Protein AF-A0A7S2J2K6-F1 (afdb_monomer)

Sequence (543 aa):
APMPVAIWNGVDSSVSPAKATPYDNEAIFTGSATVVDGAGPGGKGKGIVNIYPGLCNKGDWPSCTTGTLLAMAVPANYEGDELLTNWSKPDFNPIIESTQRDPSSAWKEAGTGEWRLRTYDSMVYGTASDEDFMAGKWYTIGKSTDFRTCECPSFYPMPAASPGTERAYAAAQDLPTHVHKTSCGGDWWQLGTYTEGGLKALGSFNATAGWEDLFTQRKIDMGHFYASKDNVYPTLDGGIRRINWGWATVPPASTQTLPREVTFNAEVRMLQQFPIHEIEQLRGDVAYSDAPVLSSGKPLQLRVSAGVVKASEVEVVFQLGELGKTRLALSFGDTGSSPTTLNRSMASTDLPGDDLSVEHNPSTDRDAAAAQCQKDCDAHSECKAWTYVVRGSPSGSGDCCLKSAVPCPRMHQGTCTSGVKSPSAPTGCGPKLTCTVDYAPPTNASAGFYELQVACGGSKDVLRLTPTETELRVRAYLDVTFAEVYFQQGRVAITEVVQLADDSGVSIESEGADATVKSATIFPMNSIWTTPEAVRKAARVYH

Solvent-accessible surface area (backbone atoms only — not comparable to full-atom values): 27911 Å² total; per-residue (Å²): 99,87,78,71,81,34,76,62,55,32,39,28,75,65,46,88,77,62,42,78,33,48,59,17,43,78,34,69,54,60,49,25,65,31,81,34,58,44,52,14,65,97,56,42,53,67,18,61,37,36,37,29,16,15,25,27,43,49,88,71,24,73,70,33,76,63,40,20,17,35,31,53,37,35,62,62,40,61,88,85,34,85,80,57,49,48,31,30,57,59,87,68,55,59,37,39,72,45,38,62,43,21,36,18,38,58,41,66,41,86,90,70,48,32,32,34,33,36,29,20,76,16,36,32,35,34,20,66,34,55,67,34,51,76,65,44,49,50,46,81,46,47,69,47,86,68,48,73,69,28,41,39,32,40,61,46,67,57,58,55,53,28,90,95,33,50,70,46,38,73,66,53,73,70,65,52,46,26,39,41,33,34,23,70,100,38,25,31,39,27,35,16,33,65,45,85,35,60,88,80,42,74,53,50,60,41,63,16,74,100,40,52,76,43,42,48,75,40,69,64,36,62,37,38,40,33,66,40,51,69,47,80,42,77,42,95,88,71,51,73,44,39,36,37,38,30,39,24,72,38,63,99,64,62,48,69,47,72,55,17,38,42,23,30,31,54,63,62,66,41,67,25,42,30,70,42,76,72,61,60,75,33,49,49,73,75,58,38,75,52,57,56,75,37,48,48,76,43,74,43,73,61,76,62,66,76,50,37,53,23,31,17,40,39,39,38,28,36,49,42,81,87,42,62,58,28,37,39,38,47,29,31,18,45,42,54,80,63,57,80,57,44,41,62,67,36,76,26,20,35,43,66,70,58,64,70,42,78,45,82,41,68,50,59,51,60,67,62,46,33,54,47,37,46,51,54,27,69,72,35,88,68,34,33,16,29,26,28,36,60,54,59,74,53,82,58,3,20,32,31,32,30,10,59,44,72,51,60,52,37,70,82,32,83,56,19,32,17,25,28,74,65,68,42,57,68,73,96,57,41,50,57,33,46,32,38,37,49,44,60,67,69,91,52,76,83,42,65,46,48,80,29,51,32,36,43,66,92,30,63,53,71,39,68,46,42,59,82,60,46,65,48,40,42,39,35,41,32,54,37,39,31,32,45,38,26,37,55,78,8,56,35,32,36,32,44,70,28,76,40,44,50,80,27,37,38,24,40,33,19,36,80,37,61,40,47,30,71,34,38,39,32,25,32,46,56,82,85,82,56,50,72,68,56,61,71,69,46,91,75,86,80,131

Nearest PDB structures (foldseek):
  3pij-assembly1_A  TM=6.419E-01  e=1.826E-17  Bifidobacterium longum
  6nun-assembly1_A  TM=6.297E-01  e=6.287E-17  Bifidobacterium adolescentis
  7vco-assembly1_A  TM=6.083E-01  e=1.558E-14  Frischella perrara
  4fff-assembly4_D  TM=5.982E-01  e=2.016E-14  Paenarthrobacter ureafaciens
  4ffi-assembly4_D  TM=5.611E-01  e=4.147E-14  Paenarthrobacter ureafaciens

pLDDT: mean 92.56, std 8.63, range [36.25, 98.81]

Organism: NCBI:txid156173

Foldseek 3Di:
DPQAPADDFQWQVLDVVIDGDQQQNVHWDDKDKEWFALLAPPSGGTAIKIKTWRQHDCVSPVLAPQRIFIFIKGQSHVPPCVSSSYIGTDPPPPLGTHDAGQKAHWDADPVQRKIWIAHLQQWIKIARHSVRVVVSNIDTLGRDPQDDNAHNKYKDFAFAADPPQNVLVVVDPQFFGMWIWHFDVAIKIATFHWDDDDVSYDIDTDHTVVLNVRRPIDGQAQAQWGSKGWDWDADPVGHIFIWIWTFRNFPPDIDIDATWTWHARNLLGDIFTFHDPVLVVQFDPWQFKDWDWFFAPDKDFRDGAFPQQQFKKKKWKFFAPPDAFKKKKKFKFLAAPFPQKFALKDAQKDQDDQFPDKAWDQDLPQVVVQVVLSVVLLPDPQFFKWKWFQDDPPHSTTIITTHNYGHGMDHRNNRMMMGGNDMDGDPPRHTQKMKIWRDHQDPDLPDSWDWIWIDIHPGIDIAIDHNPDRMKMWMWGHHQFWIWIATPRRSHIYIGTGHHHSPMTMIMHMHPRIIIIRMIIMTRGHDPDDDPVVVVVDDDDDD

Structure (mmCIF, N/CA/C/O backbone):
data_AF-A0A7S2J2K6-F1
#
_entry.id   AF-A0A7S2J2K6-F1
#
loop_
_atom_site.group_PDB
_atom_site.id
_atom_site.type_symbol
_atom_site.label_atom_id
_atom_site.label_alt_id
_atom_site.label_comp_id
_atom_site.label_asym_id
_atom_site.label_entity_id
_atom_site.label_seq_id
_atom_site.pdbx_PDB_ins_code
_atom_site.Cartn_x
_atom_site.Cartn_y
_atom_site.Cartn_z
_atom_site.occupancy
_atom_site.B_iso_or_equiv
_atom_site.auth_seq_id
_atom_site.auth_comp_id
_atom_site.auth_asym_id
_atom_site.auth_atom_id
_atom_site.pdbx_PDB_model_num
ATOM 1 N N . ALA A 1 1 ? 4.645 -22.516 2.488 1.00 36.25 1 ALA A N 1
ATOM 2 C CA . ALA A 1 1 ? 5.970 -23.041 2.081 1.00 36.25 1 ALA A CA 1
ATOM 3 C C . ALA A 1 1 ? 6.924 -21.867 1.877 1.00 36.25 1 ALA A C 1
ATOM 5 O O . ALA A 1 1 ? 6.418 -20.800 1.544 1.00 36.25 1 ALA A O 1
ATOM 6 N N . PRO A 1 2 ? 8.248 -22.009 2.090 1.00 43.69 2 PRO A N 1
ATOM 7 C CA . PRO A 1 2 ? 9.192 -20.970 1.680 1.00 43.69 2 PRO A CA 1
ATOM 8 C C . PRO A 1 2 ? 8.980 -20.677 0.191 1.00 43.69 2 PRO A C 1
ATOM 10 O O . PRO A 1 2 ? 8.890 -21.612 -0.607 1.00 43.69 2 PRO A O 1
ATOM 13 N N . MET A 1 3 ? 8.833 -19.400 -0.171 1.00 50.28 3 MET A N 1
ATOM 14 C CA . MET A 1 3 ? 8.817 -19.022 -1.582 1.00 50.28 3 MET A CA 1
ATOM 15 C C . MET A 1 3 ? 10.187 -19.388 -2.170 1.00 50.28 3 MET A C 1
ATOM 17 O O . MET A 1 3 ? 11.203 -19.041 -1.564 1.00 50.28 3 MET A O 1
ATOM 21 N N . PRO A 1 4 ? 10.249 -20.129 -3.285 1.00 57.59 4 PRO A N 1
ATOM 22 C CA . PRO A 1 4 ? 11.525 -20.489 -3.884 1.00 57.59 4 PRO A CA 1
ATOM 23 C C . PRO A 1 4 ? 12.268 -19.214 -4.299 1.00 57.59 4 PRO A C 1
ATOM 25 O O . PRO A 1 4 ? 11.698 -18.342 -4.954 1.00 57.59 4 PRO A O 1
ATOM 28 N N . VAL A 1 5 ? 13.541 -19.095 -3.909 1.00 61.19 5 VAL A N 1
ATOM 29 C CA . VAL A 1 5 ? 14.429 -18.065 -4.462 1.00 61.19 5 VAL A CA 1
ATOM 30 C C . VAL A 1 5 ? 14.696 -18.458 -5.907 1.00 61.19 5 VAL A C 1
ATOM 32 O O . VAL A 1 5 ? 15.346 -19.469 -6.169 1.00 61.19 5 VAL A O 1
ATOM 35 N N . ALA A 1 6 ? 14.127 -17.692 -6.831 1.00 68.75 6 ALA A N 1
ATOM 36 C CA . ALA A 1 6 ? 14.061 -18.088 -8.229 1.00 68.75 6 ALA A CA 1
ATOM 37 C C . ALA A 1 6 ? 15.300 -17.646 -9.039 1.00 68.75 6 ALA A C 1
ATOM 39 O O . ALA A 1 6 ? 15.650 -18.289 -10.024 1.00 68.75 6 ALA A O 1
ATOM 40 N N . ILE A 1 7 ? 15.998 -16.588 -8.600 1.00 87.19 7 ILE A N 1
ATOM 41 C CA . ILE A 1 7 ? 17.222 -16.057 -9.225 1.00 87.19 7 ILE A CA 1
ATOM 42 C C . ILE A 1 7 ? 18.303 -15.918 -8.142 1.00 87.19 7 ILE A C 1
ATOM 44 O O . ILE A 1 7 ? 18.125 -15.167 -7.184 1.00 87.19 7 ILE A O 1
ATOM 48 N N . TRP A 1 8 ? 19.419 -16.634 -8.291 1.00 89.56 8 TRP A N 1
ATOM 49 C CA . TRP A 1 8 ? 20.541 -16.637 -7.340 1.00 89.56 8 TRP A CA 1
ATOM 50 C C . TRP A 1 8 ? 21.658 -15.695 -7.788 1.00 89.56 8 TRP A C 1
ATOM 52 O O . TRP A 1 8 ? 21.916 -15.592 -8.979 1.00 89.56 8 TRP A O 1
ATOM 62 N N . ASN A 1 9 ? 22.350 -15.022 -6.868 1.00 93.50 9 ASN A N 1
ATOM 63 C CA . ASN A 1 9 ? 23.515 -14.186 -7.185 1.00 93.50 9 ASN A CA 1
ATOM 64 C C . ASN A 1 9 ? 24.757 -15.057 -7.469 1.00 93.50 9 ASN A C 1
ATOM 66 O O . ASN A 1 9 ? 24.912 -16.129 -6.887 1.00 93.50 9 ASN A O 1
ATOM 70 N N . GLY A 1 10 ? 25.631 -14.635 -8.386 1.00 94.75 10 GLY A N 1
ATOM 71 C CA . GLY A 1 10 ? 26.908 -15.306 -8.672 1.00 94.75 10 GLY A CA 1
ATOM 72 C C . GLY A 1 10 ? 26.835 -16.634 -9.430 1.00 94.75 10 GLY A C 1
ATOM 73 O O . GLY A 1 10 ? 27.876 -17.170 -9.821 1.00 94.75 10 GLY A O 1
ATOM 74 N N . VAL A 1 11 ? 25.636 -17.165 -9.679 1.00 94.44 11 VAL A N 1
ATOM 75 C CA . VAL 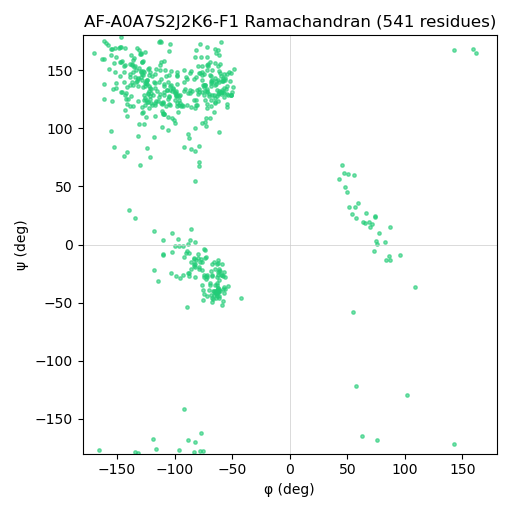A 1 11 ? 25.442 -18.416 -10.413 1.00 94.44 11 VAL A CA 1
ATOM 76 C C . VAL A 1 11 ? 24.151 -18.416 -11.237 1.00 94.44 11 VAL A C 1
ATOM 78 O O . VAL A 1 11 ? 23.130 -17.869 -10.826 1.00 94.44 11 VAL A O 1
ATOM 81 N N . ASP A 1 12 ? 24.192 -19.059 -12.401 1.00 94.50 12 ASP A N 1
ATOM 82 C CA . ASP A 1 12 ? 23.034 -19.570 -13.128 1.00 94.50 12 ASP A CA 1
ATOM 83 C C . ASP A 1 12 ? 22.926 -21.080 -12.878 1.00 94.50 12 ASP A C 1
ATOM 85 O O . ASP A 1 12 ? 23.736 -21.877 -13.367 1.00 94.50 12 ASP A O 1
ATOM 89 N N . SER A 1 13 ? 21.933 -21.465 -12.077 1.00 90.62 13 SER A N 1
ATOM 90 C CA . SER A 1 13 ? 21.658 -22.857 -11.714 1.00 90.62 13 SER A CA 1
ATOM 91 C C . SER A 1 13 ? 20.720 -23.575 -12.688 1.00 90.62 13 SER A C 1
ATOM 93 O O . SER A 1 13 ? 20.402 -24.741 -12.459 1.00 90.62 13 SER A O 1
ATOM 95 N N . SER A 1 14 ? 20.256 -22.912 -13.751 1.00 89.31 14 SER A N 1
ATOM 96 C CA . SER A 1 14 ? 19.362 -23.522 -14.743 1.00 89.31 14 SER A CA 1
ATOM 97 C C . SER A 1 14 ? 20.082 -24.470 -15.712 1.00 89.31 14 SER A C 1
ATOM 99 O O . SER A 1 14 ? 19.436 -25.281 -16.375 1.00 89.31 14 SER A O 1
ATOM 101 N N . VAL A 1 15 ? 21.416 -24.408 -15.765 1.00 89.62 15 VAL A N 1
ATOM 102 C CA . VAL A 1 15 ? 22.281 -25.241 -16.614 1.00 89.62 15 VAL A CA 1
ATOM 103 C C . VAL A 1 15 ? 23.122 -26.219 -15.785 1.00 89.62 15 VAL A C 1
ATOM 105 O O . VAL A 1 15 ? 23.368 -26.000 -14.599 1.00 89.62 15 VAL A O 1
ATOM 108 N N . SER A 1 16 ? 23.573 -27.319 -16.401 1.00 91.38 16 SER A N 1
ATOM 109 C CA . SER A 1 16 ? 24.429 -28.326 -15.757 1.00 91.38 16 SER A CA 1
ATOM 110 C C . SER A 1 16 ? 25.714 -28.566 -16.569 1.00 91.38 16 SER A C 1
ATOM 112 O O . SER A 1 16 ? 25.612 -28.984 -17.726 1.00 91.38 16 SER A O 1
ATOM 114 N N . PRO A 1 17 ? 26.915 -28.333 -15.995 1.00 93.12 17 PRO A N 1
ATOM 115 C CA . PRO A 1 17 ? 27.155 -27.761 -14.665 1.00 93.12 17 PRO A CA 1
ATOM 116 C C . PRO A 1 17 ? 26.664 -26.307 -14.567 1.00 93.12 17 PRO A C 1
ATOM 118 O O . PRO A 1 17 ? 26.564 -25.620 -15.581 1.00 93.12 17 PRO A O 1
ATOM 121 N N . ALA A 1 18 ? 26.372 -25.849 -13.345 1.00 93.38 18 ALA A N 1
ATOM 122 C CA . ALA A 1 18 ? 25.951 -24.472 -13.103 1.00 93.38 18 ALA A CA 1
ATOM 123 C C . ALA A 1 18 ? 27.017 -23.480 -13.595 1.00 93.38 18 ALA A C 1
ATOM 125 O O . ALA A 1 18 ? 28.221 -23.721 -13.449 1.00 93.38 18 ALA A O 1
ATOM 126 N N . LYS A 1 19 ? 26.577 -22.363 -14.177 1.00 95.44 19 LYS A N 1
ATOM 127 C CA . LYS A 1 19 ? 27.461 -21.363 -14.787 1.00 95.44 19 LYS A CA 1
ATOM 128 C C . LYS A 1 19 ? 27.697 -20.211 -13.814 1.00 95.44 19 LYS A C 1
ATOM 130 O O . LYS A 1 19 ? 26.746 -19.647 -13.290 1.00 95.44 19 LYS A O 1
ATOM 135 N N . ALA A 1 20 ? 28.951 -19.831 -13.583 1.00 96.25 20 ALA A N 1
ATOM 136 C CA . ALA A 1 20 ? 29.269 -18.666 -12.755 1.00 96.25 20 ALA A CA 1
ATOM 137 C C . ALA A 1 20 ? 28.821 -17.359 -13.433 1.00 96.25 20 ALA A C 1
ATOM 139 O O . ALA A 1 20 ? 28.992 -17.198 -14.644 1.00 96.25 20 ALA A O 1
ATOM 140 N N . THR A 1 21 ? 28.310 -16.408 -12.648 1.00 96.25 21 THR A N 1
ATOM 141 C CA . THR A 1 21 ? 27.922 -15.068 -13.121 1.00 96.25 21 THR A CA 1
ATOM 142 C C . THR A 1 21 ? 28.650 -13.976 -12.330 1.00 96.25 21 THR A C 1
ATOM 144 O O . THR A 1 21 ? 28.105 -13.421 -11.380 1.00 96.25 21 THR A O 1
ATOM 147 N N . PRO A 1 22 ? 29.903 -13.637 -12.701 1.00 95.94 22 PRO A N 1
ATOM 148 C CA . PRO A 1 22 ? 30.721 -12.664 -11.962 1.00 95.94 22 PRO A CA 1
ATOM 149 C C . PRO A 1 22 ? 30.116 -11.255 -11.882 1.00 95.94 22 PRO A C 1
ATOM 151 O O . PRO A 1 22 ? 30.441 -10.487 -10.986 1.00 95.94 22 PRO A O 1
ATOM 154 N N . TYR A 1 23 ? 29.230 -10.912 -12.818 1.00 95.50 23 TYR A N 1
ATOM 155 C CA . TYR A 1 23 ? 28.588 -9.603 -12.922 1.00 95.50 23 TYR A CA 1
ATOM 156 C C . TYR A 1 23 ? 27.514 -9.343 -11.842 1.00 95.50 23 TYR A C 1
ATOM 158 O O . TYR A 1 23 ? 27.029 -8.223 -11.716 1.00 95.50 23 TYR A O 1
ATOM 166 N N . ASP A 1 24 ? 27.105 -10.355 -11.075 1.00 96.00 24 ASP A N 1
ATOM 167 C CA . ASP A 1 24 ? 26.149 -10.218 -9.968 1.00 96.00 24 ASP A CA 1
ATOM 168 C C . ASP A 1 24 ? 26.546 -11.065 -8.755 1.00 96.00 24 ASP A C 1
ATOM 170 O O . ASP A 1 24 ? 25.694 -11.560 -8.024 1.00 96.00 24 ASP A O 1
ATOM 174 N N . ASN A 1 25 ? 27.843 -11.295 -8.565 1.00 95.06 25 ASN A N 1
ATOM 175 C CA . ASN A 1 25 ? 28.346 -12.229 -7.566 1.00 95.06 25 ASN A CA 1
ATOM 176 C C . ASN A 1 25 ? 28.199 -11.749 -6.118 1.00 95.06 25 ASN A C 1
ATOM 178 O O . ASN A 1 25 ? 28.032 -12.586 -5.234 1.00 95.06 25 ASN A O 1
ATOM 182 N N . GLU A 1 26 ? 28.200 -10.440 -5.867 1.00 95.69 26 GLU A N 1
ATOM 183 C CA . GLU A 1 26 ? 28.080 -9.896 -4.510 1.00 95.69 26 GLU A CA 1
ATOM 184 C C . GLU A 1 26 ? 26.640 -9.998 -3.991 1.00 95.69 26 GLU A C 1
ATOM 186 O O . GLU A 1 26 ? 26.406 -10.439 -2.868 1.00 95.69 26 GLU A O 1
ATOM 191 N N . ALA A 1 27 ? 25.665 -9.592 -4.809 1.00 95.31 27 ALA A N 1
ATOM 192 C CA . ALA A 1 27 ? 24.241 -9.606 -4.479 1.00 95.31 27 ALA A CA 1
ATOM 193 C C . ALA A 1 27 ? 23.369 -9.317 -5.711 1.00 95.31 27 ALA A C 1
ATOM 195 O O . ALA A 1 27 ? 23.826 -8.760 -6.709 1.00 95.31 27 ALA A O 1
ATOM 196 N N . ILE A 1 28 ? 22.075 -9.611 -5.591 1.00 95.31 28 ILE A N 1
ATOM 197 C CA . ILE A 1 28 ? 21.028 -9.108 -6.487 1.00 95.31 28 ILE A CA 1
ATOM 198 C C . ILE A 1 28 ? 20.177 -8.114 -5.698 1.00 95.31 28 ILE A C 1
ATOM 200 O O . ILE A 1 28 ? 19.637 -8.456 -4.646 1.00 95.31 28 ILE A O 1
ATOM 204 N N . PHE A 1 29 ? 20.091 -6.877 -6.183 1.00 94.00 29 PHE A N 1
ATOM 205 C CA . PHE A 1 29 ? 19.274 -5.818 -5.579 1.00 94.00 29 PHE A CA 1
ATOM 206 C C . PHE A 1 29 ? 17.902 -5.719 -6.275 1.00 94.00 29 PHE A C 1
ATOM 208 O O . PHE A 1 29 ? 17.573 -6.521 -7.150 1.00 94.00 29 PHE A O 1
ATOM 215 N N . THR A 1 30 ? 17.071 -4.755 -5.865 1.00 93.06 30 THR A N 1
ATOM 216 C CA . THR A 1 30 ? 15.688 -4.588 -6.338 1.00 93.06 30 THR A CA 1
ATOM 217 C C . THR A 1 30 ? 15.595 -4.487 -7.861 1.00 93.06 30 THR A C 1
ATOM 219 O O . THR A 1 30 ? 16.148 -3.566 -8.457 1.00 93.06 30 THR A O 1
ATOM 222 N N . GLY A 1 31 ? 14.846 -5.401 -8.483 1.00 94.56 31 GLY A N 1
ATOM 223 C CA . GLY A 1 31 ? 14.555 -5.422 -9.919 1.00 94.56 31 GLY A CA 1
ATOM 224 C C . GLY A 1 31 ? 13.071 -5.243 -10.240 1.00 94.56 31 GLY A C 1
ATOM 225 O O . GLY A 1 31 ? 12.243 -5.036 -9.348 1.00 94.56 31 GLY A O 1
ATOM 226 N N . SER A 1 32 ? 12.738 -5.333 -11.525 1.00 95.69 32 SER A N 1
ATOM 227 C CA . SER A 1 32 ? 11.364 -5.263 -12.025 1.00 95.69 32 SER A CA 1
ATOM 228 C C . SER A 1 32 ? 11.124 -6.280 -13.134 1.00 95.69 32 SER A C 1
ATOM 230 O O . SER A 1 32 ? 11.996 -6.549 -13.959 1.00 95.69 32 SER A O 1
ATOM 232 N N . ALA A 1 33 ? 9.903 -6.804 -13.189 1.00 94.44 33 ALA A N 1
ATOM 233 C CA . ALA A 1 33 ? 9.464 -7.721 -14.230 1.00 94.44 33 ALA A CA 1
ATOM 234 C C . ALA A 1 33 ? 8.673 -6.982 -15.320 1.00 94.44 33 ALA A C 1
ATOM 236 O O . ALA A 1 33 ? 7.816 -6.153 -15.016 1.00 94.44 33 ALA A O 1
ATOM 237 N N . THR A 1 34 ? 8.924 -7.314 -16.584 1.00 95.19 34 THR A N 1
ATOM 238 C CA . THR A 1 34 ? 8.203 -6.788 -17.753 1.00 95.19 34 THR A CA 1
ATOM 239 C C . THR A 1 34 ? 7.656 -7.951 -18.574 1.00 95.19 34 THR A C 1
ATOM 241 O O . THR A 1 34 ? 8.343 -8.955 -18.747 1.00 95.19 34 THR A O 1
ATOM 244 N N . VAL A 1 35 ? 6.427 -7.827 -19.079 1.00 92.25 35 VAL A N 1
ATOM 245 C CA . VAL A 1 35 ? 5.853 -8.794 -20.024 1.00 92.25 35 VAL A CA 1
ATOM 246 C C . VAL A 1 35 ? 6.211 -8.373 -21.448 1.00 92.25 35 VAL A C 1
ATOM 248 O O . VAL A 1 35 ? 5.834 -7.282 -21.871 1.00 92.25 35 VAL A O 1
ATOM 251 N N . VAL A 1 36 ? 6.921 -9.231 -22.179 1.00 93.69 36 VAL A N 1
ATOM 252 C CA . VAL A 1 36 ? 7.478 -8.941 -23.509 1.00 93.69 36 VAL A CA 1
ATOM 253 C C . VAL A 1 36 ? 7.022 -10.005 -24.508 1.00 93.69 36 VAL A C 1
ATOM 255 O O . VAL A 1 36 ? 6.981 -11.195 -24.184 1.00 93.69 36 VAL A O 1
ATOM 258 N N . ASP A 1 37 ? 6.665 -9.590 -25.724 1.00 92.25 37 ASP A N 1
ATOM 259 C CA . ASP A 1 37 ? 6.371 -10.518 -26.819 1.00 92.25 37 ASP A CA 1
ATOM 260 C C . ASP A 1 37 ? 7.649 -11.246 -27.273 1.00 92.25 37 ASP A C 1
ATOM 262 O O . ASP A 1 37 ? 8.725 -10.665 -27.358 1.00 92.25 37 ASP A O 1
ATOM 266 N N . GLY A 1 38 ? 7.543 -12.545 -27.547 1.00 90.62 38 GLY A N 1
ATOM 267 C CA . GLY A 1 38 ? 8.683 -13.426 -27.823 1.00 90.62 38 GLY A CA 1
ATOM 268 C C . GLY A 1 38 ? 9.326 -14.034 -26.571 1.00 90.62 38 GLY A C 1
ATOM 269 O O . GLY A 1 38 ? 10.120 -14.963 -26.695 1.00 90.62 38 GLY A O 1
ATOM 270 N N . ALA A 1 39 ? 8.958 -13.580 -25.367 1.00 91.12 39 ALA A N 1
ATOM 271 C CA . ALA A 1 39 ? 9.466 -14.137 -24.112 1.00 91.12 39 ALA A CA 1
ATOM 272 C C . ALA A 1 39 ? 8.657 -15.335 -23.590 1.00 91.12 39 ALA A C 1
ATOM 274 O O . ALA A 1 39 ? 9.042 -15.919 -22.579 1.00 91.12 39 ALA A O 1
ATOM 275 N N . GLY A 1 40 ? 7.520 -15.668 -24.211 1.00 87.44 40 GLY A N 1
ATOM 276 C CA . GLY A 1 40 ? 6.658 -16.769 -23.780 1.00 87.44 40 GLY A CA 1
ATOM 277 C C . GLY A 1 40 ? 7.198 -18.170 -24.123 1.00 87.44 40 GLY A C 1
ATOM 278 O O . GLY A 1 40 ? 8.293 -18.310 -24.682 1.00 87.44 40 GLY A O 1
ATOM 279 N N . PRO A 1 41 ? 6.434 -19.235 -23.802 1.00 82.69 41 PRO A N 1
ATOM 280 C CA . PRO A 1 41 ? 6.825 -20.624 -24.054 1.00 82.69 41 PRO A CA 1
ATOM 281 C C . PRO A 1 41 ? 7.288 -20.863 -25.501 1.00 82.69 41 PRO A C 1
ATOM 283 O O . PRO A 1 41 ? 6.637 -20.447 -26.461 1.00 82.69 41 PRO A O 1
ATOM 286 N N . GLY A 1 42 ? 8.439 -21.523 -25.667 1.00 81.25 42 GLY A N 1
ATOM 287 C CA . GLY A 1 42 ? 9.027 -21.795 -26.985 1.00 81.25 42 GLY A CA 1
ATOM 288 C C . GLY A 1 42 ? 9.475 -20.549 -27.764 1.00 81.25 42 GLY A C 1
ATOM 289 O O . GLY A 1 42 ? 9.613 -20.627 -28.985 1.00 81.25 42 GLY A O 1
ATOM 290 N N . GLY A 1 43 ? 9.662 -19.408 -27.087 1.00 82.25 43 GLY A N 1
ATOM 291 C CA . GLY A 1 43 ? 10.020 -18.130 -27.710 1.00 82.25 43 GLY A CA 1
ATOM 292 C C . GLY A 1 43 ? 8.855 -17.466 -28.450 1.00 82.25 43 GLY A C 1
ATOM 293 O O . GLY A 1 43 ? 9.069 -16.732 -29.414 1.00 82.25 43 GLY A O 1
ATOM 294 N N . LYS A 1 44 ? 7.609 -17.780 -28.070 1.00 83.50 44 LYS A N 1
ATOM 295 C CA . LYS A 1 44 ? 6.393 -17.306 -28.744 1.00 83.50 44 LYS A CA 1
ATOM 296 C C . LYS A 1 44 ? 5.474 -16.580 -27.773 1.00 83.50 44 LYS A C 1
ATOM 298 O O . LYS A 1 44 ? 5.280 -17.026 -26.648 1.00 83.50 44 LYS A O 1
ATOM 303 N N . GLY A 1 45 ? 4.844 -15.510 -28.257 1.00 87.88 45 GLY A N 1
ATOM 304 C CA . GLY A 1 45 ? 3.871 -14.737 -27.484 1.00 87.88 45 GLY A CA 1
ATOM 305 C C . GLY A 1 45 ? 4.475 -14.083 -26.242 1.00 87.88 45 GLY A C 1
ATOM 306 O O . GLY A 1 45 ? 5.694 -13.974 -26.106 1.00 87.88 45 GLY A O 1
ATOM 307 N N . LYS A 1 46 ? 3.608 -13.636 -25.339 1.00 89.25 46 LYS A N 1
ATOM 308 C CA . LYS A 1 46 ? 3.994 -12.885 -24.144 1.00 89.25 46 LYS A CA 1
ATOM 309 C C . LYS A 1 46 ? 4.638 -13.781 -23.092 1.00 89.25 46 LYS A C 1
ATOM 311 O O . LYS A 1 46 ? 4.115 -14.843 -22.768 1.00 89.25 46 LYS A O 1
ATOM 316 N N . GLY A 1 47 ? 5.735 -13.314 -22.510 1.00 89.50 47 GLY A N 1
ATOM 317 C CA . GLY A 1 47 ? 6.350 -13.920 -21.331 1.00 89.50 47 GLY A CA 1
ATOM 318 C C . GLY A 1 47 ? 6.996 -12.878 -20.434 1.00 89.50 47 GLY A C 1
ATOM 319 O O . GLY A 1 47 ? 7.105 -11.711 -20.799 1.00 89.50 47 GLY A O 1
ATOM 320 N N . ILE A 1 48 ? 7.393 -13.295 -19.238 1.00 91.75 48 ILE A N 1
ATOM 321 C CA . ILE A 1 48 ? 7.977 -12.417 -18.228 1.00 91.75 48 ILE A CA 1
ATOM 322 C C . ILE A 1 48 ? 9.495 -12.386 -18.392 1.00 91.75 48 ILE A C 1
ATOM 324 O O . ILE A 1 48 ? 10.152 -13.421 -18.469 1.00 91.75 48 ILE A O 1
ATOM 328 N N . VAL A 1 49 ? 10.056 -11.184 -18.362 1.00 95.12 49 VAL A N 1
ATOM 329 C CA . VAL A 1 49 ? 11.493 -10.946 -18.274 1.00 95.12 49 VAL A CA 1
ATOM 330 C C . VAL A 1 49 ? 11.772 -10.093 -17.048 1.00 95.12 49 VAL A C 1
ATOM 332 O O . VAL A 1 49 ? 11.140 -9.054 -16.856 1.00 95.12 49 VAL A O 1
ATOM 335 N N . ASN A 1 50 ? 12.709 -10.522 -16.207 1.00 95.81 50 ASN A N 1
ATOM 336 C CA . ASN A 1 50 ? 13.128 -9.761 -15.038 1.00 95.81 50 ASN A CA 1
ATOM 337 C C . ASN A 1 50 ? 14.409 -8.994 -15.364 1.00 95.81 50 ASN A C 1
ATOM 339 O O . ASN A 1 50 ? 15.373 -9.592 -15.840 1.00 95.81 50 ASN A O 1
ATOM 343 N N . ILE A 1 51 ? 14.417 -7.687 -15.110 1.00 97.88 51 ILE A N 1
ATOM 344 C CA . ILE A 1 51 ? 15.617 -6.855 -15.175 1.00 97.88 51 ILE A CA 1
ATOM 345 C C . ILE A 1 51 ? 15.966 -6.453 -13.752 1.00 97.88 51 ILE A C 1
ATOM 347 O O . ILE A 1 51 ? 15.160 -5.837 -13.051 1.00 97.88 51 ILE A O 1
ATOM 351 N N . TYR A 1 52 ? 17.181 -6.786 -13.335 1.00 97.38 52 TYR A N 1
ATOM 352 C CA . TYR A 1 52 ? 17.653 -6.541 -11.983 1.00 97.38 52 TYR A CA 1
ATOM 353 C C . TYR A 1 52 ? 19.064 -5.949 -11.985 1.00 97.38 52 TYR A C 1
ATOM 355 O O . TYR A 1 52 ? 19.842 -6.176 -12.917 1.00 97.38 52 TYR A O 1
ATOM 363 N N . PRO A 1 53 ? 19.415 -5.191 -10.938 1.00 97.06 53 PRO A N 1
ATOM 364 C CA . PRO A 1 53 ? 20.767 -4.738 -10.724 1.00 97.06 53 PRO A CA 1
ATOM 365 C C . PRO A 1 53 ? 21.606 -5.843 -10.073 1.00 97.06 53 PRO A C 1
ATOM 367 O O . PRO A 1 53 ? 21.301 -6.301 -8.967 1.00 97.06 53 PRO A O 1
ATOM 370 N N . GLY A 1 54 ? 22.666 -6.261 -10.760 1.00 97.00 54 GLY A N 1
ATOM 371 C CA . GLY A 1 54 ? 23.706 -7.123 -10.203 1.00 97.00 54 GLY A CA 1
ATOM 372 C C . GLY A 1 54 ? 24.721 -6.282 -9.442 1.00 97.00 54 GLY A C 1
ATOM 373 O O . GLY A 1 54 ? 25.265 -5.328 -10.002 1.00 97.00 54 GLY A O 1
ATOM 374 N N . LEU A 1 55 ? 24.956 -6.603 -8.170 1.00 96.75 55 LEU A N 1
ATOM 375 C CA . LEU A 1 55 ? 26.043 -6.021 -7.393 1.00 96.75 55 LEU A CA 1
ATOM 376 C C . LEU A 1 55 ? 27.329 -6.774 -7.754 1.00 96.75 55 LEU A C 1
ATOM 378 O O . LEU A 1 55 ? 27.383 -8.003 -7.665 1.00 96.75 55 LEU A O 1
ATOM 382 N N . CYS A 1 56 ? 28.338 -6.033 -8.195 1.00 95.19 56 CYS A N 1
ATOM 383 C CA . CYS A 1 56 ? 29.581 -6.574 -8.729 1.00 95.19 56 CYS A CA 1
ATOM 384 C C . CYS A 1 56 ? 30.797 -5.942 -8.050 1.00 95.19 56 CYS A C 1
ATOM 386 O O . CYS A 1 56 ? 30.720 -4.874 -7.435 1.00 95.19 56 CYS A O 1
ATOM 388 N N . ASN A 1 57 ? 31.956 -6.575 -8.220 1.00 94.69 57 ASN A N 1
ATOM 389 C CA . ASN A 1 57 ? 33.239 -6.028 -7.798 1.00 94.69 57 ASN A CA 1
ATOM 390 C C . ASN A 1 57 ? 34.255 -6.051 -8.957 1.00 94.69 57 ASN A C 1
ATOM 392 O O . ASN A 1 57 ? 34.142 -6.844 -9.889 1.00 94.69 57 ASN A O 1
ATOM 396 N N . LYS A 1 58 ? 35.276 -5.185 -8.894 1.00 94.69 58 LYS A N 1
ATOM 397 C CA . LYS A 1 58 ? 36.309 -5.072 -9.945 1.00 94.69 58 LYS A CA 1
ATOM 398 C C . LYS A 1 58 ? 37.242 -6.278 -10.057 1.00 94.69 58 LYS A C 1
ATOM 400 O O . LYS A 1 58 ? 37.887 -6.426 -11.091 1.00 94.69 58 LYS A O 1
ATOM 405 N N . GLY A 1 59 ? 37.382 -7.064 -8.991 1.00 95.00 59 GLY A N 1
ATOM 406 C CA . GLY A 1 59 ? 38.238 -8.249 -8.975 1.00 95.00 59 GLY A CA 1
ATOM 407 C C . GLY A 1 59 ? 37.681 -9.352 -9.868 1.00 95.00 59 GLY A C 1
ATOM 408 O O . GLY A 1 59 ? 38.425 -9.925 -10.659 1.00 95.00 59 GLY A O 1
ATOM 409 N N . ASP A 1 60 ? 36.370 -9.574 -9.793 1.00 94.06 60 ASP A N 1
ATOM 410 C CA . ASP A 1 60 ? 35.676 -10.623 -10.544 1.00 94.06 60 ASP A CA 1
ATOM 411 C C . ASP A 1 60 ? 35.064 -10.113 -11.858 1.00 94.06 60 ASP A C 1
ATOM 413 O O . ASP A 1 60 ? 34.974 -10.854 -12.839 1.00 94.06 60 ASP A O 1
ATOM 417 N N . TRP A 1 61 ? 34.692 -8.829 -11.914 1.00 94.62 61 TRP A N 1
ATOM 418 C CA . TRP A 1 61 ? 34.182 -8.164 -13.112 1.00 94.62 61 TRP A CA 1
ATOM 419 C C . TRP A 1 61 ? 34.898 -6.822 -13.340 1.00 94.62 61 TRP A C 1
ATOM 421 O O . TRP A 1 61 ? 34.474 -5.791 -12.810 1.00 94.62 61 TRP A O 1
ATOM 431 N N . PRO A 1 62 ? 35.981 -6.776 -14.143 1.00 93.94 62 PRO A N 1
ATOM 432 C CA . PRO A 1 62 ? 36.792 -5.564 -14.322 1.00 93.94 62 PRO A CA 1
ATOM 433 C C . PRO A 1 62 ? 36.015 -4.331 -14.808 1.00 93.94 62 PRO A C 1
ATOM 435 O O . PRO A 1 62 ? 36.385 -3.199 -14.485 1.00 93.94 62 PRO A O 1
ATOM 438 N N . SER A 1 63 ? 34.917 -4.546 -15.540 1.00 93.00 63 SER A N 1
ATOM 439 C CA . SER A 1 63 ? 34.012 -3.497 -16.024 1.00 93.00 63 SER A CA 1
ATOM 440 C C . SER A 1 63 ? 33.107 -2.913 -14.933 1.00 93.00 63 SER A C 1
ATOM 442 O O . SER A 1 63 ? 32.382 -1.968 -15.216 1.00 93.00 63 SER A O 1
ATOM 444 N N . CYS A 1 64 ? 33.133 -3.417 -13.693 1.00 93.56 64 CYS A N 1
ATOM 445 C CA . CYS A 1 64 ? 32.310 -2.936 -12.584 1.00 93.56 64 CYS A CA 1
ATOM 446 C C . CYS A 1 64 ? 32.865 -1.639 -11.960 1.00 93.56 64 CYS A C 1
ATOM 448 O O . CYS A 1 64 ? 33.602 -1.653 -10.973 1.00 93.56 64 CYS A O 1
ATOM 450 N N . THR A 1 65 ? 32.539 -0.477 -12.528 1.00 93.81 65 THR A N 1
ATOM 451 C CA . THR A 1 65 ? 33.079 0.816 -12.059 1.00 93.81 65 THR A CA 1
ATOM 452 C C . THR A 1 65 ? 32.202 1.531 -11.036 1.00 93.81 65 THR A C 1
ATOM 454 O O . THR A 1 65 ? 32.735 2.265 -10.206 1.00 93.81 65 THR A O 1
ATOM 457 N N . THR A 1 66 ? 30.893 1.285 -11.052 1.00 93.81 66 THR A N 1
ATOM 458 C CA . THR A 1 66 ? 29.902 1.911 -10.156 1.00 93.81 66 THR A CA 1
ATOM 459 C C . THR A 1 66 ? 29.460 1.003 -9.006 1.00 93.81 66 THR A C 1
ATOM 461 O O . THR A 1 66 ? 28.727 1.456 -8.132 1.00 93.81 66 THR A O 1
ATOM 464 N N . GLY A 1 67 ? 29.886 -0.266 -9.006 1.00 95.25 67 GLY A N 1
ATOM 465 C CA . GLY A 1 67 ? 29.442 -1.301 -8.066 1.00 95.25 67 GLY A CA 1
ATOM 466 C C . GLY A 1 67 ? 28.170 -2.039 -8.497 1.00 95.25 67 GLY A C 1
ATOM 467 O O . GLY A 1 67 ? 27.878 -3.095 -7.948 1.00 95.25 67 GLY A O 1
ATOM 468 N N . THR A 1 68 ? 27.437 -1.531 -9.494 1.00 96.44 68 THR A N 1
ATOM 469 C CA . THR A 1 68 ? 26.226 -2.174 -10.030 1.00 96.44 68 THR A CA 1
ATOM 470 C C . THR A 1 68 ? 26.164 -2.142 -11.554 1.00 96.44 68 THR A C 1
ATOM 472 O O . THR A 1 68 ? 26.716 -1.256 -12.205 1.00 96.44 68 THR A O 1
ATOM 475 N N . LEU A 1 69 ? 25.431 -3.086 -12.129 1.00 97.00 69 LEU A N 1
ATOM 476 C CA . LEU A 1 69 ? 25.108 -3.200 -13.556 1.00 97.00 69 LEU A CA 1
ATOM 477 C C . LEU A 1 69 ? 23.680 -3.726 -13.720 1.00 97.00 69 LEU A C 1
ATOM 479 O O . LEU A 1 69 ? 23.108 -4.172 -12.731 1.00 97.00 69 LEU A O 1
ATOM 483 N N . LEU A 1 70 ? 23.099 -3.698 -14.922 1.00 98.19 70 LEU A N 1
ATOM 484 C CA . LEU A 1 70 ? 21.799 -4.335 -15.177 1.00 98.19 70 LEU A CA 1
ATOM 485 C C . LEU A 1 70 ? 21.983 -5.675 -15.880 1.00 98.19 70 LEU A C 1
ATOM 487 O O . LEU A 1 70 ? 22.708 -5.771 -16.871 1.00 98.19 70 LEU A O 1
ATOM 491 N N . ALA A 1 71 ? 21.272 -6.687 -15.398 1.00 98.12 71 ALA A N 1
ATOM 492 C CA . ALA A 1 71 ? 21.205 -8.014 -15.987 1.00 98.12 71 ALA A CA 1
ATOM 493 C C . ALA A 1 71 ? 19.745 -8.444 -16.177 1.00 98.12 71 ALA A C 1
ATOM 495 O O . ALA A 1 71 ? 18.834 -7.952 -15.508 1.00 98.12 71 ALA A O 1
ATOM 496 N N . MET A 1 72 ? 19.537 -9.370 -17.107 1.00 97.50 72 MET A N 1
ATOM 497 C CA . MET A 1 72 ? 18.255 -10.006 -17.377 1.00 97.50 72 MET A CA 1
ATOM 498 C C . MET A 1 72 ? 18.218 -11.427 -16.820 1.00 97.50 72 MET A C 1
ATOM 500 O O . MET A 1 72 ? 19.206 -12.158 -16.876 1.00 97.50 72 MET A O 1
ATOM 504 N N . ALA A 1 73 ? 17.049 -11.852 -16.360 1.00 95.94 73 ALA A N 1
ATOM 505 C CA . ALA A 1 73 ? 16.720 -13.254 -16.155 1.00 95.94 73 ALA A CA 1
ATOM 506 C C . ALA A 1 73 ? 15.387 -13.572 -16.835 1.00 95.94 73 ALA A C 1
ATOM 508 O O . ALA A 1 73 ? 14.462 -12.755 -16.841 1.00 95.94 73 ALA A O 1
ATOM 509 N N . VAL A 1 74 ? 15.289 -14.778 -17.385 1.00 93.88 74 VAL A N 1
ATOM 510 C CA . VAL A 1 74 ? 14.083 -15.302 -18.037 1.00 93.88 74 VAL A CA 1
ATOM 511 C C . VAL A 1 74 ? 13.731 -16.664 -17.438 1.00 93.88 74 VAL A C 1
ATOM 513 O O . VAL A 1 74 ? 14.641 -17.384 -17.025 1.00 93.88 74 VAL A O 1
ATOM 516 N N . PRO A 1 75 ? 12.451 -17.060 -17.366 1.00 91.38 75 PRO A N 1
ATOM 517 C CA . PRO A 1 75 ? 12.092 -18.395 -16.908 1.00 91.38 75 PRO A CA 1
ATOM 518 C C . PRO A 1 75 ? 12.761 -19.483 -17.750 1.00 91.38 75 PRO A C 1
ATOM 520 O O . PRO A 1 75 ? 12.696 -19.463 -18.979 1.00 91.38 75 PRO A O 1
ATOM 523 N N . ALA A 1 76 ? 13.390 -20.448 -17.081 1.00 89.19 76 ALA A N 1
ATOM 524 C CA . ALA A 1 76 ? 14.134 -21.526 -17.732 1.00 89.19 76 ALA A CA 1
ATOM 525 C C . ALA A 1 76 ? 13.210 -22.572 -18.376 1.00 89.19 76 ALA A C 1
ATOM 527 O O . ALA A 1 76 ? 13.602 -23.282 -19.300 1.00 89.19 76 ALA A O 1
ATOM 528 N N . ASN A 1 77 ? 11.986 -22.707 -17.855 1.00 83.44 77 ASN A N 1
ATOM 529 C CA . ASN A 1 77 ? 11.044 -23.733 -18.283 1.00 83.44 77 ASN A CA 1
ATOM 530 C C . ASN A 1 77 ? 9.589 -23.295 -18.076 1.00 83.44 77 ASN A C 1
ATOM 532 O O . ASN A 1 77 ? 8.959 -23.669 -17.094 1.00 83.44 77 ASN A O 1
ATOM 536 N N . TYR A 1 78 ? 9.021 -22.544 -19.016 1.00 80.06 78 TYR A N 1
ATOM 537 C CA . TYR A 1 78 ? 7.606 -22.174 -18.917 1.00 80.06 78 TYR A CA 1
ATOM 538 C C . TYR A 1 78 ? 6.646 -23.374 -18.944 1.00 80.06 78 TYR A C 1
ATOM 540 O O . TYR A 1 78 ? 5.630 -23.345 -18.256 1.00 80.06 78 TYR A O 1
ATOM 548 N N . GLU A 1 79 ? 6.937 -24.410 -19.741 1.00 77.31 79 GLU A N 1
ATOM 549 C CA . GLU A 1 79 ? 6.005 -25.527 -19.966 1.00 77.31 79 GLU A CA 1
ATOM 550 C C . GLU A 1 79 ? 5.953 -26.510 -18.788 1.00 77.31 79 GLU A C 1
ATOM 552 O O . GLU A 1 79 ? 4.900 -27.066 -18.493 1.00 77.31 79 GLU A O 1
ATOM 557 N N . GLY A 1 80 ? 7.081 -26.732 -18.108 1.00 80.00 80 GLY A N 1
ATOM 558 C CA . GLY A 1 80 ? 7.189 -27.679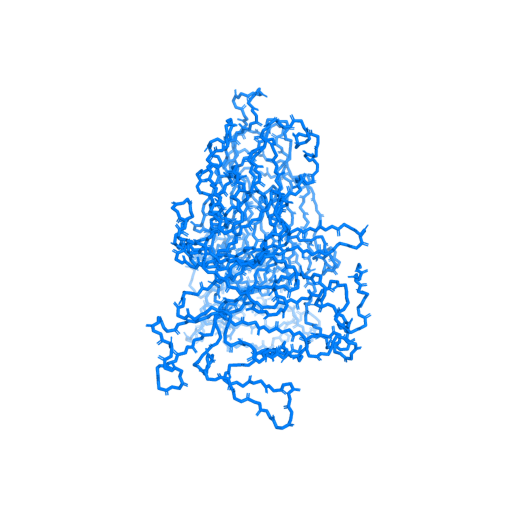 -16.994 1.00 80.00 80 GLY A CA 1
ATOM 559 C C . GLY A 1 80 ? 7.370 -27.042 -15.615 1.00 80.00 80 GLY A C 1
ATOM 560 O O . GLY A 1 80 ? 7.311 -27.757 -14.615 1.00 80.00 80 GLY A O 1
ATOM 561 N N . ASP A 1 81 ? 7.579 -25.725 -15.531 1.00 80.06 81 ASP A N 1
ATOM 562 C CA . ASP A 1 81 ? 7.685 -24.991 -14.269 1.00 80.06 81 ASP A CA 1
ATOM 563 C C . ASP A 1 81 ? 6.637 -23.883 -14.166 1.00 80.06 81 ASP A C 1
ATOM 565 O O . ASP A 1 81 ? 6.908 -22.687 -14.256 1.00 80.06 81 ASP A O 1
ATOM 569 N N . GLU A 1 82 ? 5.403 -24.301 -13.909 1.00 78.00 82 GLU A N 1
ATOM 570 C CA . GLU A 1 82 ? 4.286 -23.375 -13.781 1.00 78.00 82 GLU A CA 1
ATOM 571 C C . GLU A 1 82 ? 4.418 -22.383 -12.604 1.00 78.00 82 GLU A C 1
ATOM 573 O O . GLU A 1 82 ? 3.656 -21.421 -12.531 1.00 78.00 82 GLU A O 1
ATOM 578 N N . LEU A 1 83 ? 5.298 -22.641 -11.631 1.00 79.12 83 LEU A N 1
ATOM 579 C CA . LEU A 1 83 ? 5.534 -21.743 -10.496 1.00 79.12 83 LEU A CA 1
ATOM 580 C C . LEU A 1 83 ? 6.682 -20.758 -10.770 1.00 79.12 83 LEU A C 1
ATOM 582 O O . LEU A 1 83 ? 6.965 -19.928 -9.909 1.00 79.12 83 LEU A O 1
ATOM 586 N N . LEU A 1 84 ? 7.319 -20.843 -11.947 1.00 84.44 84 LEU A N 1
ATOM 587 C CA . LEU A 1 84 ? 8.467 -20.027 -12.352 1.00 84.44 84 LEU A CA 1
ATOM 588 C C . LEU A 1 84 ? 9.546 -19.995 -11.257 1.00 84.44 84 LEU A C 1
ATOM 590 O O . LEU A 1 84 ? 10.008 -18.940 -10.828 1.00 84.44 84 LEU A O 1
ATOM 594 N N . THR A 1 85 ? 9.910 -21.172 -10.763 1.00 84.88 85 THR A N 1
ATOM 595 C CA . THR A 1 85 ? 10.923 -21.376 -9.720 1.00 84.88 85 THR A CA 1
ATOM 596 C C . THR A 1 85 ? 12.342 -21.453 -10.271 1.00 84.88 85 THR A C 1
ATOM 598 O O . THR A 1 85 ? 13.289 -21.212 -9.530 1.00 84.88 85 THR A O 1
ATOM 601 N N . ASN A 1 86 ? 12.495 -21.765 -11.558 1.00 87.06 86 ASN A N 1
ATOM 602 C CA . ASN A 1 86 ? 13.777 -21.891 -12.234 1.00 87.06 86 ASN A CA 1
ATOM 603 C C . ASN A 1 86 ? 13.942 -20.803 -13.302 1.00 87.06 86 ASN A C 1
ATOM 605 O O . ASN A 1 86 ? 13.132 -20.695 -14.228 1.00 87.06 86 ASN A O 1
ATOM 609 N N . TRP A 1 87 ? 15.012 -20.019 -13.190 1.00 92.50 87 TRP A N 1
ATOM 610 C CA . TRP A 1 87 ? 15.324 -18.909 -14.087 1.00 92.50 87 TRP A CA 1
ATOM 611 C C . TRP A 1 87 ? 16.712 -19.080 -14.687 1.00 92.50 87 TRP A C 1
ATOM 613 O O . TRP A 1 87 ? 17.660 -19.436 -13.990 1.00 92.50 87 TRP A O 1
ATOM 623 N N . SER A 1 88 ? 16.820 -18.783 -15.977 1.00 93.50 88 SER A N 1
ATOM 624 C CA . SER A 1 88 ? 18.074 -18.727 -16.718 1.00 93.50 88 SER A CA 1
ATOM 625 C C . SER A 1 88 ? 18.565 -17.292 -16.825 1.00 93.50 88 SER A C 1
ATOM 627 O O . SER A 1 88 ? 17.776 -16.352 -16.975 1.00 93.50 88 SER A O 1
ATOM 629 N N . LYS A 1 89 ? 19.886 -17.127 -16.802 1.00 96.19 89 LYS A N 1
ATOM 630 C CA . LYS A 1 89 ? 20.553 -15.849 -17.030 1.00 96.19 89 LYS A CA 1
ATOM 631 C C . LYS A 1 89 ? 21.192 -15.877 -18.422 1.00 96.19 89 LYS A C 1
ATOM 633 O O . LYS A 1 89 ? 22.166 -16.602 -18.619 1.00 96.19 89 LYS A O 1
ATOM 638 N N . PRO A 1 90 ? 20.670 -15.115 -19.398 1.00 95.44 90 PRO A N 1
ATOM 639 C CA . PRO A 1 90 ? 21.183 -15.159 -20.762 1.00 95.44 90 PRO A CA 1
ATOM 640 C C . PRO A 1 90 ? 22.680 -14.833 -20.872 1.00 95.44 90 PRO A C 1
ATOM 642 O O . PRO A 1 90 ? 23.202 -13.986 -20.148 1.00 95.44 90 PRO A O 1
ATOM 645 N N . ASP A 1 91 ? 23.359 -15.468 -21.834 1.00 95.50 91 ASP A N 1
ATOM 646 C CA . ASP A 1 91 ? 24.808 -15.333 -22.050 1.00 95.50 91 ASP A CA 1
ATOM 647 C C . ASP A 1 91 ? 25.263 -13.912 -22.398 1.00 95.50 91 ASP A C 1
ATOM 649 O O . ASP A 1 91 ? 26.428 -13.584 -22.185 1.00 95.50 91 ASP A O 1
ATOM 653 N N . PHE A 1 92 ? 24.361 -13.078 -22.924 1.00 96.50 92 PHE A N 1
ATOM 654 C CA . PHE A 1 92 ? 24.650 -11.685 -23.259 1.00 96.50 92 PHE A CA 1
ATOM 655 C C . PHE A 1 92 ? 24.764 -10.775 -22.033 1.00 96.50 92 PHE A C 1
ATOM 657 O O . PHE A 1 92 ? 25.157 -9.624 -22.188 1.00 96.50 92 PHE A O 1
ATOM 664 N N . ASN A 1 93 ? 24.374 -11.240 -20.840 1.00 97.38 93 ASN A N 1
ATOM 665 C CA . ASN A 1 93 ? 24.468 -10.417 -19.644 1.00 97.38 93 ASN A CA 1
ATOM 666 C C . ASN A 1 93 ? 25.920 -9.993 -19.368 1.00 97.38 93 ASN A C 1
ATOM 668 O O . ASN A 1 93 ? 26.837 -10.803 -19.541 1.00 97.38 93 ASN A O 1
ATOM 672 N N . PRO A 1 94 ? 26.125 -8.773 -18.845 1.00 97.31 94 PRO A N 1
ATOM 673 C CA . PRO A 1 94 ? 25.113 -7.773 -18.471 1.00 97.31 94 PRO A CA 1
ATOM 674 C C . PRO A 1 94 ? 24.570 -6.965 -19.668 1.00 97.31 94 PRO A C 1
ATOM 676 O O . PRO A 1 94 ? 25.265 -6.765 -20.657 1.00 97.31 94 PRO A O 1
ATOM 679 N N . ILE A 1 95 ? 23.338 -6.448 -19.567 1.00 98.06 95 ILE A N 1
ATOM 680 C CA . ILE A 1 95 ? 22.731 -5.615 -20.626 1.00 98.06 95 ILE A CA 1
ATOM 681 C C . ILE A 1 95 ? 23.165 -4.151 -20.578 1.00 98.06 95 ILE A C 1
ATOM 683 O O . ILE A 1 95 ? 23.189 -3.479 -21.604 1.00 98.06 95 ILE A O 1
ATOM 687 N N . ILE A 1 96 ? 23.510 -3.647 -19.393 1.00 97.81 96 ILE A N 1
ATOM 688 C CA . ILE A 1 96 ? 24.098 -2.323 -19.197 1.00 97.81 96 ILE A CA 1
ATOM 689 C C . ILE A 1 96 ? 25.205 -2.463 -18.162 1.00 97.81 96 ILE A C 1
ATOM 691 O O . ILE A 1 96 ? 24.950 -2.817 -17.012 1.00 97.81 96 ILE A O 1
ATOM 695 N N . GLU A 1 97 ? 26.422 -2.131 -18.568 1.00 94.69 97 GLU A N 1
ATOM 696 C CA . GLU A 1 97 ? 27.596 -2.093 -17.701 1.00 94.69 97 GLU A CA 1
ATOM 697 C C . GLU A 1 97 ? 27.612 -0.833 -16.832 1.00 94.69 97 GLU A C 1
ATOM 699 O O . GLU A 1 97 ? 27.215 0.239 -17.287 1.00 94.69 97 GLU A O 1
ATOM 704 N N . SER A 1 98 ? 28.158 -0.934 -15.615 1.00 91.75 98 SER A N 1
ATOM 705 C CA . SER A 1 98 ? 28.492 0.227 -14.769 1.00 91.75 98 SER A CA 1
ATOM 706 C C . SER A 1 98 ? 27.385 1.284 -14.657 1.00 91.75 98 SER A C 1
ATOM 708 O O . SER A 1 98 ? 27.554 2.448 -15.024 1.00 91.75 98 SER A O 1
ATOM 710 N N . THR A 1 99 ? 26.240 0.880 -14.122 1.00 95.31 99 THR A N 1
ATOM 711 C CA . THR A 1 99 ? 25.076 1.750 -13.911 1.00 95.31 99 THR A CA 1
ATOM 712 C C . THR A 1 99 ? 24.721 1.842 -12.426 1.00 95.31 99 THR A C 1
ATOM 714 O O . THR A 1 99 ? 25.514 1.464 -11.563 1.00 95.31 99 THR A O 1
ATOM 717 N N . GLN A 1 100 ? 23.546 2.377 -12.120 1.00 95.25 100 GLN A N 1
ATOM 718 C CA . GLN A 1 100 ? 22.929 2.420 -10.808 1.00 95.25 100 GLN A CA 1
ATOM 719 C C . GLN A 1 100 ? 21.798 1.389 -10.695 1.00 95.25 100 GLN A C 1
ATOM 721 O O . GLN A 1 100 ? 21.420 0.713 -11.650 1.00 95.25 100 GLN A O 1
ATOM 726 N N . ARG A 1 101 ? 21.281 1.256 -9.477 1.00 95.00 101 ARG A N 1
ATOM 727 C CA . ARG A 1 101 ? 20.290 0.253 -9.079 1.00 95.00 101 ARG A CA 1
ATOM 728 C C . ARG A 1 101 ? 18.843 0.642 -9.406 1.00 95.00 101 ARG A C 1
ATOM 730 O O . ARG A 1 101 ? 18.571 1.719 -9.940 1.00 95.00 101 ARG A O 1
ATOM 737 N N . ASP A 1 102 ? 17.933 -0.244 -9.017 1.00 96.56 102 ASP A N 1
ATOM 738 C CA . ASP A 1 102 ? 16.480 -0.100 -9.061 1.00 96.56 102 ASP A CA 1
ATOM 739 C C . ASP A 1 102 ? 15.932 0.232 -10.463 1.00 96.56 102 ASP A C 1
ATOM 741 O O . ASP A 1 102 ? 15.312 1.282 -10.647 1.00 96.56 102 ASP A O 1
ATOM 745 N N . PRO A 1 103 ? 16.147 -0.624 -11.481 1.00 97.75 103 PRO A N 1
ATOM 746 C CA . PRO A 1 103 ? 15.472 -0.470 -12.760 1.00 97.75 103 PRO A CA 1
ATOM 747 C C . PRO A 1 103 ? 13.950 -0.514 -12.556 1.00 97.75 103 PRO A C 1
ATOM 749 O O . PRO A 1 103 ? 13.422 -1.389 -11.859 1.00 97.75 103 PRO A O 1
ATOM 752 N N . SER A 1 104 ? 13.232 0.425 -13.169 1.00 98.12 104 SER A N 1
ATOM 753 C CA . SER A 1 104 ? 11.773 0.372 -13.277 1.00 98.12 104 SER A CA 1
ATOM 754 C C . SER A 1 104 ? 11.334 -0.830 -14.117 1.00 98.12 104 SER A C 1
ATOM 756 O O . SER A 1 104 ? 12.129 -1.396 -14.869 1.00 98.12 104 SER A O 1
ATOM 758 N N . SER A 1 105 ? 10.049 -1.190 -14.057 1.00 96.94 105 SER A N 1
ATOM 759 C CA . SER A 1 105 ? 9.452 -1.973 -15.146 1.00 96.94 105 SER A CA 1
ATOM 760 C C . SER A 1 105 ? 9.657 -1.202 -16.451 1.00 96.94 105 SER A C 1
ATOM 762 O O . SER A 1 105 ? 9.605 0.036 -16.448 1.00 96.94 105 SER A O 1
ATOM 764 N N . ALA A 1 106 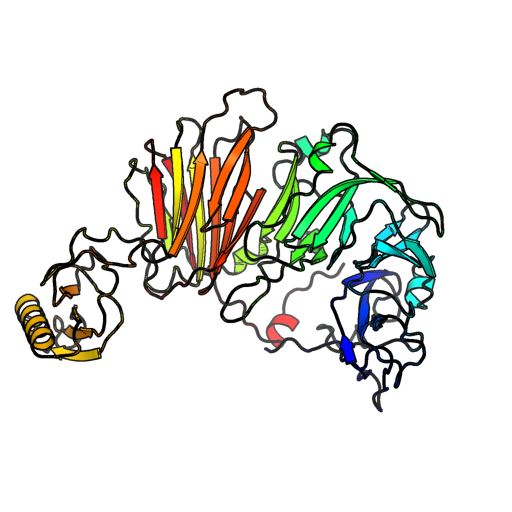? 9.945 -1.910 -17.540 1.00 97.69 106 ALA A N 1
ATOM 765 C CA . ALA A 1 106 ? 10.125 -1.251 -18.820 1.00 97.69 106 ALA A CA 1
ATOM 766 C C . ALA A 1 106 ? 8.759 -0.854 -19.400 1.00 97.69 106 ALA A C 1
ATOM 768 O O . ALA A 1 106 ? 7.784 -1.600 -19.283 1.00 97.69 106 ALA A O 1
ATOM 769 N N . TRP A 1 107 ? 8.686 0.319 -20.024 1.00 96.88 107 TRP A N 1
ATOM 770 C CA . TRP A 1 107 ? 7.523 0.779 -20.782 1.00 96.88 107 TRP A CA 1
ATOM 771 C C . TRP A 1 107 ? 7.881 0.861 -22.264 1.00 96.88 107 TRP A C 1
ATOM 773 O O . TRP A 1 107 ? 9.038 1.081 -22.612 1.00 96.88 107 TRP A O 1
ATOM 783 N N . LYS A 1 108 ? 6.898 0.663 -23.140 1.00 96.12 108 LYS A N 1
ATOM 784 C CA . LYS A 1 108 ? 7.080 0.738 -24.591 1.00 96.12 108 LYS A CA 1
ATOM 785 C C . LYS A 1 108 ? 6.467 2.032 -25.105 1.00 96.12 108 LYS A C 1
ATOM 787 O O . LYS A 1 108 ? 5.292 2.282 -24.849 1.00 96.12 108 LYS A O 1
ATOM 792 N N . GLU A 1 109 ? 7.254 2.827 -25.815 1.00 95.56 109 GLU A N 1
ATOM 793 C CA . GLU A 1 109 ? 6.785 4.034 -26.500 1.00 95.56 109 GLU A CA 1
ATOM 794 C C . GLU A 1 109 ? 5.871 3.625 -27.660 1.00 95.56 109 GLU A C 1
ATOM 796 O O . GLU A 1 109 ? 6.271 2.849 -28.534 1.00 95.56 109 GLU A O 1
ATOM 801 N N . ALA A 1 110 ? 4.640 4.129 -27.690 1.00 93.94 110 ALA A N 1
ATOM 802 C CA . ALA A 1 110 ? 3.658 3.737 -28.695 1.00 93.94 110 ALA A CA 1
ATOM 803 C C . ALA A 1 110 ? 4.030 4.258 -30.091 1.00 93.94 110 ALA A C 1
ATOM 805 O O . ALA A 1 110 ? 3.786 3.580 -31.090 1.00 93.94 110 ALA A O 1
ATOM 806 N N . GLY A 1 111 ? 4.639 5.446 -30.169 1.00 93.62 111 GLY A N 1
ATOM 807 C CA . GLY A 1 111 ? 5.000 6.091 -31.428 1.00 93.62 111 GLY A CA 1
ATOM 808 C C . GLY A 1 111 ? 6.208 5.467 -32.124 1.00 93.62 111 GLY A C 1
ATOM 809 O O . GLY A 1 111 ? 6.307 5.535 -33.349 1.00 93.62 111 GLY A O 1
ATOM 810 N N . THR A 1 112 ? 7.126 4.854 -31.371 1.00 95.50 112 THR A N 1
ATOM 811 C CA . THR A 1 112 ? 8.378 4.303 -31.925 1.00 95.50 112 THR A CA 1
ATOM 812 C C . THR A 1 112 ? 8.524 2.792 -31.765 1.00 95.50 112 THR A C 1
ATOM 814 O O . THR A 1 112 ? 9.291 2.184 -32.508 1.00 95.50 112 THR A O 1
ATOM 817 N N . GLY A 1 113 ? 7.814 2.178 -30.816 1.00 96.25 113 GLY A N 1
ATOM 818 C CA . GLY A 1 113 ? 8.006 0.782 -30.426 1.00 96.25 113 GLY A CA 1
ATOM 819 C C . GLY A 1 113 ? 9.247 0.531 -29.559 1.00 96.25 113 GLY A C 1
ATOM 820 O O . GLY A 1 113 ? 9.473 -0.617 -29.178 1.00 96.25 113 GLY A O 1
ATOM 821 N N . GLU A 1 114 ? 10.025 1.572 -29.233 1.00 97.88 114 GLU A N 1
ATOM 822 C CA . GLU A 1 114 ? 11.201 1.488 -28.364 1.00 97.88 114 GLU A CA 1
ATOM 823 C C . GLU A 1 114 ? 10.771 1.220 -26.919 1.00 97.88 114 GLU A C 1
ATOM 825 O O . GLU A 1 114 ? 9.939 1.931 -26.353 1.00 97.88 114 GLU A O 1
ATOM 830 N N . TRP A 1 115 ? 11.356 0.198 -26.305 1.00 98.44 115 TRP A N 1
ATOM 831 C CA . TRP A 1 115 ? 11.226 -0.039 -24.876 1.00 98.44 115 TRP A CA 1
ATOM 832 C C . TRP A 1 115 ? 12.202 0.834 -24.111 1.00 98.44 115 TRP A C 1
ATOM 834 O O . TRP A 1 115 ? 13.342 1.024 -24.536 1.00 98.44 115 TRP A O 1
ATOM 844 N N . ARG A 1 116 ? 11.777 1.310 -22.946 1.00 98.44 116 ARG A N 1
ATOM 845 C CA . ARG A 1 116 ? 12.576 2.135 -22.052 1.00 98.44 116 ARG A CA 1
ATOM 846 C C . ARG A 1 116 ? 12.431 1.678 -20.618 1.00 98.44 116 ARG A C 1
ATOM 848 O O . ARG A 1 116 ? 11.378 1.208 -20.206 1.00 98.44 116 ARG A O 1
ATOM 855 N N . LEU A 1 117 ? 13.492 1.852 -19.847 1.00 98.19 117 LEU A N 1
ATOM 856 C CA . LEU A 1 117 ? 13.455 1.762 -18.392 1.00 98.19 117 LEU A CA 1
ATOM 857 C C . LEU A 1 117 ? 14.285 2.890 -17.799 1.00 98.19 117 LEU A C 1
ATOM 859 O O . LEU A 1 117 ? 15.130 3.478 -18.481 1.00 98.19 117 LEU A O 1
ATOM 863 N N . ARG A 1 118 ? 14.088 3.161 -16.510 1.00 97.88 118 ARG A N 1
ATOM 864 C CA . ARG A 1 118 ? 14.932 4.098 -15.767 1.00 97.88 118 ARG A CA 1
ATOM 865 C C . ARG A 1 118 ? 15.501 3.500 -14.489 1.00 97.88 118 ARG A C 1
ATOM 867 O O . ARG A 1 118 ? 14.905 2.589 -13.928 1.00 97.88 118 ARG A O 1
ATOM 874 N N . THR A 1 119 ? 16.598 4.066 -13.999 1.00 97.88 119 THR A N 1
ATOM 875 C CA . THR A 1 119 ? 17.269 3.672 -12.745 1.00 97.88 119 THR A CA 1
ATOM 876 C C . THR A 1 119 ? 17.184 4.760 -11.673 1.00 97.88 119 THR A C 1
ATOM 878 O O . THR A 1 119 ? 16.677 5.870 -11.910 1.00 97.88 119 THR A O 1
ATOM 881 N N . TYR A 1 120 ? 17.689 4.435 -10.477 1.00 96.69 120 TYR A N 1
ATOM 882 C CA . TYR A 1 120 ? 17.773 5.304 -9.299 1.00 96.69 120 TYR A CA 1
ATOM 883 C C . TYR A 1 120 ? 18.217 6.738 -9.621 1.00 96.69 120 TYR A C 1
ATOM 885 O O . TYR A 1 120 ? 17.593 7.698 -9.183 1.00 96.69 120 TYR A O 1
ATOM 893 N N . ASP A 1 121 ? 19.261 6.899 -10.430 1.00 96.81 121 ASP A N 1
ATOM 894 C CA . ASP A 1 121 ? 19.935 8.163 -10.746 1.00 96.81 121 ASP A CA 1
ATOM 895 C C . ASP A 1 121 ? 19.312 8.964 -11.897 1.00 96.81 121 ASP A C 1
ATOM 897 O O . ASP A 1 121 ? 19.918 9.929 -12.375 1.00 96.81 121 ASP A O 1
ATOM 901 N N . SER A 1 122 ? 18.098 8.591 -12.307 1.00 97.81 122 SER A N 1
ATOM 902 C CA . SER A 1 122 ? 17.323 9.219 -13.390 1.00 97.81 122 SER A CA 1
ATOM 903 C C . SER A 1 122 ? 17.891 8.982 -14.789 1.00 97.81 122 SER A C 1
ATOM 905 O O . SER A 1 122 ? 17.485 9.643 -15.747 1.00 97.81 122 SER A O 1
ATOM 907 N N . MET A 1 123 ? 18.806 8.022 -14.928 1.00 98.25 123 MET A N 1
ATOM 908 C CA . MET A 1 123 ? 19.208 7.520 -16.232 1.00 98.25 123 MET A CA 1
ATOM 909 C C . MET A 1 123 ? 18.075 6.741 -16.894 1.00 98.25 123 MET A C 1
ATOM 911 O O . MET A 1 123 ? 17.415 5.935 -16.243 1.00 98.25 123 MET A O 1
ATOM 915 N N . VAL A 1 124 ? 17.870 6.989 -18.188 1.00 98.62 124 VAL A N 1
ATOM 916 C CA . VAL A 1 124 ? 16.987 6.227 -19.070 1.00 98.62 124 VAL A CA 1
ATOM 917 C C . VAL A 1 124 ? 17.823 5.377 -20.027 1.00 98.62 124 VAL A C 1
ATOM 919 O O . VAL A 1 124 ? 18.768 5.866 -20.661 1.00 98.62 124 VAL A O 1
ATOM 922 N N . TYR A 1 125 ? 17.438 4.112 -20.143 1.00 98.75 125 TYR A N 1
ATOM 923 C CA . TYR A 1 125 ? 17.986 3.126 -21.070 1.00 98.75 125 TYR A CA 1
ATOM 924 C C . TYR A 1 125 ? 16.903 2.696 -22.049 1.00 98.75 125 TYR A C 1
ATOM 926 O O . TYR A 1 125 ? 15.725 2.723 -21.696 1.00 98.75 125 TYR A O 1
ATOM 934 N N . GLY A 1 126 ? 17.297 2.300 -23.257 1.00 98.31 126 GLY A N 1
ATOM 935 C CA . GLY A 1 126 ? 16.371 1.880 -24.299 1.00 98.31 126 GLY A CA 1
ATOM 936 C C . GLY A 1 126 ? 16.801 0.625 -25.041 1.00 98.31 126 GLY A C 1
ATOM 937 O O . GLY A 1 126 ? 17.982 0.280 -25.070 1.00 98.31 126 GLY A O 1
ATOM 938 N N . THR A 1 127 ? 15.828 -0.029 -25.666 1.00 98.56 127 THR A N 1
ATOM 939 C CA . THR A 1 127 ? 16.023 -1.098 -26.649 1.00 98.56 127 THR A CA 1
ATOM 940 C C . THR A 1 127 ? 14.954 -0.990 -27.738 1.00 98.56 127 THR A C 1
ATOM 942 O O . THR A 1 127 ? 13.808 -0.634 -27.464 1.00 98.56 127 THR A O 1
ATOM 945 N N . ALA A 1 128 ? 15.332 -1.205 -28.998 1.00 97.38 128 ALA A N 1
ATOM 946 C CA . ALA A 1 128 ? 14.565 -0.695 -30.138 1.00 97.38 128 ALA A CA 1
ATOM 947 C C . ALA A 1 128 ? 13.280 -1.482 -30.450 1.00 97.38 128 ALA A C 1
ATOM 949 O O . ALA A 1 128 ? 12.397 -0.958 -31.126 1.00 97.38 128 ALA A O 1
ATOM 950 N N . SER A 1 129 ? 13.181 -2.737 -30.013 1.00 96.31 129 SER A N 1
ATOM 951 C CA . SER A 1 129 ? 12.076 -3.640 -30.346 1.00 96.31 129 SER A CA 1
ATOM 952 C C . SER A 1 129 ? 11.977 -4.787 -29.339 1.00 96.31 129 SER A C 1
ATOM 954 O O . SER A 1 129 ? 12.856 -4.950 -28.495 1.00 96.31 129 SER A O 1
ATOM 956 N N . ASP A 1 130 ? 10.933 -5.615 -29.442 1.00 96.12 130 ASP A N 1
ATOM 957 C CA . ASP A 1 130 ? 10.823 -6.848 -28.645 1.00 96.12 130 ASP A CA 1
ATOM 958 C C . ASP A 1 130 ? 11.970 -7.831 -28.956 1.00 96.12 130 ASP A C 1
ATOM 960 O O . ASP A 1 130 ? 12.515 -8.463 -28.056 1.00 96.12 130 ASP A O 1
ATOM 964 N N . GLU A 1 131 ? 12.395 -7.912 -30.223 1.00 96.06 131 GLU A N 1
ATOM 965 C CA . GLU A 1 131 ? 13.527 -8.747 -30.647 1.00 96.06 131 GLU A CA 1
ATOM 966 C C . GLU A 1 131 ? 14.842 -8.274 -30.015 1.00 96.06 131 GLU A C 1
ATOM 968 O O . GLU A 1 131 ? 15.599 -9.079 -29.471 1.00 96.06 131 GLU A O 1
ATOM 973 N N . ASP A 1 132 ? 15.105 -6.965 -30.040 1.00 97.62 132 ASP A N 1
ATOM 974 C CA . ASP A 1 132 ? 16.308 -6.394 -29.438 1.00 97.62 132 ASP A CA 1
ATOM 975 C C . ASP A 1 132 ? 16.273 -6.479 -27.904 1.00 97.62 132 ASP A C 1
ATOM 977 O O . ASP A 1 132 ? 17.318 -6.721 -27.291 1.00 97.62 132 ASP A O 1
ATOM 981 N N . PHE A 1 133 ? 15.084 -6.381 -27.292 1.00 97.88 133 PHE A N 1
ATOM 982 C CA . PHE A 1 133 ? 14.884 -6.627 -25.863 1.00 97.88 133 PHE A CA 1
ATOM 983 C C . PHE A 1 133 ? 15.321 -8.049 -25.512 1.00 97.88 133 PHE A C 1
ATOM 985 O O . PHE A 1 133 ? 16.150 -8.237 -24.622 1.00 97.88 133 PHE A O 1
ATOM 992 N N . MET A 1 134 ? 14.813 -9.049 -26.239 1.00 95.62 134 MET A N 1
ATOM 993 C CA . MET A 1 134 ? 15.140 -10.460 -26.009 1.00 95.62 134 MET A CA 1
ATOM 994 C C . MET A 1 134 ? 16.592 -10.804 -26.345 1.00 95.62 134 MET A C 1
ATOM 996 O O . MET A 1 134 ? 17.159 -11.708 -25.736 1.00 95.62 134 MET A O 1
ATOM 1000 N N . ALA A 1 135 ? 17.213 -10.070 -27.267 1.00 96.62 135 ALA A N 1
ATOM 1001 C CA . ALA A 1 135 ? 18.629 -10.198 -27.595 1.00 96.62 135 ALA A CA 1
ATOM 1002 C C . ALA A 1 135 ? 19.560 -9.436 -26.630 1.00 96.62 135 ALA A C 1
ATOM 1004 O O . ALA A 1 135 ? 20.771 -9.415 -26.857 1.00 96.62 135 ALA A O 1
ATOM 1005 N N . GLY A 1 136 ? 19.023 -8.780 -25.593 1.00 97.44 136 GLY A N 1
ATOM 1006 C CA . GLY A 1 136 ? 19.814 -8.036 -24.611 1.00 97.44 136 GLY A CA 1
ATOM 1007 C C . GLY A 1 136 ? 20.474 -6.771 -25.162 1.00 97.44 136 GLY A C 1
ATOM 1008 O O . GLY A 1 136 ? 21.420 -6.260 -24.566 1.00 97.44 136 GLY A O 1
ATOM 1009 N N . LYS A 1 137 ? 19.999 -6.239 -26.293 1.00 98.06 137 LYS A N 1
ATOM 1010 C CA . LYS A 1 137 ? 20.583 -5.061 -26.945 1.00 98.06 137 LYS A CA 1
ATOM 1011 C C . LYS A 1 137 ? 20.016 -3.783 -26.341 1.00 98.06 137 LYS A C 1
ATOM 1013 O O . LYS A 1 137 ? 19.097 -3.169 -26.889 1.00 98.06 137 LYS A O 1
ATOM 1018 N N . TRP A 1 138 ? 20.585 -3.384 -25.214 1.00 98.44 138 TRP A N 1
ATOM 1019 C CA . TRP A 1 138 ? 20.235 -2.149 -24.523 1.00 98.44 138 TRP A CA 1
ATOM 1020 C C . TRP A 1 138 ? 21.276 -1.056 -24.762 1.00 98.44 138 TRP A C 1
ATOM 1022 O O . TRP A 1 138 ? 22.462 -1.319 -24.956 1.00 98.44 138 TRP A O 1
ATOM 1032 N N . TYR A 1 139 ? 20.829 0.196 -24.758 1.00 98.25 139 TYR A N 1
ATOM 1033 C CA . TYR A 1 139 ? 21.688 1.367 -24.888 1.00 98.25 139 TYR A CA 1
ATOM 1034 C C . TYR A 1 139 ? 21.263 2.485 -23.944 1.00 98.25 139 TYR A C 1
ATOM 1036 O O . TYR A 1 139 ? 20.106 2.611 -23.546 1.00 98.25 139 TYR A O 1
ATOM 1044 N N . THR A 1 140 ? 22.221 3.338 -23.608 1.00 98.31 140 THR A N 1
ATOM 1045 C CA . THR A 1 140 ? 21.991 4.558 -22.835 1.00 98.31 140 THR A CA 1
ATOM 1046 C C . THR A 1 140 ? 21.293 5.605 -23.700 1.00 98.31 140 THR A C 1
ATOM 1048 O O . THR A 1 140 ? 21.818 5.968 -24.751 1.00 98.31 140 THR A O 1
ATOM 1051 N N . ILE A 1 141 ? 20.144 6.120 -23.250 1.00 98.44 141 ILE A N 1
ATOM 1052 C CA . ILE A 1 141 ? 19.473 7.264 -23.889 1.00 98.44 141 ILE A CA 1
ATOM 1053 C C . ILE A 1 141 ? 19.994 8.571 -23.285 1.00 98.44 141 ILE A C 1
ATOM 1055 O O . ILE A 1 141 ? 20.462 9.453 -23.999 1.00 98.44 141 ILE A O 1
ATOM 1059 N N . GLY A 1 142 ? 19.944 8.702 -21.959 1.00 98.25 142 GLY A N 1
ATOM 1060 C CA . GLY A 1 142 ? 20.401 9.914 -21.282 1.00 98.25 142 GLY A CA 1
ATOM 1061 C C . GLY A 1 142 ? 19.815 10.088 -19.889 1.00 98.25 142 GLY A C 1
ATOM 1062 O O . GLY A 1 142 ? 18.888 9.382 -19.489 1.00 98.25 142 GLY A O 1
ATOM 1063 N N . LYS A 1 143 ? 20.380 11.029 -19.132 1.00 98.19 143 LYS A N 1
ATOM 1064 C CA . LYS A 1 143 ? 19.880 11.384 -17.805 1.00 98.19 143 LYS A CA 1
ATOM 1065 C C . LYS A 1 143 ? 18.724 12.360 -17.955 1.00 98.19 143 LYS A C 1
ATOM 1067 O O . LYS A 1 143 ? 18.928 13.461 -18.458 1.00 98.19 143 LYS A O 1
ATOM 1072 N N . SER A 1 144 ? 17.534 11.963 -17.517 1.00 97.94 144 SER A N 1
ATOM 1073 C CA . SER A 1 144 ? 16.375 12.853 -17.506 1.00 97.94 144 SER A CA 1
ATOM 1074 C C . SER A 1 144 ? 16.530 13.909 -16.413 1.00 97.94 144 SER A C 1
ATOM 1076 O O . SER A 1 144 ? 16.892 13.587 -15.280 1.00 97.94 144 SER A O 1
ATOM 1078 N N . THR A 1 145 ? 16.250 15.167 -16.752 1.00 97.12 145 THR A N 1
ATOM 1079 C CA . THR A 1 145 ? 16.125 16.270 -15.785 1.00 97.12 145 THR A CA 1
ATOM 1080 C C . THR A 1 145 ? 14.742 16.339 -15.147 1.00 97.12 145 THR A C 1
ATOM 1082 O O . THR A 1 145 ? 14.587 16.973 -14.107 1.00 97.12 145 THR A O 1
ATOM 1085 N N . ASP A 1 146 ? 13.760 15.677 -15.757 1.00 97.19 146 ASP A N 1
ATOM 1086 C CA . ASP A 1 146 ? 12.356 15.719 -15.347 1.00 97.19 146 ASP A CA 1
ATOM 1087 C C . ASP A 1 146 ? 12.067 14.659 -14.276 1.00 97.19 146 ASP A C 1
ATOM 1089 O O . ASP A 1 146 ? 11.150 14.796 -13.470 1.00 97.19 146 ASP A O 1
ATOM 1093 N N . PHE A 1 147 ? 12.876 13.594 -14.236 1.00 96.56 147 PHE A N 1
ATOM 1094 C CA . PHE A 1 147 ? 12.762 12.544 -13.234 1.00 96.56 147 PHE A CA 1
ATOM 1095 C C . PHE A 1 147 ? 13.639 12.811 -12.013 1.00 96.56 147 PHE A C 1
ATOM 1097 O O . PHE A 1 147 ? 14.795 13.220 -12.096 1.00 96.56 147 PHE A O 1
ATOM 1104 N N . ARG A 1 148 ? 13.075 12.507 -10.845 1.00 95.25 148 ARG A N 1
ATOM 1105 C CA . ARG A 1 148 ? 13.770 12.565 -9.561 1.00 95.25 148 ARG A CA 1
ATOM 1106 C C . ARG A 1 148 ? 14.735 11.386 -9.382 1.00 95.25 148 ARG A C 1
ATOM 1108 O O . ARG A 1 148 ? 14.364 10.225 -9.591 1.00 95.25 148 ARG A O 1
ATOM 1115 N N . THR A 1 149 ? 15.928 11.693 -8.869 1.00 96.94 149 THR A N 1
ATOM 1116 C CA . THR A 1 149 ? 16.890 10.698 -8.373 1.00 96.94 149 THR A CA 1
ATOM 1117 C C . THR A 1 149 ? 16.407 10.137 -7.040 1.00 96.94 149 THR A C 1
ATOM 1119 O O . THR A 1 149 ? 16.466 10.840 -6.032 1.00 96.94 149 THR A O 1
ATOM 1122 N N . CYS A 1 150 ? 15.896 8.909 -7.055 1.00 96.88 150 CYS A N 1
ATOM 1123 C CA . CYS A 1 150 ? 15.275 8.228 -5.920 1.00 96.88 150 CYS A CA 1
ATOM 1124 C C . CYS A 1 150 ? 15.186 6.726 -6.167 1.00 96.88 150 CYS A C 1
ATOM 1126 O O . CYS A 1 150 ? 15.213 6.275 -7.311 1.00 96.88 150 CYS A O 1
ATOM 1128 N N . GLU A 1 151 ? 15.034 5.968 -5.086 1.00 97.44 151 GLU A N 1
ATOM 1129 C CA . GLU A 1 151 ? 14.966 4.509 -5.108 1.00 97.44 151 GLU A CA 1
ATOM 1130 C C . GLU A 1 151 ? 13.652 4.006 -5.702 1.00 97.44 151 GLU A C 1
ATOM 1132 O O . GLU A 1 151 ? 12.655 4.733 -5.776 1.00 97.44 151 GLU A O 1
ATOM 1137 N N . CYS A 1 152 ? 13.674 2.740 -6.117 1.00 97.62 152 CYS A N 1
ATOM 1138 C CA . CYS A 1 152 ? 12.511 1.964 -6.552 1.00 97.62 152 CYS A CA 1
ATOM 1139 C C . CYS A 1 152 ? 11.541 2.747 -7.458 1.00 97.62 152 CYS A C 1
ATOM 1141 O O . CYS A 1 152 ? 10.356 2.885 -7.123 1.00 97.62 152 CYS A O 1
ATOM 1143 N N . PRO A 1 153 ? 12.023 3.302 -8.585 1.00 98.06 153 PRO A N 1
ATOM 1144 C CA . PRO A 1 153 ? 11.179 4.069 -9.467 1.00 98.06 153 PRO A CA 1
ATOM 1145 C C . PRO A 1 153 ? 10.195 3.192 -10.245 1.00 98.06 153 PRO A C 1
ATOM 1147 O O . PRO A 1 153 ? 10.514 2.066 -10.633 1.00 98.06 153 PRO A O 1
ATOM 1150 N N . SER A 1 154 ? 9.040 3.774 -10.560 1.00 97.50 154 SER A N 1
ATOM 1151 C CA . SER A 1 154 ? 8.132 3.288 -11.600 1.00 97.50 154 SER A CA 1
ATOM 1152 C C . SER A 1 154 ? 7.685 4.454 -12.475 1.00 97.50 154 SER A C 1
ATOM 1154 O O . SER A 1 154 ? 7.599 5.597 -12.017 1.00 97.50 154 SER A O 1
ATOM 1156 N N . PHE A 1 155 ? 7.399 4.166 -13.739 1.00 98.00 155 PHE A N 1
ATOM 1157 C CA . PHE A 1 155 ? 6.827 5.120 -14.676 1.00 98.00 155 PHE A CA 1
ATOM 1158 C C . PHE A 1 155 ? 5.821 4.383 -15.551 1.00 98.00 155 PHE A C 1
ATOM 1160 O O . PHE A 1 155 ? 6.171 3.375 -16.164 1.00 98.00 155 PHE A O 1
ATOM 1167 N N . TYR A 1 156 ? 4.565 4.818 -15.538 1.00 97.44 156 TYR A N 1
ATOM 1168 C CA . TYR A 1 156 ? 3.492 4.091 -16.208 1.00 97.44 156 TYR A CA 1
ATOM 1169 C C . TYR A 1 156 ? 2.342 5.005 -16.646 1.00 97.44 156 TYR A C 1
ATOM 1171 O O . TYR A 1 156 ? 2.161 6.070 -16.053 1.00 97.44 156 TYR A O 1
ATOM 1179 N N . PRO A 1 157 ? 1.546 4.599 -17.656 1.00 97.00 157 PRO A N 1
ATOM 1180 C CA . PRO A 1 157 ? 0.363 5.343 -18.083 1.00 97.00 157 PRO A CA 1
ATOM 1181 C C . PRO A 1 157 ? -0.669 5.483 -16.965 1.00 97.00 157 PRO A C 1
ATOM 1183 O O . PRO A 1 157 ? -0.734 4.628 -16.082 1.00 97.00 157 PRO A O 1
ATOM 1186 N N . MET A 1 158 ? -1.517 6.509 -17.026 1.00 97.00 158 MET A N 1
ATOM 1187 C CA . MET A 1 158 ? -2.593 6.685 -16.050 1.00 97.00 158 MET A CA 1
ATOM 1188 C C . MET A 1 158 ? -3.413 5.403 -15.851 1.00 97.00 158 MET A C 1
ATOM 1190 O O . MET A 1 158 ? -3.772 4.741 -16.829 1.00 97.00 158 MET A O 1
ATOM 1194 N N . PRO A 1 159 ? -3.729 5.045 -14.596 1.00 96.38 159 PRO A N 1
ATOM 1195 C CA . PRO A 1 159 ? -4.563 3.890 -14.317 1.00 96.38 159 PRO A CA 1
ATOM 1196 C C . PRO A 1 159 ? -6.027 4.150 -14.697 1.00 96.38 159 PRO A C 1
ATOM 1198 O O . PRO A 1 159 ? -6.435 5.282 -14.985 1.00 96.38 159 PRO A O 1
ATOM 1201 N N . ALA A 1 160 ? -6.816 3.075 -14.665 1.00 95.69 160 ALA A N 1
ATOM 1202 C CA . ALA A 1 160 ? -8.256 3.119 -14.873 1.00 95.69 160 ALA A CA 1
ATOM 1203 C C . ALA A 1 160 ? -8.969 3.980 -13.814 1.00 95.69 160 ALA A C 1
ATOM 1205 O O . ALA A 1 160 ? -8.419 4.283 -12.749 1.00 95.69 160 ALA A O 1
ATOM 1206 N N . ALA A 1 161 ? -10.210 4.360 -14.120 1.00 97.31 161 ALA A N 1
ATOM 1207 C CA . ALA A 1 161 ? -11.066 5.091 -13.199 1.00 97.31 161 ALA A CA 1
ATOM 1208 C C . ALA A 1 161 ? -11.274 4.316 -11.891 1.00 97.31 161 ALA A C 1
ATOM 1210 O O . ALA A 1 161 ? -11.409 3.093 -11.898 1.00 97.31 161 ALA A O 1
ATOM 1211 N N . SER A 1 162 ? -11.333 5.033 -10.771 1.00 96.56 162 SER A N 1
ATOM 1212 C CA . SER A 1 162 ? -11.744 4.435 -9.503 1.00 96.56 162 SER A CA 1
ATOM 1213 C C . SER A 1 162 ? -13.201 3.963 -9.582 1.00 96.56 162 SER A C 1
ATOM 1215 O O . SER A 1 162 ? -14.022 4.697 -10.152 1.00 96.56 162 SER A O 1
ATOM 1217 N N . PRO A 1 163 ? -13.545 2.797 -9.002 1.00 93.19 163 PRO A N 1
ATOM 1218 C CA . PRO A 1 163 ? -14.898 2.256 -9.065 1.00 93.19 163 PRO A CA 1
ATOM 1219 C C . PRO A 1 163 ? -15.970 3.269 -8.649 1.00 93.19 163 PRO A C 1
ATOM 1221 O O . PRO A 1 163 ? -15.879 3.899 -7.593 1.00 93.19 163 PRO A O 1
ATOM 1224 N N . GLY A 1 164 ? -16.992 3.433 -9.487 1.00 93.75 164 GLY A N 1
ATOM 1225 C CA . GLY A 1 164 ? -18.091 4.376 -9.262 1.00 93.75 164 GLY A CA 1
ATOM 1226 C C . GLY A 1 164 ? -17.798 5.819 -9.688 1.00 93.75 164 GLY A C 1
ATOM 1227 O O . GLY A 1 164 ? -18.655 6.682 -9.504 1.00 93.75 164 GLY A O 1
ATOM 1228 N N . THR A 1 165 ? -16.622 6.099 -10.261 1.00 95.69 165 THR A N 1
ATOM 1229 C CA . THR A 1 165 ? -16.226 7.439 -10.749 1.00 95.69 165 THR A CA 1
ATOM 1230 C C . THR A 1 165 ? -15.968 7.482 -12.259 1.00 95.69 165 THR A C 1
ATOM 1232 O O . THR A 1 165 ? -15.477 8.477 -12.798 1.00 95.69 165 THR A O 1
ATOM 1235 N N . GLU A 1 166 ? -16.339 6.422 -12.983 1.00 97.00 166 GLU A N 1
ATOM 1236 C CA . GLU A 1 166 ? -16.054 6.221 -14.409 1.00 97.00 166 GLU A CA 1
ATOM 1237 C C . GLU A 1 166 ? -16.608 7.358 -15.272 1.00 97.00 166 GLU A C 1
ATOM 1239 O O . GLU A 1 166 ? -15.957 7.805 -16.216 1.00 97.00 166 GLU A O 1
ATOM 1244 N N . ARG A 1 167 ? -17.795 7.875 -14.930 1.00 96.19 167 ARG A N 1
ATOM 1245 C CA . ARG A 1 167 ? -18.413 8.996 -15.649 1.00 96.19 167 ARG A CA 1
ATOM 1246 C C . ARG A 1 167 ? -17.573 10.267 -15.555 1.00 96.19 167 ARG A C 1
ATOM 1248 O O . ARG A 1 167 ? -17.419 10.960 -16.557 1.00 96.19 167 ARG A O 1
ATOM 1255 N N . ALA A 1 168 ? -17.061 10.584 -14.370 1.00 95.00 168 ALA A N 1
ATOM 1256 C CA . ALA A 1 168 ? -16.237 11.768 -14.168 1.00 95.00 168 ALA A CA 1
ATOM 1257 C C . ALA A 1 168 ? -14.870 11.617 -14.832 1.00 95.00 168 ALA A C 1
ATOM 1259 O O . ALA A 1 168 ? -14.391 12.559 -15.455 1.00 95.00 168 ALA A O 1
ATOM 1260 N N . TYR A 1 169 ? -14.285 10.418 -14.768 1.00 97.06 169 TYR A N 1
ATOM 1261 C CA . TYR A 1 169 ? -13.056 10.100 -15.488 1.00 97.06 169 TYR A CA 1
ATOM 1262 C C . TYR A 1 169 ? -13.226 10.303 -16.998 1.00 97.06 169 TYR A C 1
ATOM 1264 O O . TYR A 1 169 ? -12.427 10.993 -17.619 1.00 97.06 169 TYR A O 1
ATOM 1272 N N . ALA A 1 170 ? -14.301 9.771 -17.588 1.00 97.00 170 ALA A N 1
ATOM 1273 C CA . ALA A 1 170 ? -14.576 9.914 -19.018 1.00 97.00 170 ALA A CA 1
ATOM 1274 C C . ALA A 1 170 ? -14.903 11.359 -19.441 1.00 97.00 170 ALA A C 1
ATOM 1276 O O . ALA A 1 170 ? -14.703 11.722 -20.598 1.00 97.00 170 ALA A O 1
ATOM 1277 N N . ALA A 1 171 ? -15.428 12.178 -18.525 1.00 96.06 171 ALA A N 1
ATOM 1278 C CA . ALA A 1 171 ? -15.745 13.582 -18.776 1.00 96.06 171 ALA A CA 1
ATOM 1279 C C . ALA A 1 171 ? -14.548 14.528 -18.572 1.00 96.06 171 ALA A C 1
ATOM 1281 O O . ALA A 1 171 ? -14.615 15.687 -18.989 1.00 96.06 171 ALA A O 1
ATOM 1282 N N . ALA A 1 172 ? -13.482 14.067 -17.915 1.00 95.06 172 ALA A N 1
ATOM 1283 C CA . ALA A 1 172 ? -12.310 14.877 -17.631 1.00 95.06 172 ALA A CA 1
ATOM 1284 C C . ALA A 1 172 ? -11.559 15.229 -18.923 1.00 95.06 172 ALA A C 1
ATOM 1286 O O . ALA A 1 172 ? -11.232 14.363 -19.734 1.00 95.06 172 ALA A O 1
ATOM 1287 N N . GLN A 1 173 ? -11.278 16.518 -19.104 1.00 92.56 173 GLN A N 1
ATOM 1288 C CA . GLN A 1 173 ? -10.474 17.015 -20.216 1.00 92.56 173 GLN A CA 1
ATOM 1289 C C . GLN A 1 173 ? -8.999 17.040 -19.828 1.00 92.56 173 GLN A C 1
ATOM 1291 O O . GLN A 1 173 ? -8.664 17.336 -18.677 1.00 92.56 173 GLN A O 1
ATOM 1296 N N . ASP A 1 174 ? -8.145 16.732 -20.805 1.00 93.19 174 ASP A N 1
ATOM 1297 C CA . ASP A 1 174 ? -6.690 16.842 -20.695 1.00 93.19 174 ASP A CA 1
ATOM 1298 C C . ASP A 1 174 ? -6.137 16.181 -19.427 1.00 93.19 174 ASP A C 1
ATOM 1300 O O . ASP A 1 174 ? -5.333 16.767 -18.708 1.00 93.19 174 ASP A O 1
ATOM 1304 N N . LEU A 1 175 ? -6.609 14.966 -19.117 1.00 96.88 175 LEU A N 1
ATOM 1305 C CA . LEU A 1 175 ? -6.080 14.195 -17.994 1.00 96.88 175 LEU A CA 1
ATOM 1306 C C . LEU A 1 175 ? -4.553 14.072 -18.102 1.00 96.88 175 LEU A C 1
ATOM 1308 O O . LEU A 1 175 ? -4.020 13.961 -19.215 1.00 96.88 175 LEU A O 1
ATOM 1312 N N . PRO A 1 176 ? -3.839 14.011 -16.959 1.00 98.19 176 PRO A N 1
ATOM 1313 C CA . PRO A 1 176 ? -2.463 13.553 -16.959 1.00 98.19 176 PRO A CA 1
ATOM 1314 C C . PRO A 1 176 ? -2.347 12.249 -17.740 1.00 98.19 176 PRO A C 1
ATOM 1316 O O . PRO A 1 176 ? -3.288 11.466 -17.825 1.00 98.19 176 PRO A O 1
ATOM 1319 N N . THR A 1 177 ? -1.191 12.009 -18.335 1.00 98.00 177 THR A N 1
ATOM 1320 C CA . THR A 1 177 ? -0.998 10.808 -19.163 1.00 98.00 177 THR A CA 1
ATOM 1321 C C . THR A 1 177 ? -0.282 9.708 -18.397 1.00 98.00 177 THR A C 1
ATOM 1323 O O . THR A 1 177 ? -0.464 8.537 -18.714 1.00 98.00 177 THR A O 1
ATOM 1326 N N . HIS A 1 178 ? 0.531 10.079 -17.403 1.00 98.38 178 HIS A N 1
ATOM 1327 C CA . HIS A 1 178 ? 1.454 9.175 -16.734 1.00 98.38 178 HIS A CA 1
ATOM 1328 C C . HIS A 1 178 ? 1.586 9.482 -15.246 1.00 98.38 178 HIS A C 1
ATOM 1330 O O . HIS A 1 178 ? 1.442 10.622 -14.795 1.00 98.38 178 HIS A O 1
ATOM 1336 N N . VAL A 1 179 ? 1.937 8.432 -14.511 1.00 98.56 179 VAL A N 1
ATOM 1337 C CA . VAL A 1 179 ? 2.337 8.466 -13.113 1.00 98.56 179 VAL A CA 1
ATOM 1338 C C . VAL A 1 179 ? 3.829 8.169 -13.032 1.00 98.56 179 VAL A C 1
ATOM 1340 O O . VAL A 1 179 ? 4.316 7.160 -13.547 1.00 98.56 179 VAL A O 1
ATOM 1343 N N . HIS A 1 180 ? 4.554 9.033 -12.335 1.00 98.19 180 HIS A N 1
ATOM 1344 C CA . HIS A 1 180 ? 5.926 8.816 -11.906 1.00 98.19 180 HIS A CA 1
ATOM 1345 C C . HIS A 1 180 ? 5.933 8.509 -10.412 1.00 98.19 180 HIS A C 1
ATOM 1347 O O . HIS A 1 180 ? 5.451 9.297 -9.598 1.00 98.19 180 HIS A O 1
ATOM 1353 N N . LYS A 1 181 ? 6.455 7.339 -10.045 1.00 98.00 181 LYS A N 1
ATOM 1354 C CA . LYS A 1 181 ? 6.550 6.885 -8.658 1.00 98.00 181 LYS A CA 1
ATOM 1355 C C . LYS A 1 181 ? 8.006 6.792 -8.235 1.00 98.00 181 LYS A C 1
ATOM 1357 O O . LYS A 1 181 ? 8.835 6.298 -8.998 1.00 98.00 181 LYS A O 1
ATOM 1362 N N . THR A 1 182 ? 8.318 7.207 -7.008 1.00 97.94 182 THR A N 1
ATOM 1363 C CA . THR A 1 182 ? 9.662 7.064 -6.420 1.00 97.94 182 THR A CA 1
ATOM 1364 C C . THR A 1 182 ? 9.636 6.821 -4.912 1.00 97.94 182 THR A C 1
ATOM 1366 O O . THR A 1 182 ? 8.671 7.185 -4.244 1.00 97.94 182 THR A O 1
ATOM 1369 N N . SER A 1 183 ? 10.705 6.229 -4.377 1.00 97.94 183 SER A N 1
ATOM 1370 C CA . SER A 1 183 ? 10.941 6.015 -2.945 1.00 97.94 183 SER A CA 1
ATOM 1371 C C . SER A 1 183 ? 12.080 6.912 -2.450 1.00 97.94 183 SER A C 1
ATOM 1373 O O . SER A 1 183 ? 13.230 6.762 -2.854 1.00 97.94 183 SER A O 1
ATOM 1375 N N . CYS A 1 184 ? 11.750 7.884 -1.602 1.00 94.38 184 CYS A N 1
ATOM 1376 C CA . CYS A 1 184 ? 12.680 8.822 -0.981 1.00 94.38 184 CYS A CA 1
ATOM 1377 C C . CYS A 1 184 ? 12.112 9.362 0.339 1.00 94.38 184 CYS A C 1
ATOM 1379 O O . CYS A 1 184 ? 11.305 10.297 0.338 1.00 94.38 184 CYS A O 1
ATOM 1381 N N . GLY A 1 185 ? 12.530 8.776 1.467 1.00 92.69 185 GLY A N 1
ATOM 1382 C CA . GLY A 1 185 ? 11.985 9.113 2.796 1.00 92.69 185 GLY A CA 1
ATOM 1383 C C . GLY A 1 185 ? 10.495 8.772 2.953 1.00 92.69 185 GLY A C 1
ATOM 1384 O O . GLY A 1 185 ? 9.801 9.350 3.784 1.00 92.69 185 GLY A O 1
ATOM 1385 N N . GLY A 1 186 ? 9.996 7.885 2.096 1.00 95.88 186 GLY A N 1
ATOM 1386 C CA . GLY A 1 186 ? 8.587 7.625 1.838 1.00 95.88 186 GLY A CA 1
ATOM 1387 C C . GLY A 1 186 ? 8.374 7.349 0.355 1.00 95.88 186 GLY A C 1
ATOM 1388 O O . GLY A 1 186 ? 9.260 7.624 -0.455 1.00 95.88 186 GLY A O 1
ATOM 1389 N N . ASP A 1 187 ? 7.206 6.842 -0.003 1.00 97.94 187 ASP A N 1
ATOM 1390 C CA . ASP A 1 187 ? 6.865 6.556 -1.391 1.00 97.94 187 ASP A CA 1
ATOM 1391 C C . ASP A 1 187 ? 5.920 7.614 -1.939 1.00 97.94 187 ASP A C 1
ATOM 1393 O O . ASP A 1 187 ? 4.947 7.965 -1.279 1.00 97.94 187 ASP A O 1
ATOM 1397 N N . TRP A 1 188 ? 6.211 8.120 -3.134 1.00 97.75 188 TRP A N 1
ATOM 1398 C CA . TRP A 1 188 ? 5.574 9.311 -3.687 1.00 97.75 188 TRP A CA 1
ATOM 1399 C C . TRP A 1 188 ? 5.106 9.076 -5.114 1.00 97.75 188 TRP A C 1
ATOM 1401 O O . TRP A 1 188 ? 5.865 8.545 -5.927 1.00 97.75 188 TRP A O 1
ATOM 1411 N N . TRP A 1 189 ? 3.899 9.538 -5.422 1.00 97.44 189 TRP A N 1
ATOM 1412 C CA . TRP A 1 189 ? 3.399 9.705 -6.780 1.00 97.44 189 TRP A CA 1
ATOM 1413 C C . TRP A 1 189 ? 3.543 11.146 -7.247 1.00 97.44 189 TRP A C 1
ATOM 1415 O O . TRP A 1 189 ? 3.403 12.084 -6.465 1.00 97.44 189 TRP A O 1
ATOM 1425 N N . GLN A 1 190 ? 3.750 11.297 -8.547 1.00 97.44 190 GLN A N 1
ATOM 1426 C CA . GLN A 1 190 ? 3.695 12.545 -9.287 1.00 97.44 190 GLN A CA 1
ATOM 1427 C C . GLN A 1 190 ? 2.962 12.277 -10.604 1.00 97.44 190 GLN A C 1
ATOM 1429 O O . GLN A 1 190 ? 3.315 11.336 -11.314 1.00 97.44 190 GLN A O 1
ATOM 1434 N N . LEU A 1 191 ? 1.932 13.058 -10.923 1.00 98.56 191 LEU A N 1
ATOM 1435 C CA . LEU A 1 191 ? 1.132 12.873 -12.137 1.00 98.56 191 LEU A CA 1
ATOM 1436 C C . LEU A 1 191 ? 1.412 14.006 -13.113 1.00 98.56 191 LEU A C 1
ATOM 1438 O O . LEU A 1 191 ? 1.469 15.167 -12.714 1.00 98.56 191 LEU A O 1
ATOM 1442 N N . GLY A 1 192 ? 1.548 13.677 -14.394 1.00 98.25 192 GLY A N 1
ATOM 1443 C CA . GLY A 1 192 ? 1.830 14.675 -15.417 1.00 98.25 192 GLY A CA 1
ATOM 1444 C C . GLY A 1 192 ? 1.622 14.191 -16.847 1.00 98.25 192 GLY A C 1
ATOM 1445 O O . GLY A 1 192 ? 1.200 13.059 -17.120 1.00 98.25 192 GLY A O 1
ATOM 1446 N N . THR A 1 193 ? 1.946 15.075 -17.782 1.00 98.44 193 THR A N 1
ATOM 1447 C CA . THR A 1 193 ? 1.921 14.795 -19.213 1.00 98.44 193 THR A CA 1
ATOM 1448 C C . THR A 1 193 ? 3.308 14.360 -19.642 1.00 98.44 193 THR A C 1
ATOM 1450 O O . THR A 1 193 ? 4.277 15.107 -19.504 1.00 98.44 193 THR A O 1
ATOM 1453 N N . TYR A 1 194 ? 3.386 13.146 -20.169 1.00 98.19 194 TYR A N 1
ATOM 1454 C CA . TYR A 1 194 ? 4.564 12.608 -20.809 1.00 98.19 194 TYR A CA 1
ATOM 1455 C C . TYR A 1 194 ? 4.442 12.806 -22.313 1.00 98.19 194 TYR A C 1
ATOM 1457 O O . TYR A 1 194 ? 3.459 12.381 -22.918 1.00 98.19 194 TYR A O 1
ATOM 1465 N N . THR A 1 195 ? 5.435 13.454 -22.906 1.00 97.69 195 THR A N 1
ATOM 1466 C CA . THR A 1 195 ? 5.592 13.512 -24.358 1.00 97.69 195 THR A CA 1
ATOM 1467 C C . THR A 1 195 ? 6.718 12.572 -24.749 1.00 97.69 195 THR A C 1
ATOM 1469 O O . THR A 1 195 ? 7.857 12.751 -24.309 1.00 97.69 195 THR A O 1
ATOM 1472 N N . GLU A 1 196 ? 6.393 11.580 -25.575 1.00 97.06 196 GLU A N 1
ATOM 1473 C CA . GLU A 1 196 ? 7.356 10.601 -26.071 1.00 97.06 196 GLU A CA 1
ATOM 1474 C C . GLU A 1 196 ? 8.504 11.300 -26.818 1.00 97.06 196 GLU A C 1
ATOM 1476 O O . GLU A 1 196 ? 8.299 12.147 -27.691 1.00 97.06 196 GLU A O 1
ATOM 1481 N N . GLY A 1 197 ? 9.738 10.939 -26.474 1.00 95.50 197 GLY A N 1
ATOM 1482 C CA . GLY A 1 197 ? 10.916 11.294 -27.266 1.00 95.50 197 GLY A CA 1
ATOM 1483 C C . GLY A 1 197 ? 11.020 10.425 -28.519 1.00 95.50 197 GLY A C 1
ATOM 1484 O O . GLY A 1 197 ? 10.576 9.277 -28.512 1.00 95.50 197 GLY A O 1
ATOM 1485 N N . GLY A 1 198 ? 11.671 10.928 -29.572 1.00 96.00 198 GLY A N 1
ATOM 1486 C CA . GLY A 1 198 ? 12.024 10.103 -30.735 1.00 96.00 198 GLY A CA 1
ATOM 1487 C C . GLY A 1 198 ? 12.939 8.920 -30.371 1.00 96.00 198 GLY A C 1
ATOM 1488 O O . GLY A 1 198 ? 13.410 8.812 -29.240 1.00 96.00 198 GLY A O 1
ATOM 1489 N N . LEU A 1 199 ? 13.226 8.043 -31.340 1.00 95.06 199 LEU A N 1
ATOM 1490 C CA . LEU A 1 199 ? 14.147 6.914 -31.141 1.00 95.06 199 LEU A CA 1
ATOM 1491 C C . LEU A 1 199 ? 15.473 7.385 -30.531 1.00 95.06 199 LEU A C 1
ATOM 1493 O O . LEU A 1 199 ? 16.111 8.299 -31.060 1.00 95.06 199 LEU A O 1
ATOM 1497 N N . LYS A 1 200 ? 15.900 6.733 -29.444 1.00 96.94 200 LYS A N 1
ATOM 1498 C CA . LYS A 1 200 ? 17.128 7.053 -28.698 1.00 96.94 200 LYS A CA 1
ATOM 1499 C C . LYS A 1 200 ? 17.195 8.486 -28.159 1.00 96.94 200 LYS A C 1
ATOM 1501 O O . LYS A 1 200 ? 18.289 8.986 -27.897 1.00 96.94 200 LYS A O 1
ATOM 1506 N N . ALA A 1 201 ? 16.057 9.150 -27.985 1.00 97.56 201 ALA A N 1
ATOM 1507 C CA . ALA A 1 201 ? 15.968 10.491 -27.423 1.00 97.56 201 ALA A CA 1
ATOM 1508 C C . ALA A 1 201 ? 15.076 10.496 -26.179 1.00 97.56 201 ALA A C 1
ATOM 1510 O O . ALA A 1 201 ? 14.090 9.767 -26.092 1.00 97.56 201 ALA A O 1
ATOM 1511 N N . LEU A 1 202 ? 15.416 11.340 -25.206 1.00 98.25 202 LEU A N 1
ATOM 1512 C CA . LEU A 1 202 ? 14.582 11.525 -24.023 1.00 98.25 202 LEU A CA 1
ATOM 1513 C C . LEU A 1 202 ? 13.225 12.124 -24.413 1.00 98.25 202 LEU A C 1
ATOM 1515 O O . LEU A 1 202 ? 13.156 13.041 -25.232 1.00 98.25 202 LEU A O 1
ATOM 1519 N N . GLY A 1 203 ? 12.160 11.606 -23.801 1.00 96.88 203 GLY A N 1
ATOM 1520 C CA . GLY A 1 203 ? 10.880 12.309 -23.722 1.00 96.88 203 GLY A CA 1
ATOM 1521 C C . GLY A 1 203 ? 10.900 13.399 -22.652 1.00 96.88 203 GLY A C 1
ATOM 1522 O O . GLY A 1 203 ? 11.917 13.603 -21.985 1.00 96.88 203 GLY A O 1
ATOM 1523 N N . SER A 1 204 ? 9.765 14.065 -22.461 1.00 97.94 204 SER A N 1
ATOM 1524 C CA . SER A 1 204 ? 9.591 15.088 -21.424 1.00 97.94 204 SER A CA 1
ATOM 1525 C C . SER A 1 204 ? 8.397 14.777 -20.526 1.00 97.94 204 SER A C 1
ATOM 1527 O O . SER A 1 204 ? 7.366 14.311 -21.004 1.00 97.94 204 SER A O 1
ATOM 1529 N N . PHE A 1 205 ? 8.526 15.026 -19.223 1.00 98.50 205 PHE A N 1
ATOM 1530 C CA . PHE A 1 205 ? 7.471 14.816 -18.230 1.00 98.50 205 PHE A CA 1
ATOM 1531 C C . PHE A 1 205 ? 7.209 16.112 -17.465 1.00 98.50 205 PHE A C 1
ATOM 1533 O O . PHE A 1 205 ? 8.034 16.564 -16.676 1.00 98.50 205 PHE A O 1
ATOM 1540 N N . ASN A 1 206 ? 6.053 16.722 -17.716 1.00 98.00 206 ASN A N 1
ATOM 1541 C CA . ASN A 1 206 ? 5.722 18.058 -17.226 1.00 98.00 206 ASN A CA 1
ATOM 1542 C C . ASN A 1 206 ? 4.352 18.085 -16.552 1.00 98.00 206 ASN A C 1
ATOM 1544 O O . ASN A 1 206 ? 3.530 17.185 -16.741 1.00 98.00 206 ASN A O 1
ATOM 1548 N N . ALA A 1 207 ? 4.094 19.148 -15.789 1.00 98.12 207 ALA A N 1
ATOM 1549 C CA . ALA A 1 207 ? 2.772 19.412 -15.244 1.00 98.12 207 ALA A CA 1
ATOM 1550 C C . ALA A 1 207 ? 1.730 19.453 -16.369 1.00 98.12 207 ALA A C 1
ATOM 1552 O O . ALA A 1 207 ? 1.940 20.077 -17.411 1.00 98.12 207 ALA A O 1
ATOM 1553 N N . THR A 1 208 ? 0.610 18.773 -16.154 1.00 98.31 208 THR A N 1
ATOM 1554 C CA . THR A 1 208 ? -0.511 18.777 -17.090 1.00 98.31 208 THR A CA 1
ATOM 1555 C C . THR A 1 208 ? -1.334 20.046 -16.887 1.00 98.31 208 THR A C 1
ATOM 1557 O O . THR A 1 208 ? -1.659 20.394 -15.752 1.00 98.31 208 THR A O 1
ATOM 1560 N N . ALA A 1 209 ? -1.672 20.736 -17.978 1.00 96.62 209 ALA A N 1
ATOM 1561 C CA . ALA A 1 209 ? -2.458 21.965 -17.922 1.00 96.62 209 ALA A CA 1
ATOM 1562 C C . ALA A 1 209 ? -3.833 21.715 -17.277 1.00 96.62 209 ALA A C 1
ATOM 1564 O O . ALA A 1 209 ? -4.525 20.766 -17.638 1.00 96.62 209 ALA A O 1
ATOM 1565 N N . GLY A 1 210 ? -4.222 22.544 -16.309 1.00 94.62 210 GLY A N 1
ATOM 1566 C CA . GLY A 1 210 ? -5.453 22.362 -15.531 1.00 94.62 210 GLY A CA 1
ATOM 1567 C C . GLY A 1 210 ? -5.383 21.251 -14.474 1.00 94.62 210 GLY A C 1
ATOM 1568 O O . GLY A 1 210 ? -6.382 20.998 -13.791 1.00 94.62 210 GLY A O 1
ATOM 1569 N N . TRP A 1 211 ? -4.225 20.604 -14.318 1.00 96.12 211 TRP A N 1
ATOM 1570 C CA . TRP A 1 211 ? -3.912 19.530 -13.366 1.00 96.12 211 TRP A CA 1
ATOM 1571 C C . TRP A 1 211 ? -2.568 19.752 -12.658 1.00 96.12 211 TRP A C 1
ATOM 1573 O O . TRP A 1 211 ? -1.950 18.811 -12.161 1.00 96.12 211 TRP A O 1
ATOM 1583 N N . GLU A 1 212 ? -2.107 21.002 -12.593 1.00 96.00 212 GLU A N 1
ATOM 1584 C CA . GLU A 1 212 ? -0.782 21.366 -12.092 1.00 96.00 212 GLU A CA 1
ATOM 1585 C C . GLU A 1 212 ? -0.588 21.010 -10.611 1.00 96.00 212 GLU A C 1
ATOM 1587 O O . GLU A 1 212 ? 0.529 20.701 -10.192 1.00 96.00 212 GLU A O 1
ATOM 1592 N N . ASP A 1 213 ? -1.666 20.987 -9.820 1.00 93.06 213 ASP A N 1
ATOM 1593 C CA . ASP A 1 213 ? -1.628 20.542 -8.424 1.00 93.06 213 ASP A CA 1
ATOM 1594 C C . ASP A 1 213 ? -1.194 19.075 -8.293 1.00 93.06 213 ASP A C 1
ATOM 1596 O O . ASP A 1 213 ? -0.515 18.728 -7.327 1.00 93.06 213 ASP A O 1
ATOM 1600 N N . LEU A 1 214 ? -1.498 18.228 -9.285 1.00 95.56 214 LEU A N 1
ATOM 1601 C CA . LEU A 1 214 ? -1.133 16.806 -9.279 1.00 95.56 214 LEU A CA 1
ATOM 1602 C C . LEU A 1 214 ? 0.322 16.542 -9.680 1.00 95.56 214 LEU A C 1
ATOM 1604 O O . LEU A 1 214 ? 0.831 15.437 -9.471 1.00 95.56 214 LEU A O 1
ATOM 1608 N N . PHE A 1 215 ? 1.008 17.556 -10.213 1.00 96.88 215 PHE A N 1
ATOM 1609 C CA . PHE A 1 215 ? 2.446 17.487 -10.457 1.00 96.88 215 PHE A CA 1
ATOM 1610 C C . PHE A 1 215 ? 3.255 17.676 -9.166 1.00 96.88 215 PHE A C 1
ATOM 1612 O O . PHE A 1 215 ? 4.454 17.394 -9.134 1.00 96.88 215 PHE A O 1
ATOM 1619 N N . THR A 1 216 ? 2.622 18.125 -8.079 1.00 94.56 216 THR A N 1
ATOM 1620 C CA . THR A 1 216 ? 3.234 18.080 -6.747 1.00 94.56 216 THR A CA 1
ATOM 1621 C C . THR A 1 216 ? 3.246 16.640 -6.243 1.00 94.56 216 THR A C 1
ATOM 1623 O O . THR A 1 216 ? 2.266 15.912 -6.380 1.00 94.56 216 THR A O 1
ATOM 1626 N N . GLN A 1 217 ? 4.360 16.220 -5.642 1.00 93.75 217 GLN A N 1
ATOM 1627 C CA . GLN A 1 217 ? 4.484 14.863 -5.118 1.00 93.75 217 GLN A CA 1
ATOM 1628 C C . GLN A 1 217 ? 3.527 14.622 -3.951 1.00 93.75 217 GLN A C 1
ATOM 1630 O O . GLN A 1 217 ? 3.533 15.366 -2.969 1.00 93.75 217 GLN A O 1
ATOM 1635 N N . ARG A 1 218 ? 2.760 13.533 -4.032 1.00 94.88 218 ARG A N 1
ATOM 1636 C CA . ARG A 1 218 ? 1.874 13.065 -2.964 1.00 94.88 218 ARG A CA 1
ATOM 1637 C C . ARG A 1 218 ? 2.356 11.721 -2.445 1.00 94.88 218 ARG A C 1
ATOM 1639 O O . ARG A 1 218 ? 2.642 10.822 -3.234 1.00 94.88 218 ARG A O 1
ATOM 1646 N N . LYS A 1 219 ? 2.451 11.585 -1.123 1.00 96.19 219 LYS A N 1
ATOM 1647 C CA . LYS A 1 219 ? 2.849 10.321 -0.504 1.00 96.19 219 LYS A CA 1
ATOM 1648 C C . LYS A 1 219 ? 1.752 9.274 -0.727 1.00 96.19 219 LYS A C 1
ATOM 1650 O O . LYS A 1 219 ? 0.568 9.590 -0.668 1.00 96.19 219 LYS A O 1
ATOM 1655 N N . ILE A 1 220 ? 2.165 8.049 -1.018 1.00 96.88 220 ILE A N 1
ATOM 1656 C CA . ILE A 1 220 ? 1.299 6.912 -1.353 1.00 96.88 220 ILE A CA 1
ATOM 1657 C C . ILE A 1 220 ? 0.609 6.372 -0.095 1.00 96.88 220 ILE A C 1
ATOM 1659 O O . ILE A 1 220 ? -0.582 6.068 -0.106 1.00 96.88 220 ILE A O 1
ATOM 1663 N N . ASP A 1 221 ? 1.370 6.273 0.991 1.00 98.19 221 ASP A N 1
ATOM 1664 C CA . ASP A 1 221 ? 0.937 5.808 2.305 1.00 98.19 221 ASP A CA 1
ATOM 1665 C C . ASP A 1 221 ? 1.712 6.597 3.366 1.00 98.19 221 ASP A C 1
ATOM 1667 O O . ASP A 1 221 ? 2.935 6.767 3.258 1.00 98.19 221 ASP A O 1
ATOM 1671 N N . MET A 1 222 ? 1.009 7.146 4.358 1.00 95.62 222 MET A N 1
ATOM 1672 C CA . MET A 1 222 ? 1.640 8.033 5.338 1.00 95.62 222 MET A CA 1
ATOM 1673 C C . MET A 1 222 ? 2.431 7.291 6.416 1.00 95.62 222 MET A C 1
ATOM 1675 O O . MET A 1 222 ? 3.353 7.899 6.966 1.00 95.62 222 MET A O 1
ATOM 1679 N N . GLY A 1 223 ? 2.151 6.007 6.638 1.00 96.62 223 GLY A N 1
ATOM 1680 C CA . GLY A 1 223 ? 2.767 5.199 7.685 1.00 96.62 223 GLY A CA 1
ATOM 1681 C C . GLY A 1 223 ? 4.028 4.440 7.250 1.00 96.62 223 GLY A C 1
ATOM 1682 O O . GLY A 1 223 ? 4.882 4.952 6.516 1.00 96.62 223 GLY A O 1
ATOM 1683 N N . HIS A 1 224 ? 4.156 3.210 7.749 1.00 96.69 224 HIS A N 1
ATOM 1684 C CA . HIS A 1 224 ? 5.278 2.284 7.588 1.00 96.69 224 HIS A CA 1
ATOM 1685 C C . HIS A 1 224 ? 5.263 1.577 6.228 1.00 96.69 224 HIS A C 1
ATOM 1687 O O . HIS A 1 224 ? 4.993 0.381 6.125 1.00 96.69 224 HIS A O 1
ATOM 1693 N N . PHE A 1 225 ? 5.564 2.332 5.175 1.00 97.50 225 PHE A N 1
ATOM 1694 C CA . PHE A 1 225 ? 5.482 1.876 3.791 1.00 97.50 225 PHE A CA 1
ATOM 1695 C C . PHE A 1 225 ? 6.659 2.409 2.970 1.00 97.50 225 PHE A C 1
ATOM 1697 O O . PHE A 1 225 ? 6.894 3.622 2.923 1.00 97.50 225 PHE A O 1
ATOM 1704 N N . TYR A 1 226 ? 7.402 1.520 2.310 1.00 97.75 226 TYR A N 1
ATOM 1705 C CA . TYR A 1 226 ? 8.542 1.909 1.480 1.00 97.75 226 TYR A CA 1
ATOM 1706 C C . TYR A 1 226 ? 8.755 0.970 0.290 1.00 97.75 226 TYR A C 1
ATOM 1708 O O . TYR A 1 226 ? 8.168 -0.109 0.218 1.00 97.75 226 TYR A O 1
ATOM 1716 N N . ALA A 1 227 ? 9.624 1.385 -0.635 1.00 97.31 227 ALA A N 1
ATOM 1717 C CA . ALA A 1 227 ? 10.134 0.572 -1.740 1.00 97.31 227 ALA A CA 1
ATOM 1718 C C . ALA A 1 227 ? 9.040 -0.118 -2.575 1.00 97.31 227 ALA A C 1
ATOM 1720 O O . ALA A 1 227 ? 9.241 -1.218 -3.089 1.00 97.31 227 ALA A O 1
ATOM 1721 N N . SER A 1 228 ? 7.875 0.520 -2.714 1.00 97.69 228 SER A N 1
ATOM 1722 C CA . SER A 1 228 ? 6.753 -0.087 -3.417 1.00 97.69 228 SER A CA 1
ATOM 1723 C C . SER A 1 228 ? 7.009 -0.257 -4.903 1.00 97.69 228 SER A C 1
ATOM 1725 O O . SER A 1 228 ? 7.757 0.504 -5.529 1.00 97.69 228 SER A O 1
ATOM 1727 N N . LYS A 1 229 ? 6.395 -1.281 -5.474 1.00 97.00 229 LYS A N 1
ATOM 1728 C CA . LYS A 1 229 ? 6.526 -1.607 -6.882 1.00 97.00 229 LYS A CA 1
ATOM 1729 C C . LYS A 1 229 ? 5.189 -2.066 -7.415 1.00 97.00 229 LYS A C 1
ATOM 1731 O O . LYS A 1 229 ? 4.488 -2.866 -6.796 1.00 97.00 229 LYS A O 1
ATOM 1736 N N . ASP A 1 230 ? 4.868 -1.554 -8.589 1.00 95.94 230 ASP A N 1
ATOM 1737 C CA . ASP A 1 230 ? 3.630 -1.845 -9.274 1.00 95.94 230 ASP A CA 1
ATOM 1738 C C . ASP A 1 230 ? 3.864 -2.649 -10.554 1.00 95.94 230 ASP A C 1
ATOM 1740 O O . ASP A 1 230 ? 4.936 -2.611 -11.166 1.00 95.94 230 ASP A O 1
ATOM 1744 N N . ASN A 1 231 ? 2.837 -3.390 -10.958 1.00 94.19 231 ASN A N 1
ATOM 1745 C CA . ASN A 1 231 ? 2.778 -3.999 -12.279 1.00 94.19 231 ASN A CA 1
ATOM 1746 C C . ASN A 1 231 ? 1.328 -4.169 -12.738 1.00 94.19 231 ASN A C 1
ATOM 1748 O O . ASN A 1 231 ? 0.393 -4.007 -11.950 1.00 94.19 231 ASN A O 1
ATOM 1752 N N . VAL A 1 232 ? 1.154 -4.505 -14.013 1.00 92.44 232 VAL A N 1
ATOM 1753 C CA . VAL A 1 232 ? -0.136 -4.897 -14.580 1.00 92.44 232 VAL A CA 1
ATOM 1754 C C . VAL A 1 232 ? -0.362 -6.392 -14.389 1.00 92.44 232 VAL A C 1
ATOM 1756 O O . VAL A 1 232 ? 0.515 -7.208 -14.663 1.00 92.44 232 VAL A O 1
ATOM 1759 N N . TYR A 1 233 ? -1.553 -6.740 -13.922 1.00 90.31 233 TYR A N 1
ATOM 1760 C CA . TYR A 1 233 ? -1.990 -8.107 -13.681 1.00 90.31 233 TYR A CA 1
ATOM 1761 C C . TYR A 1 233 ? -3.323 -8.344 -14.382 1.00 90.31 233 TYR A C 1
ATOM 1763 O O . TYR A 1 233 ? -4.142 -7.422 -14.439 1.00 90.31 233 TYR A O 1
ATOM 1771 N N . PRO A 1 234 ? -3.567 -9.557 -14.892 1.00 87.38 234 PRO A N 1
ATOM 1772 C CA . PRO A 1 234 ? -4.866 -9.904 -15.433 1.00 87.38 234 PRO A CA 1
ATOM 1773 C C . PRO A 1 234 ? -5.912 -10.042 -14.323 1.00 87.38 234 PRO A C 1
ATOM 1775 O O . PRO A 1 234 ? -5.584 -10.348 -13.171 1.00 87.38 234 PRO A O 1
ATOM 1778 N N . THR A 1 235 ? -7.173 -9.824 -14.675 1.00 85.31 235 THR A N 1
ATOM 1779 C CA . THR A 1 235 ? -8.329 -10.001 -13.789 1.00 85.31 235 THR A CA 1
ATOM 1780 C C . THR A 1 235 ? -9.157 -11.217 -14.211 1.00 85.31 235 THR A C 1
ATOM 1782 O O . THR A 1 235 ? -9.087 -11.668 -15.352 1.00 85.31 235 THR A O 1
ATOM 1785 N N . LEU A 1 236 ? -9.950 -11.779 -13.290 1.00 78.94 236 LEU A N 1
ATOM 1786 C CA . LEU A 1 236 ? -10.759 -12.985 -13.545 1.00 78.94 236 LEU A CA 1
ATOM 1787 C C . LEU A 1 236 ? -11.822 -12.797 -14.642 1.00 78.94 236 LEU A C 1
ATOM 1789 O O . LEU A 1 236 ? -12.217 -13.765 -15.286 1.00 78.94 236 LEU A O 1
ATOM 1793 N N . ASP A 1 237 ? -12.279 -11.565 -14.858 1.00 81.88 237 ASP A N 1
ATOM 1794 C CA . ASP A 1 237 ? -13.223 -11.165 -15.908 1.00 81.88 237 ASP A CA 1
ATOM 1795 C C . ASP A 1 237 ? -12.540 -10.829 -17.248 1.00 81.88 237 ASP A C 1
ATOM 1797 O O . ASP A 1 237 ? -13.200 -10.460 -18.219 1.00 81.88 237 ASP A O 1
ATOM 1801 N N . GLY A 1 238 ? -11.222 -11.006 -17.318 1.00 82.62 238 GLY A N 1
ATOM 1802 C CA . GLY A 1 238 ? -10.426 -10.897 -18.530 1.00 82.62 238 GLY A CA 1
ATOM 1803 C C . GLY A 1 238 ? -9.927 -9.494 -18.876 1.00 82.62 238 GLY A C 1
ATOM 1804 O O . GLY A 1 238 ? -9.495 -9.255 -20.006 1.00 82.62 238 GLY A O 1
ATOM 1805 N N . GLY A 1 239 ? -9.991 -8.573 -17.918 1.00 88.94 239 GLY A N 1
ATOM 1806 C CA . GLY A 1 239 ? -9.353 -7.265 -17.977 1.00 88.94 239 GLY A CA 1
ATOM 1807 C C . GLY A 1 239 ? -7.915 -7.272 -17.451 1.00 88.94 239 GLY A C 1
ATOM 1808 O O . GLY A 1 239 ? -7.289 -8.309 -17.220 1.00 88.94 239 GLY A O 1
ATOM 1809 N N . ILE A 1 240 ? -7.383 -6.066 -17.257 1.00 90.62 240 ILE A N 1
ATOM 1810 C CA . ILE A 1 240 ? -6.105 -5.830 -16.588 1.00 90.62 240 ILE A CA 1
ATOM 1811 C C . ILE A 1 240 ? -6.288 -4.788 -15.494 1.00 90.62 240 ILE A C 1
ATOM 1813 O O . ILE A 1 240 ? -7.082 -3.861 -15.628 1.00 90.62 240 ILE A O 1
ATOM 1817 N N . ARG A 1 241 ? -5.486 -4.902 -14.443 1.00 94.19 241 ARG A N 1
ATOM 1818 C CA . ARG A 1 241 ? -5.412 -3.932 -13.351 1.00 94.19 241 ARG A CA 1
ATOM 1819 C C . ARG A 1 241 ? -3.974 -3.672 -12.959 1.00 94.19 241 ARG A C 1
ATOM 1821 O O . ARG A 1 241 ? -3.113 -4.534 -13.134 1.00 94.19 241 ARG A O 1
ATOM 1828 N N . ARG A 1 242 ? -3.707 -2.501 -12.390 1.00 96.38 242 ARG A N 1
ATOM 1829 C CA . ARG A 1 242 ? -2.393 -2.179 -11.831 1.00 96.38 242 ARG A CA 1
ATOM 1830 C C . ARG A 1 242 ? -2.406 -2.447 -10.338 1.00 96.38 242 ARG A C 1
ATOM 1832 O O . ARG A 1 242 ? -3.184 -1.829 -9.627 1.00 96.38 242 ARG A O 1
ATOM 1839 N N . ILE A 1 243 ? -1.541 -3.336 -9.864 1.00 97.69 243 ILE A N 1
ATOM 1840 C CA . ILE A 1 243 ? -1.413 -3.646 -8.437 1.00 97.69 243 ILE A CA 1
ATOM 1841 C C . ILE A 1 243 ? -0.092 -3.086 -7.934 1.00 97.69 243 ILE A C 1
ATOM 1843 O O . ILE A 1 243 ? 0.942 -3.336 -8.550 1.00 97.69 243 ILE A O 1
ATOM 1847 N N . ASN A 1 244 ? -0.139 -2.375 -6.813 1.00 97.94 244 ASN A N 1
ATOM 1848 C CA . ASN A 1 244 ? 1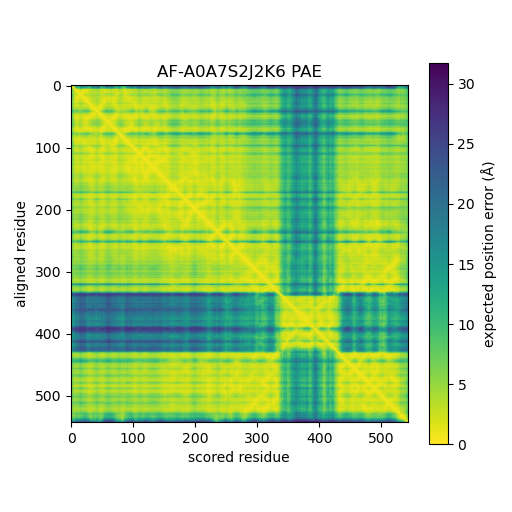.004 -1.901 -6.052 1.00 97.94 244 ASN A CA 1
ATOM 1849 C C . ASN A 1 244 ? 1.234 -2.791 -4.824 1.00 97.94 244 ASN A C 1
ATOM 1851 O O . ASN A 1 244 ? 0.297 -3.102 -4.085 1.00 97.94 244 ASN A O 1
ATOM 1855 N N . TRP A 1 245 ? 2.492 -3.154 -4.600 1.00 97.75 245 TRP A N 1
ATOM 1856 C CA . TRP A 1 245 ? 2.972 -3.851 -3.409 1.00 97.75 245 TRP A CA 1
ATOM 1857 C C . TRP A 1 245 ? 3.962 -2.956 -2.682 1.00 97.75 245 TRP A C 1
ATOM 1859 O O . TRP A 1 245 ? 4.834 -2.392 -3.338 1.00 97.75 245 TRP A O 1
ATOM 1869 N N . GLY A 1 246 ? 3.858 -2.821 -1.362 1.00 97.19 246 GLY A N 1
ATOM 1870 C CA . GLY A 1 246 ? 4.826 -2.080 -0.555 1.00 97.19 246 GLY A CA 1
ATOM 1871 C C . GLY A 1 246 ? 5.543 -2.955 0.456 1.00 97.19 246 GLY A C 1
ATOM 1872 O O . GLY A 1 246 ? 4.951 -3.857 1.042 1.00 97.19 246 GLY A O 1
ATOM 1873 N N . TRP A 1 247 ? 6.806 -2.635 0.729 1.00 97.25 247 TRP A N 1
ATOM 1874 C CA . TRP A 1 247 ? 7.493 -3.159 1.900 1.00 97.25 247 TRP A CA 1
ATOM 1875 C C . TRP A 1 247 ? 6.928 -2.472 3.149 1.00 97.25 247 TRP A C 1
ATOM 1877 O O . TRP A 1 247 ? 7.161 -1.282 3.381 1.00 97.25 247 TRP A O 1
ATOM 1887 N N . ALA A 1 248 ? 6.168 -3.229 3.941 1.00 96.44 248 ALA A N 1
ATOM 1888 C CA . ALA A 1 248 ? 5.657 -2.799 5.231 1.00 96.44 248 ALA A CA 1
ATOM 1889 C C . ALA A 1 248 ? 6.795 -2.856 6.258 1.00 96.44 248 ALA A C 1
ATOM 1891 O O . ALA A 1 248 ? 7.201 -3.933 6.708 1.00 96.44 248 ALA A O 1
ATOM 1892 N N . THR A 1 249 ? 7.332 -1.691 6.623 1.00 94.62 249 THR A N 1
ATOM 1893 C CA . THR A 1 249 ? 8.501 -1.539 7.507 1.00 94.62 249 THR A CA 1
ATOM 1894 C C . THR A 1 249 ? 8.110 -1.628 8.984 1.00 94.62 249 THR A C 1
ATOM 1896 O O . THR A 1 249 ? 8.380 -0.733 9.788 1.00 94.62 249 THR A O 1
ATOM 1899 N N . VAL A 1 250 ? 7.440 -2.725 9.337 1.00 91.69 250 VAL A N 1
ATOM 1900 C CA . VAL A 1 250 ? 6.855 -2.981 10.660 1.00 91.69 250 VAL A CA 1
ATOM 1901 C C . VAL A 1 250 ? 7.648 -4.057 11.431 1.00 91.69 250 VAL A C 1
ATOM 1903 O O . VAL A 1 250 ? 8.268 -4.920 10.805 1.00 91.69 250 VAL A O 1
ATOM 1906 N N . PRO A 1 251 ? 7.694 -4.011 12.778 1.00 86.25 251 PRO A N 1
ATOM 1907 C CA . PRO A 1 251 ? 8.310 -5.042 13.620 1.00 86.25 251 PRO A CA 1
ATOM 1908 C C . PRO A 1 251 ? 7.365 -6.245 13.855 1.00 86.25 251 PRO A C 1
ATOM 1910 O O . PRO A 1 251 ? 6.162 -6.133 13.614 1.00 86.25 251 PRO A O 1
ATOM 1913 N N . PRO A 1 252 ? 7.856 -7.386 14.390 1.00 83.50 252 PRO A N 1
ATOM 1914 C CA . PRO A 1 252 ? 9.257 -7.729 14.679 1.00 83.50 252 PRO A CA 1
ATOM 1915 C C . PRO A 1 252 ? 10.049 -8.136 13.427 1.00 83.50 252 PRO A C 1
ATOM 1917 O O . PRO A 1 252 ? 11.277 -8.155 13.457 1.00 83.50 252 PRO A O 1
ATOM 1920 N N . ALA A 1 253 ? 9.353 -8.436 12.334 1.00 79.50 253 ALA A N 1
ATOM 1921 C CA . ALA A 1 253 ? 9.914 -8.664 11.015 1.00 79.50 253 ALA A CA 1
ATOM 1922 C C . ALA A 1 253 ? 9.027 -7.949 9.997 1.00 79.50 253 ALA A C 1
ATOM 1924 O O . ALA A 1 253 ? 7.803 -7.964 10.117 1.00 79.50 253 ALA A O 1
ATOM 1925 N N . SER A 1 254 ? 9.647 -7.321 9.006 1.00 88.19 254 SER A N 1
ATOM 1926 C CA . SER A 1 254 ? 8.900 -6.653 7.951 1.00 88.19 254 SER A CA 1
ATOM 1927 C C . SER A 1 254 ? 8.231 -7.646 7.004 1.00 88.19 254 SER A C 1
ATOM 1929 O O . SER A 1 254 ? 8.723 -8.756 6.803 1.00 88.19 254 SER A O 1
ATOM 1931 N N . THR A 1 255 ? 7.144 -7.213 6.371 1.00 92.38 255 THR A N 1
ATOM 1932 C CA . THR A 1 255 ? 6.364 -8.007 5.412 1.00 92.38 255 THR A CA 1
ATOM 1933 C C . THR A 1 255 ? 6.034 -7.172 4.169 1.00 92.38 255 THR A C 1
ATOM 1935 O O . THR A 1 255 ? 6.478 -6.029 4.046 1.00 92.38 255 THR A O 1
ATOM 1938 N N . GLN A 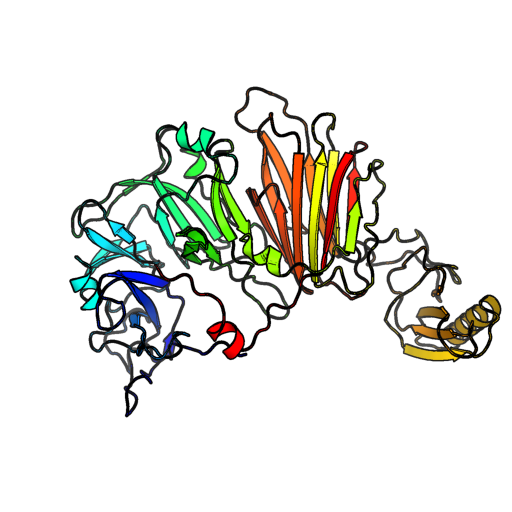1 256 ? 5.301 -7.739 3.216 1.00 95.19 256 GLN A N 1
ATOM 1939 C CA . GLN A 1 256 ? 4.635 -6.963 2.171 1.00 95.19 256 GLN A CA 1
ATOM 1940 C C . GLN A 1 256 ? 3.265 -6.498 2.670 1.00 95.19 256 GLN A C 1
ATOM 1942 O O . GLN A 1 256 ? 2.616 -7.207 3.438 1.00 95.19 256 GLN A O 1
ATOM 1947 N N . THR A 1 257 ? 2.820 -5.330 2.216 1.00 97.06 257 THR A N 1
ATOM 1948 C CA . THR A 1 257 ? 1.418 -4.925 2.360 1.00 97.06 257 THR A CA 1
ATOM 1949 C C . THR A 1 257 ? 0.495 -5.876 1.608 1.00 97.06 257 THR A C 1
ATOM 1951 O O . THR A 1 257 ? 0.933 -6.617 0.721 1.00 97.06 257 THR A O 1
ATOM 1954 N N . LEU A 1 258 ? -0.807 -5.777 1.868 1.00 97.44 258 LEU A N 1
ATOM 1955 C CA . LEU A 1 258 ? -1.811 -6.296 0.947 1.00 97.44 258 LEU A CA 1
ATOM 1956 C C . LEU A 1 258 ? -1.561 -5.767 -0.483 1.00 97.44 258 LEU A C 1
ATOM 1958 O O . LEU A 1 258 ? -1.090 -4.634 -0.648 1.00 97.44 258 LEU A O 1
ATOM 1962 N N . PRO A 1 259 ? -1.880 -6.553 -1.527 1.00 97.38 259 PRO A N 1
ATOM 1963 C CA . PRO A 1 259 ? -1.886 -6.067 -2.902 1.00 97.38 259 PRO A CA 1
ATOM 1964 C C . PRO A 1 259 ? -2.971 -5.010 -3.078 1.00 97.38 259 PRO A C 1
ATOM 1966 O O . PRO A 1 259 ? -4.154 -5.290 -2.862 1.00 97.38 259 PRO A O 1
ATOM 1969 N N . ARG A 1 260 ? -2.580 -3.806 -3.505 1.00 97.94 260 ARG A N 1
ATOM 1970 C CA . ARG A 1 260 ? -3.501 -2.677 -3.668 1.00 97.94 260 ARG A CA 1
ATOM 1971 C C . ARG A 1 260 ? -3.680 -2.341 -5.140 1.00 97.94 260 ARG A C 1
ATOM 1973 O O . ARG A 1 260 ? -2.708 -2.016 -5.816 1.00 97.94 260 ARG A O 1
ATOM 1980 N N . GLU A 1 261 ? -4.904 -2.391 -5.643 1.00 97.88 261 GLU A N 1
ATOM 1981 C CA . GLU A 1 261 ? -5.208 -1.900 -6.983 1.00 97.88 261 GLU A CA 1
ATOM 1982 C C . GLU A 1 261 ? -5.102 -0.375 -7.023 1.00 97.88 261 GLU A C 1
ATOM 1984 O O . GLU A 1 261 ? -5.671 0.314 -6.176 1.00 97.88 261 GLU A O 1
ATOM 1989 N N . VAL A 1 262 ? -4.361 0.140 -8.003 1.00 98.31 262 VAL A N 1
ATOM 1990 C CA . VAL A 1 262 ? -4.169 1.570 -8.232 1.00 98.31 262 VAL A CA 1
ATOM 1991 C C . VAL A 1 262 ? -5.169 2.043 -9.276 1.00 98.31 262 VAL A C 1
ATOM 1993 O O . VAL A 1 262 ? -5.158 1.570 -10.412 1.00 98.31 262 VAL A O 1
ATOM 1996 N N . THR A 1 263 ? -5.990 3.018 -8.904 1.00 98.00 263 THR A N 1
ATOM 1997 C CA . THR A 1 263 ? -6.977 3.659 -9.785 1.00 98.00 263 THR A CA 1
ATOM 1998 C C . THR A 1 263 ? -6.904 5.176 -9.656 1.00 98.00 263 THR A C 1
ATOM 2000 O O . THR A 1 263 ? -6.221 5.700 -8.774 1.00 98.00 263 THR A O 1
ATOM 2003 N N . PHE A 1 264 ? -7.575 5.906 -10.544 1.00 98.12 264 PHE A N 1
ATOM 2004 C CA . PHE A 1 264 ? -7.641 7.362 -10.489 1.00 98.12 264 PHE A CA 1
ATOM 2005 C C . PHE A 1 264 ? -9.077 7.861 -10.376 1.00 98.12 264 PHE A C 1
ATOM 2007 O O . PHE A 1 264 ? -9.936 7.551 -11.201 1.00 98.12 264 PHE A O 1
ATOM 2014 N N . ASN A 1 265 ? -9.310 8.714 -9.385 1.00 97.00 265 ASN A N 1
ATOM 2015 C CA . ASN A 1 265 ? -10.574 9.395 -9.190 1.00 97.00 265 ASN A CA 1
ATOM 2016 C C . ASN A 1 265 ? -10.446 10.840 -9.681 1.00 97.00 265 ASN A C 1
ATOM 2018 O O . ASN A 1 265 ? -9.786 11.671 -9.049 1.00 97.00 265 ASN A O 1
ATOM 2022 N N . ALA A 1 266 ? -11.093 11.135 -10.809 1.00 96.12 266 ALA A N 1
ATOM 2023 C CA . ALA A 1 266 ? -11.055 12.457 -11.425 1.00 96.12 266 ALA A CA 1
ATOM 2024 C C . ALA A 1 266 ? -11.862 13.518 -10.652 1.00 96.12 266 ALA A C 1
ATOM 2026 O O . ALA A 1 266 ? -11.511 14.694 -10.720 1.00 96.12 266 ALA A O 1
ATOM 2027 N N . GLU A 1 267 ? -12.893 13.130 -9.889 1.00 95.06 267 GLU A N 1
ATOM 2028 C CA . GLU A 1 267 ? -13.747 14.062 -9.125 1.00 95.06 267 GLU A CA 1
ATOM 2029 C C . GLU A 1 267 ? -12.975 14.717 -7.981 1.00 95.06 267 GLU A C 1
ATOM 2031 O O . GLU A 1 267 ? -13.003 15.935 -7.809 1.00 95.06 267 GLU A O 1
ATOM 2036 N N . VAL A 1 268 ? -12.225 13.907 -7.231 1.00 95.88 268 VAL A N 1
ATOM 2037 C CA . VAL A 1 268 ? -11.365 14.375 -6.129 1.00 95.88 268 VAL A CA 1
ATOM 2038 C C . VAL A 1 268 ? -9.902 14.567 -6.545 1.00 95.88 268 VAL A C 1
ATOM 2040 O O . VAL A 1 268 ? -9.049 14.888 -5.711 1.00 95.88 268 VAL A O 1
ATOM 2043 N N . ARG A 1 269 ? -9.620 14.395 -7.844 1.00 95.31 269 ARG A N 1
ATOM 2044 C CA . ARG A 1 269 ? -8.317 14.601 -8.491 1.00 95.31 269 ARG A CA 1
ATOM 2045 C C . ARG A 1 269 ? -7.189 13.876 -7.757 1.00 95.31 269 ARG A C 1
ATOM 2047 O O . ARG A 1 269 ? -6.273 14.503 -7.229 1.00 95.31 269 ARG A O 1
ATOM 2054 N N . MET A 1 270 ? -7.265 12.555 -7.649 1.00 94.88 270 MET A N 1
ATOM 2055 C CA . MET A 1 270 ? -6.226 11.792 -6.954 1.00 94.88 270 MET A CA 1
ATOM 2056 C C . MET A 1 270 ? -6.159 10.332 -7.377 1.00 94.88 270 MET A C 1
ATOM 2058 O O . MET A 1 270 ? -7.170 9.719 -7.720 1.00 94.88 270 MET A O 1
ATOM 2062 N N . LEU A 1 271 ? -4.955 9.767 -7.281 1.00 97.06 271 LEU A N 1
ATOM 2063 C CA . LEU A 1 271 ? -4.784 8.322 -7.261 1.00 97.06 271 LEU A CA 1
ATOM 2064 C C . LEU A 1 271 ? -5.337 7.746 -5.959 1.00 97.06 271 LEU A C 1
ATOM 2066 O O . LEU A 1 271 ? -5.242 8.363 -4.897 1.00 97.06 271 LEU A O 1
ATOM 2070 N N . GLN A 1 272 ? -5.891 6.549 -6.072 1.00 96.25 272 GLN A N 1
ATOM 2071 C CA . GLN A 1 272 ? -6.344 5.725 -4.966 1.00 96.25 272 GLN A CA 1
ATOM 2072 C C . GLN A 1 272 ? -5.593 4.401 -5.013 1.00 96.25 272 GLN A C 1
ATOM 2074 O O . GLN A 1 272 ? -5.255 3.913 -6.093 1.00 96.25 272 GLN A O 1
ATOM 2079 N N . GLN A 1 273 ? -5.358 3.813 -3.844 1.00 96.44 273 GLN A N 1
ATOM 2080 C CA . GLN A 1 273 ? -4.893 2.436 -3.739 1.00 96.44 273 GLN A CA 1
ATOM 2081 C C . GLN A 1 273 ? -5.727 1.679 -2.713 1.00 96.44 273 GLN A C 1
ATOM 2083 O O . GLN A 1 273 ? -5.819 2.085 -1.555 1.00 96.44 273 GLN A O 1
ATOM 2088 N N . PHE A 1 274 ? -6.335 0.572 -3.125 1.00 97.06 274 PHE A N 1
ATOM 2089 C CA . PHE A 1 274 ? -7.239 -0.187 -2.265 1.00 97.06 274 PHE A CA 1
ATOM 2090 C C . PHE A 1 274 ? -7.016 -1.691 -2.420 1.00 97.06 274 PHE A C 1
ATOM 2092 O O . PHE A 1 274 ? -6.702 -2.120 -3.532 1.00 97.06 274 PHE A O 1
ATOM 2099 N N . PRO A 1 275 ? -7.143 -2.505 -1.354 1.00 97.19 275 PRO A N 1
ATOM 2100 C CA . PRO A 1 275 ? -6.932 -3.942 -1.454 1.00 97.19 275 PRO A CA 1
ATOM 2101 C C . PRO A 1 275 ? -7.808 -4.563 -2.533 1.00 97.19 275 PRO A C 1
ATOM 2103 O O . PRO A 1 275 ? -8.990 -4.231 -2.649 1.00 97.19 275 PRO A O 1
ATOM 2106 N N . ILE A 1 276 ? -7.216 -5.456 -3.323 1.00 94.88 276 ILE A N 1
ATOM 2107 C CA . ILE A 1 276 ? -7.938 -6.156 -4.386 1.00 94.88 276 ILE A CA 1
ATOM 2108 C C . ILE A 1 276 ? -9.101 -6.977 -3.810 1.00 94.88 276 ILE A C 1
ATOM 2110 O O . ILE A 1 276 ? -9.015 -7.511 -2.702 1.00 94.88 276 ILE A O 1
ATOM 2114 N N . HIS A 1 277 ? -10.185 -7.111 -4.573 1.00 91.06 277 HIS A N 1
ATOM 2115 C CA . HIS A 1 277 ? -11.397 -7.795 -4.111 1.00 91.06 277 HIS A CA 1
ATOM 2116 C C . HIS A 1 277 ? -11.168 -9.281 -3.769 1.00 91.06 277 HIS A C 1
ATOM 2118 O O . HIS A 1 277 ? -11.922 -9.855 -2.991 1.00 91.06 277 HIS A O 1
ATOM 2124 N N . GLU A 1 278 ? -10.112 -9.919 -4.284 1.00 91.50 278 GLU A N 1
ATOM 2125 C CA . GLU A 1 278 ? -9.750 -11.298 -3.938 1.00 91.50 278 GLU A CA 1
ATOM 2126 C C . GLU A 1 278 ? -9.408 -11.476 -2.457 1.00 91.50 278 GLU A C 1
ATOM 2128 O O . GLU A 1 278 ? -9.584 -12.573 -1.930 1.00 91.50 278 GLU A O 1
ATOM 2133 N N . ILE A 1 279 ? -8.993 -10.411 -1.760 1.00 94.12 279 ILE A N 1
ATOM 2134 C CA . ILE A 1 279 ? -8.774 -10.451 -0.307 1.00 94.12 279 ILE A CA 1
ATOM 2135 C C . ILE A 1 279 ? -10.065 -10.820 0.437 1.00 94.12 279 ILE A C 1
ATOM 2137 O O . ILE A 1 279 ? -10.007 -11.452 1.489 1.00 94.12 279 ILE A O 1
ATOM 2141 N N . GLU A 1 280 ? -11.240 -10.536 -0.130 1.00 95.12 280 GLU A N 1
ATOM 2142 C CA . GLU A 1 280 ? -12.525 -10.890 0.478 1.00 95.12 280 GLU A CA 1
ATOM 2143 C C . GLU A 1 280 ? -12.746 -12.405 0.580 1.00 95.12 280 GLU A C 1
ATOM 2145 O O . GLU A 1 280 ? -13.507 -12.845 1.438 1.00 95.12 280 GLU A O 1
ATOM 2150 N N . GLN A 1 281 ? -12.044 -13.215 -0.221 1.00 93.31 281 GLN A N 1
ATOM 2151 C CA . GLN A 1 281 ? -12.088 -14.682 -0.124 1.00 93.31 281 GLN A CA 1
ATOM 2152 C C . GLN A 1 281 ? -11.461 -15.205 1.175 1.00 93.31 281 GLN A C 1
ATOM 2154 O O . GLN A 1 281 ? -11.681 -16.355 1.550 1.00 93.31 281 GLN A O 1
ATOM 2159 N N . LEU A 1 282 ? -10.677 -14.374 1.866 1.00 95.94 282 LEU A N 1
ATOM 2160 C CA . LEU A 1 282 ? -10.105 -14.712 3.163 1.00 95.94 282 LEU A CA 1
ATOM 2161 C C . LEU A 1 282 ? -11.085 -14.468 4.313 1.00 95.94 282 LEU A C 1
ATOM 2163 O O . LEU A 1 282 ? -10.818 -14.938 5.413 1.00 95.94 282 LEU A O 1
ATOM 2167 N N . ARG A 1 283 ? -12.212 -13.778 4.100 1.00 98.06 283 ARG A N 1
ATOM 2168 C CA . ARG A 1 283 ? -13.198 -13.542 5.162 1.00 98.06 283 ARG A CA 1
ATOM 2169 C C . ARG A 1 283 ? -13.775 -14.869 5.666 1.00 98.06 283 ARG A C 1
ATOM 2171 O O . ARG A 1 283 ? -14.215 -15.709 4.882 1.00 98.06 283 ARG A O 1
ATOM 2178 N N . GLY A 1 284 ? -13.774 -15.051 6.980 1.00 97.44 284 GLY A N 1
ATOM 2179 C CA . GLY A 1 284 ? -14.578 -16.056 7.668 1.00 97.44 284 GLY A CA 1
ATOM 2180 C C . GLY A 1 284 ? -16.011 -15.575 7.897 1.00 97.44 284 GLY A C 1
ATOM 2181 O O . GLY A 1 284 ? -16.426 -14.524 7.402 1.00 97.44 284 GLY A O 1
ATOM 2182 N N . ASP A 1 285 ? -16.761 -16.339 8.691 1.00 97.56 285 ASP A N 1
ATOM 2183 C CA . ASP A 1 285 ? -18.112 -15.954 9.097 1.00 97.56 285 ASP A CA 1
ATOM 2184 C C . ASP A 1 285 ? -18.101 -14.613 9.845 1.00 97.56 285 ASP A C 1
ATOM 2186 O O . ASP A 1 285 ? -17.216 -14.336 10.658 1.00 97.56 285 ASP A O 1
ATOM 2190 N N . VAL A 1 286 ? -19.108 -13.780 9.574 1.00 98.31 286 VAL A N 1
ATOM 2191 C CA . VAL A 1 286 ? -19.263 -12.453 10.183 1.00 98.31 286 VAL A CA 1
ATOM 2192 C C . VAL A 1 286 ? -19.250 -12.569 11.710 1.00 98.31 286 VAL A C 1
ATOM 2194 O O . VAL A 1 286 ? -20.137 -13.187 12.298 1.00 98.31 286 VAL A O 1
ATOM 2197 N N . ALA A 1 287 ? -18.271 -11.936 12.360 1.00 97.50 287 ALA A N 1
ATOM 2198 C CA . ALA A 1 287 ? -18.133 -11.957 13.818 1.00 97.50 287 ALA A CA 1
ATOM 2199 C C . ALA A 1 287 ? -18.937 -10.845 14.507 1.00 97.50 287 ALA A C 1
ATOM 2201 O O . ALA A 1 287 ? -19.327 -10.986 15.665 1.00 97.50 287 ALA A O 1
ATOM 2202 N N . TYR A 1 288 ? -19.175 -9.736 13.805 1.00 98.00 288 TYR A N 1
ATOM 2203 C CA . TYR A 1 288 ? -20.000 -8.622 14.264 1.00 98.00 288 TYR A CA 1
ATOM 2204 C C . TYR A 1 288 ? -20.633 -7.924 13.062 1.00 98.00 288 TYR A C 1
ATOM 2206 O O . TYR A 1 288 ? -19.956 -7.712 12.057 1.00 98.00 288 TYR A O 1
ATOM 2214 N N . SER A 1 289 ? -21.904 -7.543 13.174 1.00 98.25 289 SER A N 1
ATOM 2215 C CA . SER A 1 289 ? -22.586 -6.681 12.208 1.00 98.25 289 SER A CA 1
ATOM 2216 C C . SER A 1 289 ? -23.725 -5.937 12.893 1.00 98.25 289 SER A C 1
ATOM 2218 O O . SER A 1 289 ? -24.593 -6.567 13.497 1.00 98.25 289 SER A O 1
ATOM 2220 N N . ASP A 1 290 ? -23.701 -4.609 12.826 1.00 98.19 290 ASP A N 1
ATOM 2221 C CA . ASP A 1 290 ? -24.747 -3.742 13.378 1.00 98.19 290 ASP A CA 1
ATOM 2222 C C . ASP A 1 290 ? -24.733 -2.360 12.690 1.00 98.19 290 ASP A C 1
ATOM 2224 O O . ASP A 1 290 ? -23.809 -2.037 11.937 1.00 98.19 290 ASP A O 1
ATOM 2228 N N . ALA A 1 291 ? -25.737 -1.527 12.965 1.00 97.88 291 ALA A N 1
ATOM 2229 C CA . ALA A 1 291 ? -25.862 -0.143 12.497 1.00 97.88 291 ALA A CA 1
ATOM 2230 C C . ALA A 1 291 ? -26.174 0.807 13.674 1.00 97.88 291 ALA A C 1
ATOM 2232 O O . ALA A 1 291 ? -27.297 1.309 13.800 1.00 97.88 291 ALA A O 1
ATOM 2233 N N . PRO A 1 292 ? -25.215 1.014 14.597 1.00 96.62 292 PRO A N 1
ATOM 2234 C CA . PRO A 1 292 ? -25.478 1.734 15.835 1.00 96.62 292 PRO A CA 1
ATOM 2235 C C . PRO A 1 292 ? -25.555 3.257 15.651 1.00 96.62 292 PRO A C 1
ATOM 2237 O O . PRO A 1 292 ? -25.004 3.842 14.717 1.00 96.62 292 PRO A O 1
ATOM 2240 N N . VAL A 1 293 ? -26.170 3.920 16.631 1.00 97.00 293 VAL A N 1
ATOM 2241 C CA . VAL A 1 293 ? -26.050 5.370 16.834 1.00 97.00 293 VAL A CA 1
ATOM 2242 C C . VAL A 1 293 ? -25.026 5.620 17.937 1.00 97.00 293 VAL A C 1
ATOM 2244 O O . VAL A 1 293 ? -25.093 5.014 19.008 1.00 97.00 293 VAL A O 1
ATOM 2247 N N . LEU A 1 294 ? -24.074 6.509 17.674 1.00 97.25 294 LEU A N 1
ATOM 2248 C CA . LEU A 1 294 ? -23.032 6.912 18.611 1.00 97.25 294 LEU A CA 1
ATOM 2249 C C . LEU A 1 294 ? -23.491 8.129 19.402 1.00 97.25 294 LEU A C 1
ATOM 2251 O O . LEU A 1 294 ? -23.964 9.107 18.827 1.00 97.25 294 LEU A O 1
ATOM 2255 N N . SER A 1 295 ? -23.315 8.070 20.720 1.00 96.38 295 SER A N 1
ATOM 2256 C CA . SER A 1 295 ? -23.451 9.240 21.584 1.00 96.38 295 SER A CA 1
ATOM 2257 C C . SER A 1 295 ? -22.111 9.960 21.686 1.00 96.38 295 SER A C 1
ATOM 2259 O O . SER A 1 295 ? -21.102 9.332 22.007 1.00 96.38 295 SER A O 1
ATOM 2261 N N . SER A 1 296 ? -22.119 11.274 21.481 1.00 96.00 296 SER A N 1
ATOM 2262 C CA . SER A 1 296 ? -20.922 12.117 21.535 1.00 96.00 296 SER A CA 1
ATOM 2263 C C . SER A 1 296 ? -20.113 11.905 22.825 1.00 96.00 296 SER A C 1
ATOM 2265 O O . SER A 1 296 ? -20.659 11.959 23.933 1.00 96.00 296 SER A O 1
ATOM 2267 N N . GLY A 1 297 ? -18.807 11.666 22.681 1.00 91.38 297 GLY A N 1
ATOM 2268 C CA . GLY A 1 297 ? -17.842 11.458 23.765 1.00 91.38 297 GLY A CA 1
ATOM 2269 C C . GLY A 1 297 ? -17.989 10.127 24.508 1.00 91.38 297 GLY A C 1
ATOM 2270 O O . GLY A 1 297 ? -17.537 10.010 25.650 1.00 91.38 297 GLY A O 1
ATOM 2271 N N . LYS A 1 298 ? -18.693 9.147 23.925 1.00 90.00 298 LYS A N 1
ATOM 2272 C CA . LYS A 1 298 ? -18.872 7.809 24.503 1.00 90.00 298 LYS A CA 1
ATOM 2273 C C . LYS A 1 298 ? -18.459 6.732 23.494 1.00 90.00 298 LYS A C 1
ATOM 2275 O O . LYS A 1 298 ? -19.248 6.414 22.602 1.00 90.00 298 LYS A O 1
ATOM 2280 N N . PRO A 1 299 ? -17.279 6.108 23.662 1.00 91.12 299 PRO A N 1
ATOM 2281 C CA . PRO A 1 299 ? -16.865 4.990 22.825 1.00 91.12 299 PRO A CA 1
ATOM 2282 C C . PRO A 1 299 ? -17.846 3.813 22.907 1.00 91.12 299 PRO A C 1
ATOM 2284 O O . PRO A 1 299 ? -18.191 3.345 23.997 1.00 91.12 299 PRO A O 1
ATOM 2287 N N . LEU A 1 300 ? -18.246 3.287 21.752 1.00 91.88 300 LEU A N 1
ATOM 2288 C CA . LEU A 1 300 ? -19.048 2.077 21.617 1.00 91.88 300 LEU A CA 1
ATOM 2289 C C . LEU A 1 300 ? -18.147 0.887 21.273 1.00 91.88 300 LEU A C 1
ATOM 2291 O O . LEU A 1 300 ? -17.441 0.905 20.267 1.00 91.88 300 LEU A O 1
ATOM 2295 N N . GLN A 1 301 ? -18.199 -0.170 22.085 1.00 90.62 301 GLN A N 1
ATOM 2296 C CA . GLN A 1 301 ? -17.468 -1.414 21.818 1.00 90.62 301 GLN A CA 1
ATOM 2297 C C . GLN A 1 301 ? -18.189 -2.280 20.787 1.00 90.62 301 GLN A C 1
ATOM 2299 O O . GLN A 1 301 ? -19.353 -2.634 20.989 1.00 90.62 301 GLN A O 1
ATOM 2304 N N . LEU A 1 302 ? -17.462 -2.717 19.761 1.00 93.44 302 LEU A N 1
ATOM 2305 C CA . LEU A 1 302 ? -17.918 -3.733 18.816 1.00 93.44 302 LEU A CA 1
ATOM 2306 C C . LEU A 1 302 ? -17.550 -5.107 19.390 1.00 93.44 302 LEU A C 1
ATOM 2308 O O . LEU A 1 302 ? -16.423 -5.583 19.259 1.00 93.44 302 LEU A O 1
ATOM 2312 N N . ARG A 1 303 ? -18.474 -5.703 20.151 1.00 87.75 303 ARG A N 1
ATOM 2313 C CA . ARG A 1 303 ? -18.195 -6.910 20.946 1.00 87.75 303 ARG A CA 1
ATOM 2314 C C . ARG A 1 303 ? -18.031 -8.138 20.046 1.00 87.75 303 ARG A C 1
ATOM 2316 O O . ARG A 1 303 ? -18.991 -8.561 19.414 1.00 87.75 303 ARG A O 1
ATOM 2323 N N . VAL A 1 304 ? -16.842 -8.737 20.071 1.00 88.62 304 VAL A N 1
ATOM 2324 C CA . VAL A 1 304 ? -16.489 -9.987 19.376 1.00 88.62 304 VAL A CA 1
ATOM 2325 C C . VAL A 1 304 ? -15.832 -10.979 20.336 1.00 88.62 304 VAL A C 1
ATOM 2327 O O . VAL A 1 304 ? -15.394 -10.608 21.428 1.00 88.62 304 VAL A O 1
ATOM 2330 N N . SER A 1 305 ? -15.766 -12.250 19.939 1.00 85.94 305 SER A N 1
ATOM 2331 C CA . SER A 1 305 ? -15.028 -13.281 20.675 1.00 85.94 305 SER A CA 1
ATOM 2332 C C . SER A 1 305 ? -13.526 -12.979 20.740 1.00 85.94 305 SER A C 1
ATOM 2334 O O . SER A 1 305 ? -12.965 -12.327 19.857 1.00 85.94 305 SER A O 1
ATOM 2336 N N . ALA A 1 306 ? -12.862 -13.487 21.783 1.00 82.56 306 ALA A N 1
ATOM 2337 C CA . ALA A 1 306 ? -11.410 -13.394 21.918 1.00 82.56 306 ALA A CA 1
ATOM 2338 C C . ALA A 1 306 ? -10.693 -14.003 20.697 1.00 82.56 306 ALA A C 1
ATOM 2340 O O . ALA A 1 306 ? -11.150 -14.991 20.125 1.00 82.56 306 ALA A O 1
ATOM 2341 N N . GLY A 1 307 ? -9.579 -13.397 20.297 1.00 86.62 307 GLY A N 1
ATOM 2342 C CA . GLY A 1 307 ? -8.752 -13.817 19.168 1.00 86.62 307 GLY A CA 1
ATOM 2343 C C . GLY A 1 307 ? -9.218 -13.309 17.803 1.00 86.62 307 GLY A C 1
ATOM 2344 O O . GLY A 1 307 ? -8.434 -13.372 16.863 1.00 86.62 307 GLY A O 1
ATOM 2345 N N . VAL A 1 308 ? -10.438 -12.770 17.676 1.00 94.56 308 VAL A N 1
ATOM 2346 C CA . VAL A 1 308 ? -10.954 -12.273 16.387 1.00 94.56 308 VAL A CA 1
ATOM 2347 C C . VAL A 1 308 ? -10.191 -11.033 15.921 1.00 94.56 308 VAL A C 1
ATOM 2349 O O . VAL A 1 308 ? -9.731 -10.980 14.787 1.00 94.56 308 VAL A O 1
ATOM 2352 N N . VAL A 1 309 ? -10.020 -10.039 16.798 1.00 95.12 309 VAL A N 1
ATOM 2353 C CA . VAL A 1 309 ? -9.520 -8.707 16.408 1.00 95.12 309 VAL A CA 1
ATOM 2354 C C . VAL A 1 309 ? -8.107 -8.752 15.834 1.00 95.12 309 VAL A C 1
ATOM 2356 O O . VAL A 1 309 ? -7.835 -8.088 14.840 1.00 95.12 309 VAL A O 1
ATOM 2359 N N . LYS A 1 310 ? -7.213 -9.562 16.412 1.00 93.38 310 LYS A N 1
ATOM 2360 C CA . LYS A 1 310 ? -5.806 -9.634 15.992 1.00 93.38 310 LYS A CA 1
ATOM 2361 C C . LYS A 1 310 ? -5.600 -10.113 14.547 1.00 93.38 310 LYS A C 1
ATOM 2363 O O . LYS A 1 310 ? -4.502 -9.949 14.045 1.00 93.38 310 LYS A O 1
ATOM 2368 N N . ALA A 1 311 ? -6.599 -10.713 13.902 1.00 96.19 311 ALA A N 1
ATOM 2369 C CA . ALA A 1 311 ? -6.539 -11.140 12.506 1.00 96.19 311 ALA A CA 1
ATOM 2370 C C . ALA A 1 311 ? -7.918 -10.939 11.865 1.00 96.19 311 ALA A C 1
ATOM 2372 O O . ALA A 1 311 ? -8.705 -11.879 11.730 1.00 96.19 311 ALA A O 1
ATOM 2373 N N . SER A 1 312 ? -8.255 -9.690 11.544 1.00 98.38 312 SER A N 1
ATOM 2374 C CA . SER A 1 312 ? -9.593 -9.341 11.065 1.00 98.38 312 SER A CA 1
ATOM 2375 C C . SER A 1 312 ? -9.599 -8.200 10.063 1.00 98.38 312 SER A C 1
ATOM 2377 O O . SER A 1 312 ? -8.706 -7.359 10.021 1.00 98.38 312 SER A O 1
ATOM 2379 N N . GLU A 1 313 ? -10.656 -8.164 9.269 1.00 98.69 313 GLU A N 1
ATOM 2380 C CA . GLU A 1 313 ? -11.074 -6.994 8.528 1.00 98.69 313 GLU A CA 1
ATOM 2381 C C . GLU A 1 313 ? -12.200 -6.302 9.305 1.00 98.69 313 GLU A C 1
ATOM 2383 O O . GLU A 1 313 ? -13.201 -6.929 9.660 1.00 98.69 313 GLU A O 1
ATOM 2388 N N . VAL A 1 314 ? -12.052 -5.002 9.541 1.00 98.75 314 VAL A N 1
ATOM 2389 C CA . VAL A 1 314 ? -13.049 -4.145 10.185 1.00 98.75 314 VAL A CA 1
ATOM 2390 C C . VAL A 1 314 ? -13.489 -3.076 9.195 1.00 98.75 314 VAL A C 1
ATOM 2392 O O . VAL A 1 314 ? -12.671 -2.286 8.731 1.00 98.75 314 VAL A O 1
ATOM 2395 N N . GLU A 1 315 ? -14.782 -3.009 8.895 1.00 98.69 315 GLU A N 1
ATOM 2396 C CA . GLU A 1 315 ? -15.368 -1.963 8.055 1.00 98.69 315 GLU A CA 1
ATOM 2397 C C . GLU A 1 315 ? -16.407 -1.165 8.839 1.00 98.69 315 GLU A C 1
ATOM 2399 O O . GLU A 1 315 ? -17.340 -1.731 9.407 1.00 98.69 315 GLU A O 1
ATOM 2404 N N . VAL A 1 316 ? -16.273 0.161 8.827 1.00 98.81 316 VAL A N 1
ATOM 2405 C CA . VAL A 1 316 ? -17.243 1.089 9.415 1.00 98.81 316 VAL A CA 1
ATOM 2406 C C . VAL A 1 316 ? -17.648 2.122 8.372 1.00 98.81 316 VAL A C 1
ATOM 2408 O O . VAL A 1 316 ? -16.797 2.758 7.749 1.00 98.81 316 VAL A O 1
ATOM 2411 N N . VAL A 1 317 ? -18.955 2.299 8.187 1.00 98.75 317 VAL A N 1
ATOM 2412 C CA . VAL A 1 317 ? -19.547 3.287 7.282 1.00 98.75 317 VAL A CA 1
ATOM 2413 C C . VAL A 1 317 ? -20.371 4.273 8.101 1.00 98.75 317 VAL A C 1
ATOM 2415 O O . VAL A 1 317 ? -21.420 3.923 8.638 1.00 98.75 317 VAL A O 1
ATOM 2418 N N . PHE A 1 318 ? -19.906 5.513 8.189 1.00 98.50 318 PHE A N 1
ATOM 2419 C CA . PHE A 1 318 ? -20.594 6.613 8.861 1.00 98.50 318 PHE A CA 1
ATOM 2420 C C . PHE A 1 318 ? -21.525 7.342 7.890 1.00 98.50 318 PHE A C 1
ATOM 2422 O O . PHE A 1 318 ? -21.173 7.546 6.727 1.00 98.50 318 PHE A O 1
ATOM 2429 N N . GLN A 1 319 ? -22.694 7.769 8.368 1.00 97.94 319 GLN A N 1
ATOM 2430 C CA . GLN A 1 319 ? -23.590 8.656 7.625 1.00 97.94 319 GLN A CA 1
ATOM 2431 C C . GLN A 1 319 ? -23.204 10.122 7.863 1.00 97.94 319 GLN A C 1
ATOM 2433 O O . GLN A 1 319 ? -23.052 10.549 9.005 1.00 97.94 319 GLN A O 1
ATOM 2438 N N . LEU A 1 320 ? -23.066 10.895 6.783 1.00 96.12 320 LEU A N 1
ATOM 2439 C CA . LEU A 1 320 ? -22.578 12.280 6.814 1.00 96.12 320 LEU A CA 1
ATOM 2440 C C . LEU A 1 320 ? -23.680 13.341 6.676 1.00 96.12 320 LEU A C 1
ATOM 2442 O O . LEU A 1 320 ? -23.477 14.475 7.100 1.00 96.12 320 LEU A O 1
ATOM 2446 N N . GLY A 1 321 ? -24.823 12.998 6.068 1.00 82.62 321 GLY A N 1
ATOM 2447 C CA . GLY A 1 321 ? -25.778 13.975 5.516 1.00 82.62 321 GLY A CA 1
ATOM 2448 C C . GLY A 1 321 ? -26.319 15.022 6.499 1.00 82.62 321 GLY A C 1
ATOM 2449 O O . GLY A 1 321 ? -26.483 16.177 6.122 1.00 82.62 321 GLY A O 1
ATOM 2450 N N . GLU A 1 322 ? -26.552 14.644 7.756 1.00 84.81 322 GLU A N 1
ATOM 2451 C CA . GLU A 1 322 ? -27.008 15.560 8.818 1.00 84.81 322 GLU A CA 1
ATOM 2452 C C . GLU A 1 322 ? -25.922 15.826 9.874 1.00 84.81 322 GLU A C 1
ATOM 2454 O O . GLU A 1 322 ? -26.163 16.499 10.878 1.00 84.81 322 GLU A O 1
ATOM 2459 N N . LEU A 1 323 ? -24.714 15.293 9.669 1.00 95.44 323 LEU A N 1
ATOM 2460 C CA . LEU A 1 323 ? -23.646 15.348 10.654 1.00 95.44 323 LEU A CA 1
ATOM 2461 C C . LEU A 1 323 ? -23.011 16.747 10.677 1.00 95.44 323 LEU A C 1
ATOM 2463 O O . LEU A 1 323 ? -22.654 17.322 9.646 1.00 95.44 323 LEU A O 1
ATOM 2467 N N . GLY A 1 324 ? -22.865 17.302 11.880 1.00 95.12 324 GLY A N 1
ATOM 2468 C CA . GLY A 1 324 ? -22.133 18.545 12.110 1.00 95.12 324 GLY A CA 1
ATOM 2469 C C . GLY A 1 324 ? -20.616 18.342 12.085 1.00 95.12 324 GLY A C 1
ATOM 2470 O O . GLY A 1 324 ? -20.104 17.332 11.613 1.00 95.12 324 GLY A O 1
ATOM 2471 N N . LYS A 1 325 ? -19.865 19.308 12.628 1.00 97.19 325 LYS A N 1
ATOM 2472 C CA . LYS A 1 325 ? -18.431 19.101 12.882 1.00 97.19 325 LYS A CA 1
ATOM 2473 C C . LYS A 1 325 ? -18.267 18.007 13.932 1.00 97.19 325 LYS A C 1
ATOM 2475 O O . LYS A 1 325 ? -18.816 18.125 15.028 1.00 97.19 325 LYS A O 1
ATOM 2480 N N . THR A 1 326 ? -17.543 16.949 13.605 1.00 98.25 326 THR A N 1
ATOM 2481 C CA . THR A 1 326 ? -17.438 15.766 14.461 1.00 98.25 326 THR A CA 1
ATOM 2482 C C . THR A 1 326 ? -16.129 15.054 14.188 1.00 98.25 326 THR A C 1
ATOM 2484 O O . THR A 1 326 ? -15.773 14.822 13.035 1.00 98.25 326 THR A O 1
ATOM 2487 N N . ARG A 1 327 ? -15.420 14.671 15.246 1.00 98.56 327 ARG A N 1
ATOM 2488 C CA . ARG A 1 327 ? -14.324 13.715 15.135 1.00 98.56 327 ARG A CA 1
ATOM 2489 C C . ARG A 1 327 ? -14.903 12.312 15.210 1.00 98.56 327 ARG A C 1
ATOM 2491 O O . ARG A 1 327 ? -15.512 11.953 16.210 1.00 98.56 327 ARG A O 1
ATOM 2498 N N . LEU A 1 328 ? -14.722 11.539 14.150 1.00 98.69 328 LEU A N 1
ATOM 2499 C CA . LEU A 1 328 ? -15.093 10.129 14.084 1.00 98.69 328 LEU A CA 1
ATOM 2500 C C . LEU A 1 328 ? -13.842 9.300 14.349 1.00 98.69 328 LEU A C 1
ATOM 2502 O O . LEU A 1 328 ? -12.809 9.581 13.746 1.00 98.69 328 LEU A O 1
ATOM 2506 N N . ALA A 1 329 ? -13.917 8.303 15.225 1.00 98.31 329 ALA A N 1
ATOM 2507 C CA . ALA A 1 329 ? -12.779 7.467 15.584 1.00 98.31 329 ALA A CA 1
ATOM 2508 C C . ALA A 1 329 ? -13.098 5.973 15.454 1.00 98.31 329 ALA A C 1
ATOM 2510 O O . ALA A 1 329 ? -14.191 5.525 15.798 1.00 98.31 329 ALA A O 1
ATOM 2511 N N . LEU A 1 330 ? -12.110 5.215 14.983 1.00 98.56 330 LEU A N 1
ATOM 2512 C CA . LEU A 1 330 ? -12.048 3.758 14.995 1.00 98.56 330 LEU A CA 1
ATOM 2513 C C . LEU A 1 330 ? -10.764 3.351 15.721 1.00 98.56 330 LEU A C 1
ATOM 2515 O O . LEU A 1 330 ? -9.671 3.760 15.329 1.00 98.56 330 LEU A O 1
ATOM 2519 N N . SER A 1 331 ? -10.901 2.557 16.775 1.00 97.56 331 SER A N 1
ATOM 2520 C CA . SER A 1 331 ? -9.816 2.248 17.702 1.00 97.56 331 SER A CA 1
ATOM 2521 C C . SER A 1 331 ? -9.666 0.744 17.910 1.00 97.56 331 SER A C 1
ATOM 2523 O O . SER A 1 331 ? -10.665 0.024 17.934 1.00 97.56 331 SER A O 1
ATOM 2525 N N . PHE A 1 332 ? -8.430 0.287 18.117 1.00 95.38 332 PHE A N 1
ATOM 2526 C CA . PHE A 1 332 ? -8.057 -1.122 18.283 1.00 95.38 332 PHE A CA 1
ATOM 2527 C C . PHE A 1 332 ? -7.170 -1.328 19.515 1.00 95.38 332 PHE A C 1
ATOM 2529 O O . PHE A 1 332 ? -6.405 -0.436 19.889 1.00 95.38 332 PHE A O 1
ATOM 2536 N N . GLY A 1 333 ? -7.218 -2.516 20.122 1.00 90.12 333 GLY A N 1
ATOM 2537 C CA . GLY A 1 333 ? -6.391 -2.874 21.282 1.00 90.12 333 GLY A CA 1
ATOM 2538 C C . GLY A 1 333 ? -7.174 -2.801 22.591 1.00 90.12 333 GLY A C 1
ATOM 2539 O O . GLY A 1 333 ? -8.272 -3.348 22.660 1.00 90.12 333 GLY A O 1
ATOM 2540 N N . ASP A 1 334 ? -6.658 -2.123 23.620 1.00 82.38 334 ASP A N 1
ATOM 2541 C CA . ASP A 1 334 ? -7.342 -2.023 24.922 1.00 82.38 334 ASP A CA 1
ATOM 2542 C C . ASP A 1 334 ? -8.465 -0.976 24.862 1.00 82.38 334 ASP A C 1
ATOM 2544 O O . ASP A 1 334 ? -8.389 0.105 25.446 1.00 82.38 334 ASP A O 1
ATOM 2548 N N . THR A 1 335 ? -9.508 -1.270 24.088 1.00 72.38 335 THR A N 1
ATOM 2549 C CA . THR A 1 335 ? -10.585 -0.322 23.787 1.00 72.38 335 THR A CA 1
ATOM 2550 C C . THR A 1 335 ? -11.636 -0.242 24.882 1.00 72.38 335 THR A C 1
ATOM 2552 O O . THR A 1 335 ? -12.406 0.712 24.891 1.00 72.38 335 THR A O 1
ATOM 2555 N N . GLY A 1 336 ? -11.698 -1.212 25.801 1.00 65.62 336 GLY A N 1
ATOM 2556 C CA . GLY A 1 336 ? -12.696 -1.254 26.872 1.00 65.62 336 GLY A CA 1
ATOM 2557 C C . GLY A 1 336 ? -12.727 0.028 27.710 1.00 65.62 336 GLY A C 1
ATOM 2558 O O . GLY A 1 336 ? -11.698 0.662 27.940 1.00 65.62 336 GLY A O 1
ATOM 2559 N N . SER A 1 337 ? -13.913 0.406 28.204 1.00 55.31 337 SER A N 1
ATOM 2560 C CA . SER A 1 337 ? -14.055 1.503 29.165 1.00 55.31 337 SER A CA 1
ATOM 2561 C C . SER A 1 337 ? -13.274 1.154 30.431 1.00 55.31 337 SER A C 1
ATOM 2563 O O . SER A 1 337 ? -13.756 0.403 31.285 1.00 55.31 337 SER A O 1
ATOM 2565 N N . SER A 1 338 ? -12.050 1.660 30.530 1.00 55.94 338 SER A N 1
ATOM 2566 C CA . SER A 1 338 ? -11.230 1.472 31.714 1.00 55.94 338 SER A CA 1
ATOM 2567 C C . SER A 1 338 ? -11.908 2.195 32.885 1.00 55.94 338 SER A C 1
ATOM 2569 O O . SER A 1 338 ? -12.225 3.380 32.759 1.00 55.94 338 SER A O 1
ATOM 2571 N N . PRO A 1 339 ? -12.176 1.523 34.020 1.00 60.66 339 PRO A N 1
ATOM 2572 C CA . PRO A 1 339 ? -12.580 2.191 35.245 1.00 60.66 339 PRO A CA 1
ATOM 2573 C C . PRO A 1 339 ? -11.575 3.292 35.574 1.00 60.66 339 PRO A C 1
ATOM 2575 O O . PRO A 1 339 ? -10.368 3.096 35.443 1.00 60.66 339 PRO A O 1
ATOM 2578 N N . THR A 1 340 ? -12.062 4.430 36.060 1.00 65.00 340 THR A N 1
ATOM 2579 C CA . THR A 1 340 ? -11.201 5.518 36.549 1.00 65.00 340 THR A CA 1
ATOM 2580 C C . THR A 1 340 ? -10.295 5.065 37.697 1.00 65.00 340 THR A C 1
ATOM 2582 O O . THR A 1 340 ? -9.198 5.596 37.854 1.00 65.00 340 THR A O 1
ATOM 2585 N N . THR A 1 341 ? -10.721 4.040 38.445 1.00 82.56 341 THR A N 1
ATOM 2586 C CA . THR A 1 341 ? -9.940 3.383 39.497 1.00 82.56 341 THR A CA 1
ATOM 2587 C C . THR A 1 341 ? -10.226 1.882 39.510 1.00 82.56 341 THR A C 1
ATOM 2589 O O . THR A 1 341 ? -11.384 1.468 39.593 1.00 82.56 341 THR A O 1
ATOM 2592 N N . LEU A 1 342 ? -9.174 1.064 39.485 1.00 89.19 342 LEU A N 1
ATOM 2593 C CA . LEU A 1 342 ? -9.254 -0.367 39.765 1.00 89.19 342 LEU A CA 1
ATOM 2594 C C . LEU A 1 342 ? -9.325 -0.599 41.271 1.00 89.19 342 LEU A C 1
ATOM 2596 O O . LEU A 1 342 ? -8.550 -0.023 42.032 1.00 89.19 342 LEU A O 1
ATOM 2600 N N . ASN A 1 343 ? -10.245 -1.456 41.703 1.00 93.56 343 ASN A N 1
ATOM 2601 C CA . ASN A 1 343 ? -10.487 -1.720 43.118 1.00 93.56 343 ASN A CA 1
ATOM 2602 C C . ASN A 1 343 ? -9.917 -3.070 43.562 1.00 93.56 343 ASN A C 1
ATOM 2604 O O . ASN A 1 343 ? -9.575 -3.936 42.756 1.00 93.56 343 ASN A O 1
ATOM 2608 N N . ARG A 1 344 ? -9.853 -3.258 44.884 1.00 95.38 344 ARG A N 1
ATOM 2609 C CA . ARG A 1 344 ? -9.402 -4.503 45.533 1.00 95.38 344 ARG A CA 1
ATOM 2610 C C . ARG A 1 344 ? -10.220 -5.729 45.119 1.00 95.38 344 ARG A C 1
ATOM 2612 O O . ARG A 1 344 ? -9.687 -6.830 45.147 1.00 95.38 344 ARG A O 1
ATOM 2619 N N . SER A 1 345 ? -11.478 -5.515 44.735 1.00 94.31 345 SER A N 1
ATOM 2620 C CA . SER A 1 345 ? -12.392 -6.508 44.177 1.00 94.31 345 SER A CA 1
ATOM 2621 C C . SER A 1 345 ? -13.379 -5.812 43.238 1.00 94.31 345 SER A C 1
ATOM 2623 O O . SER A 1 345 ? -13.891 -4.733 43.549 1.00 94.31 345 SER A O 1
ATOM 2625 N N . MET A 1 346 ? -13.601 -6.404 42.072 1.00 92.62 346 MET A N 1
ATOM 2626 C CA . MET A 1 346 ? -14.425 -5.905 40.979 1.00 92.62 346 MET A CA 1
ATOM 2627 C C . MET A 1 346 ? -15.168 -7.093 40.368 1.00 92.62 346 MET A C 1
ATOM 2629 O O . MET A 1 346 ? -14.570 -7.978 39.754 1.00 92.62 346 MET A O 1
ATOM 2633 N N . ALA A 1 347 ? -16.482 -7.128 40.573 1.00 91.00 347 ALA A N 1
ATOM 2634 C CA . ALA A 1 347 ? -17.337 -8.162 40.009 1.00 91.00 347 ALA A CA 1
ATOM 2635 C C . ALA A 1 347 ? -17.584 -7.919 38.518 1.00 91.00 347 ALA A C 1
ATOM 2637 O O . ALA A 1 347 ? -17.711 -6.778 38.077 1.00 91.00 347 ALA A O 1
ATOM 2638 N N . SER A 1 348 ? -17.760 -9.002 37.762 1.00 87.19 348 SER A N 1
ATOM 2639 C CA . SER A 1 348 ? -17.955 -8.950 36.308 1.00 87.19 348 SER A CA 1
ATOM 2640 C C . SER A 1 348 ? -16.823 -8.229 35.571 1.00 87.19 348 SER A C 1
ATOM 2642 O O . SER A 1 348 ? -17.050 -7.557 34.561 1.00 87.19 348 SER A O 1
ATOM 2644 N N . THR A 1 349 ? -15.612 -8.345 36.103 1.00 87.31 349 THR A N 1
ATOM 2645 C CA . THR A 1 349 ? -14.403 -7.752 35.548 1.00 87.31 349 THR A CA 1
ATOM 2646 C C . THR A 1 349 ? -13.386 -8.858 35.379 1.00 87.31 349 THR A C 1
ATOM 2648 O O . THR A 1 349 ? -13.238 -9.690 36.268 1.00 87.31 349 THR A O 1
ATOM 2651 N N . ASP A 1 350 ? -12.713 -8.854 34.238 1.00 86.75 350 ASP A N 1
ATOM 2652 C CA . ASP A 1 350 ? -11.560 -9.696 33.956 1.00 86.75 350 ASP A CA 1
ATOM 2653 C C . ASP A 1 350 ? -10.305 -8.818 33.851 1.00 86.75 350 ASP A C 1
ATOM 2655 O O . ASP A 1 350 ? -10.363 -7.697 33.337 1.00 86.75 350 ASP A O 1
ATOM 2659 N N . LEU A 1 351 ? -9.183 -9.325 34.353 1.00 88.44 351 LEU A N 1
ATOM 2660 C CA . LEU A 1 351 ? -7.851 -8.765 34.140 1.00 88.44 351 LEU A CA 1
ATOM 2661 C C . LEU A 1 351 ? -7.068 -9.854 33.396 1.00 88.44 351 LEU A C 1
ATOM 2663 O O . LEU A 1 351 ? -6.567 -10.758 34.047 1.00 88.44 351 LEU A O 1
ATOM 2667 N N . PRO A 1 352 ? -7.020 -9.864 32.061 1.00 83.00 352 PRO A N 1
ATOM 2668 C CA . PRO A 1 352 ? -6.435 -10.972 31.307 1.00 83.00 352 PRO A CA 1
ATOM 2669 C C . PRO A 1 352 ? -4.899 -10.979 31.358 1.00 83.00 352 PRO A C 1
ATOM 2671 O O . PRO A 1 352 ? -4.267 -9.928 31.364 1.00 83.00 352 PRO A O 1
ATOM 2674 N N . GLY A 1 353 ? -4.294 -12.170 31.335 1.00 85.19 353 GLY A N 1
ATOM 2675 C CA . GLY A 1 353 ? -2.841 -12.337 31.222 1.00 85.19 353 GLY A CA 1
ATOM 2676 C C . GLY A 1 353 ? -2.049 -12.037 32.501 1.00 85.19 353 GLY A C 1
ATOM 2677 O O . GLY A 1 353 ? -2.604 -11.942 33.596 1.00 85.19 353 GLY A O 1
ATOM 2678 N N . ASP A 1 354 ? -0.724 -11.943 32.339 1.00 88.00 354 ASP A N 1
ATOM 2679 C CA . ASP A 1 354 ? 0.269 -11.720 33.404 1.00 88.00 354 ASP A CA 1
ATOM 2680 C C . ASP A 1 354 ? 0.204 -12.718 34.572 1.00 88.00 354 ASP A C 1
ATOM 2682 O O . ASP A 1 354 ? 0.604 -12.398 35.692 1.00 88.00 354 ASP A O 1
ATOM 2686 N N . ASP A 1 355 ? -0.289 -13.934 34.323 1.00 92.38 355 ASP A N 1
ATOM 2687 C CA . ASP A 1 355 ? -0.493 -14.952 35.351 1.00 92.38 355 ASP A CA 1
ATOM 2688 C C . ASP A 1 355 ? 0.847 -15.428 35.951 1.00 92.38 355 ASP A C 1
ATOM 2690 O O . ASP A 1 355 ? 1.663 -16.065 35.287 1.00 92.38 355 ASP A O 1
ATOM 2694 N N . LEU A 1 356 ? 1.058 -15.134 37.236 1.00 94.12 356 LEU A N 1
ATOM 2695 C CA . LEU A 1 356 ? 2.114 -15.700 38.085 1.00 94.12 356 LEU A CA 1
ATOM 2696 C C . LEU A 1 356 ? 1.822 -17.157 38.434 1.00 94.12 356 LEU A C 1
ATOM 2698 O O . LEU A 1 356 ? 2.720 -17.995 38.438 1.00 94.12 356 LEU A O 1
ATOM 2702 N N . SER A 1 357 ? 0.570 -17.435 38.790 1.00 94.81 357 SER A N 1
ATOM 2703 C CA . SER A 1 357 ? 0.105 -18.759 39.178 1.00 94.81 357 SER A CA 1
ATOM 2704 C C . SER A 1 357 ? -1.374 -18.911 38.856 1.00 94.81 357 SER A C 1
ATOM 2706 O O . SER A 1 357 ? -2.139 -17.946 38.892 1.00 94.81 357 SER A O 1
ATOM 2708 N N . VAL A 1 358 ? -1.766 -20.144 38.540 1.00 94.94 358 VAL A N 1
ATOM 2709 C CA . VAL A 1 358 ? -3.153 -20.533 38.293 1.00 94.94 358 VAL A CA 1
ATOM 2710 C C . VAL A 1 358 ? -3.444 -21.747 39.163 1.00 94.94 358 VAL A C 1
ATOM 2712 O O . VAL A 1 358 ? -2.866 -22.812 38.952 1.00 94.94 358 VAL A O 1
ATOM 2715 N N . GLU A 1 359 ? -4.326 -21.585 40.146 1.00 94.75 359 GLU A N 1
ATOM 2716 C CA . GLU A 1 359 ? -4.705 -22.643 41.083 1.00 94.75 359 GLU A CA 1
ATOM 2717 C C . GLU A 1 359 ? -6.211 -22.896 41.044 1.00 94.75 359 GLU A C 1
ATOM 2719 O O . GLU A 1 359 ? -7.020 -21.968 41.117 1.00 94.75 359 GLU A O 1
ATOM 2724 N N . HIS A 1 360 ? -6.596 -24.169 40.945 1.00 94.44 360 HIS A N 1
ATOM 2725 C CA . HIS A 1 360 ? -8.003 -24.545 40.925 1.00 94.44 360 HIS A CA 1
ATOM 2726 C C . HIS A 1 360 ? -8.627 -24.426 42.318 1.00 94.44 360 HIS A C 1
ATOM 2728 O O . HIS A 1 360 ? -8.138 -25.024 43.279 1.00 94.44 360 HIS A O 1
ATOM 2734 N N . ASN A 1 361 ? -9.753 -23.720 42.419 1.00 90.62 361 ASN A N 1
ATOM 2735 C CA . ASN A 1 361 ? -10.559 -23.640 43.629 1.00 90.62 361 ASN A CA 1
ATOM 2736 C C . ASN A 1 361 ? -11.874 -24.415 43.423 1.00 90.62 361 ASN A C 1
ATOM 2738 O O . ASN A 1 361 ? -12.734 -23.967 42.661 1.00 90.62 361 ASN A O 1
ATOM 2742 N N . PRO A 1 362 ? -12.075 -25.548 44.125 1.00 89.81 362 PRO A N 1
ATOM 2743 C CA . PRO A 1 362 ? -13.247 -26.400 43.939 1.00 89.81 362 PRO A CA 1
ATOM 2744 C C . PRO A 1 362 ? -14.542 -25.808 44.525 1.00 89.81 362 PRO A C 1
ATOM 2746 O O . PRO A 1 362 ? -15.604 -26.409 44.371 1.00 89.81 362 PRO A O 1
ATOM 2749 N N . SER A 1 363 ? -14.477 -24.662 45.215 1.00 88.19 363 SER A N 1
ATOM 2750 C CA . SER A 1 363 ? -15.652 -23.969 45.750 1.00 88.19 363 SER A CA 1
ATOM 2751 C C . SER A 1 363 ? -16.575 -23.502 44.627 1.00 88.19 363 SER A C 1
ATOM 2753 O O . SER A 1 363 ? -16.129 -22.856 43.684 1.00 88.19 363 SER A O 1
ATOM 2755 N N . THR A 1 364 ? -17.875 -23.760 44.771 1.00 88.69 364 THR A N 1
ATOM 2756 C CA . THR A 1 364 ? -18.927 -23.194 43.911 1.00 88.69 364 THR A CA 1
ATOM 2757 C C . THR A 1 364 ? -19.462 -21.855 44.431 1.00 88.69 364 THR A C 1
ATOM 2759 O O . THR A 1 364 ? -20.296 -21.227 43.782 1.00 88.69 364 THR A O 1
ATOM 2762 N N . ASP A 1 365 ? -19.026 -21.417 45.618 1.00 92.69 365 ASP A N 1
ATOM 2763 C CA . ASP A 1 365 ? -19.278 -20.065 46.120 1.00 92.69 365 ASP A CA 1
ATOM 2764 C C . ASP A 1 365 ? -18.247 -19.115 45.505 1.00 92.69 365 ASP A C 1
ATOM 2766 O O . ASP A 1 365 ? -17.088 -19.059 45.933 1.00 92.69 365 ASP A O 1
ATOM 2770 N N . ARG A 1 366 ? -18.690 -18.392 44.471 1.00 88.69 366 ARG A N 1
ATOM 2771 C CA . ARG A 1 366 ? -17.862 -17.464 43.695 1.00 88.69 366 ARG A CA 1
ATOM 2772 C C . ARG A 1 366 ? -17.288 -16.342 44.552 1.00 88.69 366 ARG A C 1
ATOM 2774 O O . ARG A 1 366 ? -16.136 -15.966 44.351 1.00 88.69 366 ARG A O 1
ATOM 2781 N N . ASP A 1 367 ? -18.066 -15.797 45.479 1.00 90.75 367 ASP A N 1
ATOM 2782 C CA . ASP A 1 367 ? -17.642 -14.633 46.255 1.00 90.75 367 ASP A CA 1
ATOM 2783 C C . ASP A 1 367 ? -16.622 -15.055 47.318 1.00 90.75 367 ASP A C 1
ATOM 2785 O O . ASP A 1 367 ? -15.601 -14.385 47.501 1.00 90.75 367 ASP A O 1
ATOM 2789 N N . ALA A 1 368 ? -16.828 -16.217 47.948 1.00 93.31 368 ALA A N 1
ATOM 2790 C CA . ALA A 1 368 ? -15.842 -16.811 48.847 1.00 93.31 368 ALA A CA 1
ATOM 2791 C C . ALA A 1 368 ? -14.546 -17.194 48.114 1.00 93.31 368 ALA A C 1
ATOM 2793 O O . ALA A 1 368 ? -13.452 -16.933 48.620 1.00 93.31 368 ALA A O 1
ATOM 2794 N N . ALA A 1 369 ? -14.652 -17.773 46.914 1.00 93.75 369 ALA A N 1
ATOM 2795 C CA . ALA A 1 369 ? -13.495 -18.152 46.108 1.00 93.75 369 ALA A CA 1
ATOM 2796 C C . ALA A 1 369 ? -12.693 -16.929 45.634 1.00 93.75 369 ALA A C 1
ATOM 2798 O O . ALA A 1 369 ? -11.468 -16.908 45.757 1.00 93.75 369 ALA A O 1
ATOM 2799 N N . ALA A 1 370 ? -13.373 -15.873 45.181 1.00 94.81 370 ALA A N 1
ATOM 2800 C CA . ALA A 1 370 ? -12.746 -14.604 44.825 1.00 94.81 370 ALA A CA 1
ATOM 2801 C C . ALA A 1 370 ? -12.074 -13.935 46.038 1.00 94.81 370 ALA A C 1
ATOM 2803 O O . ALA A 1 370 ? -10.940 -13.467 45.942 1.00 94.81 370 ALA A O 1
ATOM 2804 N N . ALA A 1 371 ? -12.722 -13.944 47.208 1.00 96.12 371 ALA A N 1
ATOM 2805 C CA . ALA A 1 371 ? -12.133 -13.425 48.442 1.00 96.12 371 ALA A CA 1
ATOM 2806 C C . ALA A 1 371 ? -10.890 -14.215 48.882 1.00 96.12 371 ALA A C 1
ATOM 2808 O O . ALA A 1 371 ? -9.954 -13.627 49.426 1.00 96.12 371 ALA A O 1
ATOM 2809 N N . GLN A 1 372 ? -10.863 -15.530 48.650 1.00 96.00 372 GLN A N 1
ATOM 2810 C CA . GLN A 1 372 ? -9.670 -16.342 48.880 1.00 96.00 372 GLN A CA 1
ATOM 2811 C C . GLN A 1 372 ? -8.553 -15.960 47.904 1.00 96.00 372 GLN A C 1
ATOM 2813 O O . GLN A 1 372 ? -7.455 -15.649 48.350 1.00 96.00 372 GLN A O 1
ATOM 2818 N N . CYS A 1 373 ? -8.870 -15.832 46.614 1.00 96.25 373 CYS A N 1
ATOM 2819 C CA . CYS A 1 373 ? -7.916 -15.404 45.590 1.00 96.25 373 CYS A CA 1
ATOM 2820 C C . CYS A 1 373 ? -7.279 -14.037 45.910 1.00 96.25 373 CYS A C 1
ATOM 2822 O O . CYS A 1 373 ? -6.073 -13.838 45.754 1.00 96.25 373 CYS A O 1
ATOM 2824 N N . GLN A 1 374 ? -8.068 -13.105 46.458 1.00 97.56 374 GLN A N 1
ATOM 2825 C CA . GLN A 1 374 ? -7.554 -11.832 46.961 1.00 97.56 374 GLN A CA 1
ATOM 2826 C C . GLN A 1 374 ? -6.546 -12.018 48.109 1.00 97.56 374 GLN A C 1
ATOM 2828 O O . GLN A 1 374 ? -5.495 -11.376 48.101 1.00 97.56 374 GLN A O 1
ATOM 2833 N N . LYS A 1 375 ? -6.845 -12.879 49.094 1.00 97.25 375 LYS A N 1
ATOM 2834 C CA . LYS A 1 375 ? -5.937 -13.160 50.223 1.00 97.25 375 LYS A CA 1
ATOM 2835 C C . LYS A 1 375 ? -4.634 -13.794 49.749 1.00 97.25 375 LYS A C 1
ATOM 2837 O O . LYS A 1 375 ? -3.571 -13.427 50.246 1.00 97.25 375 LYS A O 1
ATOM 2842 N N . ASP A 1 376 ? -4.719 -14.701 48.784 1.00 96.81 376 ASP A N 1
ATOM 2843 C CA . ASP A 1 376 ? -3.552 -15.372 48.218 1.00 96.81 376 ASP A CA 1
ATOM 2844 C C . ASP A 1 376 ? -2.655 -14.350 47.499 1.00 96.81 376 ASP A C 1
ATOM 2846 O O . ASP A 1 376 ? -1.446 -14.306 47.732 1.00 96.81 376 ASP A O 1
ATOM 2850 N N . CYS A 1 377 ? -3.247 -13.415 46.744 1.00 97.62 377 CYS A N 1
ATOM 2851 C CA . CYS A 1 377 ? -2.504 -12.293 46.166 1.00 97.62 377 CYS A CA 1
ATOM 2852 C C . CYS A 1 377 ? -1.885 -11.366 47.224 1.00 97.62 377 CYS A C 1
ATOM 2854 O O . CYS A 1 377 ? -0.761 -10.879 47.069 1.00 97.62 377 CYS A O 1
ATOM 2856 N N . ASP A 1 378 ? -2.597 -11.092 48.318 1.00 97.38 378 ASP A N 1
ATOM 2857 C CA . ASP A 1 378 ? -2.075 -10.263 49.405 1.00 97.38 378 ASP A CA 1
ATOM 2858 C C . ASP A 1 378 ? -0.844 -10.901 50.063 1.00 97.38 378 ASP A C 1
ATOM 2860 O O . ASP A 1 378 ? 0.144 -10.201 50.314 1.00 97.38 378 ASP A O 1
ATOM 2864 N N . ALA A 1 379 ? -0.874 -12.219 50.270 1.00 96.81 379 ALA A N 1
ATOM 2865 C CA . ALA A 1 379 ? 0.223 -12.995 50.840 1.00 96.81 379 ALA A CA 1
ATOM 2866 C C . ALA A 1 379 ? 1.411 -13.168 49.876 1.00 96.81 379 ALA A C 1
ATOM 2868 O O . ALA A 1 379 ? 2.556 -13.244 50.320 1.00 96.81 379 ALA A O 1
ATOM 2869 N N . HIS A 1 380 ? 1.164 -13.187 48.564 1.00 96.50 380 HIS A N 1
ATOM 2870 C CA . HIS A 1 380 ? 2.208 -13.363 47.556 1.00 96.50 380 HIS A CA 1
ATOM 2871 C C . HIS A 1 380 ? 2.953 -12.045 47.273 1.00 96.50 380 HIS A C 1
ATOM 2873 O O . HIS A 1 380 ? 2.366 -11.050 46.838 1.00 96.50 380 HIS A O 1
ATOM 2879 N N . SER A 1 381 ? 4.268 -12.013 47.501 1.00 95.19 381 SER A N 1
ATOM 2880 C CA . SER A 1 381 ? 5.094 -10.793 47.404 1.00 95.19 381 SER A CA 1
ATOM 2881 C C . SER A 1 381 ? 5.110 -10.178 45.999 1.00 95.19 381 SER A C 1
ATOM 2883 O O . SER A 1 381 ? 5.042 -8.956 45.859 1.00 95.19 381 SER A O 1
ATOM 2885 N N . GLU A 1 382 ? 5.150 -11.018 44.964 1.00 96.00 382 GLU A N 1
ATOM 2886 C CA . GLU A 1 382 ? 5.192 -10.590 43.559 1.00 96.00 382 GLU A CA 1
ATOM 2887 C C . GLU A 1 382 ? 3.809 -10.267 42.977 1.00 96.00 382 GLU A C 1
ATOM 2889 O O . GLU A 1 382 ? 3.726 -9.640 41.924 1.00 96.00 382 GLU A O 1
ATOM 2894 N N . CYS A 1 383 ? 2.719 -10.630 43.668 1.00 97.25 383 CYS A N 1
ATOM 2895 C CA . CYS A 1 383 ? 1.374 -10.428 43.139 1.00 97.25 383 CYS A CA 1
ATOM 2896 C C . CYS A 1 383 ? 0.978 -8.947 43.148 1.00 97.25 383 CYS A C 1
ATOM 2898 O O . CYS A 1 383 ? 1.132 -8.247 44.155 1.00 97.25 383 CYS A O 1
ATOM 2900 N N . LYS A 1 384 ? 0.456 -8.472 42.017 1.00 96.25 384 LYS A N 1
ATOM 2901 C CA . LYS A 1 384 ? -0.055 -7.110 41.803 1.00 96.25 384 LYS A CA 1
ATOM 2902 C C . LYS A 1 384 ? -1.558 -7.089 41.549 1.00 96.25 384 LYS A C 1
ATOM 2904 O O . LYS A 1 384 ? -2.221 -6.136 41.962 1.00 96.25 384 LYS A O 1
ATOM 2909 N N . ALA A 1 385 ? -2.097 -8.135 40.934 1.00 96.31 385 ALA A N 1
ATOM 2910 C CA . ALA A 1 385 ? -3.521 -8.306 40.680 1.00 96.31 385 ALA A CA 1
ATOM 2911 C C . ALA A 1 385 ? -3.923 -9.783 40.728 1.00 96.31 385 ALA A C 1
ATOM 2913 O O . ALA A 1 385 ? -3.078 -10.670 40.767 1.00 96.31 385 ALA A O 1
ATOM 2914 N N . TRP A 1 386 ? -5.221 -10.055 40.720 1.00 97.44 386 TRP A N 1
ATOM 2915 C CA . TRP A 1 386 ? -5.764 -11.407 40.714 1.00 97.44 386 TRP A CA 1
ATOM 2916 C C . TRP A 1 386 ? -7.054 -11.466 39.900 1.00 97.44 386 TRP A C 1
ATOM 2918 O O . TRP A 1 386 ? -7.718 -10.452 39.670 1.00 97.44 386 TRP A O 1
ATOM 2928 N N . THR A 1 387 ? -7.409 -12.657 39.429 1.00 96.31 387 THR A N 1
ATOM 2929 C CA . THR A 1 387 ? -8.692 -12.935 38.774 1.00 96.31 387 THR A CA 1
ATOM 2930 C C . THR A 1 387 ? -9.175 -14.312 39.177 1.00 96.31 387 THR A C 1
ATOM 2932 O O . THR A 1 387 ? -8.452 -15.285 39.008 1.00 96.31 387 THR A O 1
ATOM 2935 N N . TYR A 1 388 ? -10.394 -14.388 39.698 1.00 96.06 388 TYR A N 1
ATOM 2936 C CA . TYR A 1 388 ? -11.130 -15.631 39.833 1.00 96.06 388 TYR A CA 1
ATOM 2937 C C . TYR A 1 388 ? -12.045 -15.800 38.620 1.00 96.06 388 TYR A C 1
ATOM 2939 O O . TYR A 1 388 ? -12.920 -14.963 38.381 1.00 96.06 388 TYR A O 1
ATOM 2947 N N . VAL A 1 389 ? -11.840 -16.874 37.863 1.00 94.31 389 VAL A N 1
ATOM 2948 C CA . VAL A 1 389 ? -12.612 -17.195 36.660 1.00 94.31 389 VAL A CA 1
ATOM 2949 C C . VAL A 1 389 ? -13.383 -18.492 36.867 1.00 94.31 389 VAL A C 1
ATOM 2951 O O . VAL A 1 389 ? -12.803 -19.534 37.162 1.00 94.31 389 VAL A O 1
ATOM 2954 N N . VAL A 1 390 ? -14.704 -18.443 36.692 1.00 92.31 390 VAL A N 1
ATOM 2955 C CA . VAL A 1 390 ? -15.568 -19.628 36.788 1.00 92.31 390 VAL A CA 1
ATOM 2956 C C . VAL A 1 390 ? -15.351 -20.514 35.559 1.00 92.31 390 VAL A C 1
ATOM 2958 O O . VAL A 1 390 ? -15.849 -20.226 34.471 1.00 92.31 390 VAL A O 1
ATOM 2961 N N . ARG A 1 391 ? -14.587 -21.590 35.743 1.00 86.31 391 ARG A N 1
ATOM 2962 C CA . ARG A 1 391 ? -14.318 -22.659 34.775 1.00 86.31 391 ARG A CA 1
ATOM 2963 C C . ARG A 1 391 ? -13.807 -23.883 35.547 1.00 86.31 391 ARG A C 1
ATOM 2965 O O . ARG A 1 391 ? -12.846 -23.775 36.297 1.00 86.31 391 ARG A O 1
ATOM 2972 N N . GLY A 1 392 ? -14.431 -25.047 35.389 1.00 78.00 392 GLY A N 1
ATOM 2973 C CA . GLY A 1 392 ? -13.935 -26.270 36.030 1.00 78.00 392 GLY A CA 1
ATOM 2974 C C . GLY A 1 392 ? -15.010 -27.219 36.545 1.00 78.00 392 GLY A C 1
ATOM 2975 O O . GLY A 1 392 ? -16.197 -27.082 36.240 1.00 78.00 392 GLY A O 1
ATOM 2976 N N . SER A 1 393 ? -14.541 -28.228 37.282 1.00 74.75 393 SER A N 1
ATOM 2977 C CA . SER A 1 393 ? -15.352 -29.265 37.916 1.00 74.75 393 SER A CA 1
ATOM 2978 C C . SER A 1 393 ? -15.126 -29.236 39.433 1.00 74.75 393 SER A C 1
ATOM 2980 O O . SER A 1 393 ? -13.970 -29.299 39.850 1.00 74.75 393 SER A O 1
ATOM 2982 N N . PRO A 1 394 ? -16.180 -29.225 40.270 1.00 82.25 394 PRO A N 1
ATOM 2983 C CA . PRO A 1 394 ? -17.600 -29.310 39.913 1.00 82.25 394 PRO A CA 1
ATOM 2984 C C . PRO A 1 394 ? -18.111 -28.057 39.185 1.00 82.25 394 PRO A C 1
ATOM 2986 O O . PRO A 1 394 ? -17.538 -26.984 39.308 1.00 82.25 394 PRO A O 1
ATOM 2989 N N . SER A 1 395 ? -19.195 -28.183 38.412 1.00 85.19 395 SER A N 1
ATOM 2990 C CA . SER A 1 395 ? -19.776 -27.038 37.694 1.00 85.19 395 SER A CA 1
ATOM 2991 C C . SER A 1 395 ? -20.066 -25.877 38.655 1.00 85.19 395 SER A C 1
ATOM 2993 O O . SER A 1 395 ? -20.688 -26.076 39.698 1.00 85.19 395 SER A O 1
ATOM 2995 N N . GLY A 1 396 ? -19.590 -24.679 38.310 1.00 82.44 396 GLY A N 1
ATOM 2996 C CA . GLY A 1 396 ? -19.630 -23.500 39.179 1.00 82.44 396 GLY A CA 1
ATOM 2997 C C . GLY A 1 396 ? -18.341 -23.252 39.970 1.00 82.44 396 GLY A C 1
ATOM 2998 O O . GLY A 1 396 ? -18.220 -22.177 40.550 1.00 82.44 396 GLY A O 1
ATOM 2999 N N . SER A 1 397 ? -17.383 -24.188 39.966 1.00 89.50 397 SER A N 1
ATOM 3000 C CA . SER A 1 397 ? -16.020 -23.959 40.454 1.00 89.50 397 SER A CA 1
ATOM 3001 C C . SER A 1 397 ? -15.168 -23.195 39.435 1.00 89.50 397 SER A C 1
ATOM 3003 O O . SER A 1 397 ? -15.597 -22.924 38.306 1.00 89.50 397 SER A O 1
ATOM 3005 N N . GLY A 1 398 ? -13.961 -22.800 39.837 1.00 93.62 398 GLY A N 1
ATOM 3006 C CA . GLY A 1 398 ? -13.151 -21.878 39.052 1.00 93.62 398 GLY A CA 1
ATOM 3007 C C . GLY A 1 398 ? -11.680 -21.890 39.412 1.00 93.62 398 GLY A C 1
ATOM 3008 O O . GLY A 1 398 ? -11.271 -22.533 40.374 1.00 93.62 398 GLY A O 1
ATOM 3009 N N . ASP A 1 399 ? -10.898 -21.135 38.655 1.00 95.88 399 ASP A N 1
ATOM 3010 C CA . ASP A 1 399 ? -9.470 -20.967 38.901 1.00 95.88 399 ASP A CA 1
ATOM 3011 C C . ASP A 1 399 ? -9.186 -19.584 39.481 1.00 95.88 399 ASP A C 1
ATOM 3013 O O . ASP A 1 399 ? -9.765 -18.583 39.052 1.00 95.88 399 ASP A O 1
ATOM 3017 N N . CYS A 1 400 ? -8.275 -19.535 40.449 1.00 96.25 400 CYS A N 1
ATOM 3018 C CA . CYS A 1 400 ? -7.649 -18.312 40.921 1.00 96.25 400 CYS A CA 1
ATOM 3019 C C . CYS A 1 400 ? -6.341 -18.083 40.160 1.00 96.25 400 CYS A C 1
ATOM 3021 O O . CYS A 1 400 ? -5.415 -18.887 40.243 1.00 96.25 400 CYS A O 1
ATOM 3023 N N . CYS A 1 401 ? -6.269 -16.967 39.445 1.00 96.69 401 CYS A N 1
ATOM 3024 C CA . CYS A 1 401 ? -5.122 -16.562 38.650 1.00 96.69 401 CYS A CA 1
ATOM 3025 C C . CYS A 1 401 ? -4.456 -15.329 39.284 1.00 96.69 401 CYS A C 1
ATOM 3027 O O . CYS A 1 401 ? -4.959 -14.207 39.115 1.00 96.69 401 CYS A O 1
ATOM 3029 N N . LEU A 1 402 ? -3.350 -15.518 40.011 1.00 97.50 402 LEU A N 1
ATOM 3030 C CA . LEU A 1 402 ? -2.533 -14.433 40.580 1.00 97.50 402 LEU A CA 1
ATOM 3031 C C . LEU A 1 402 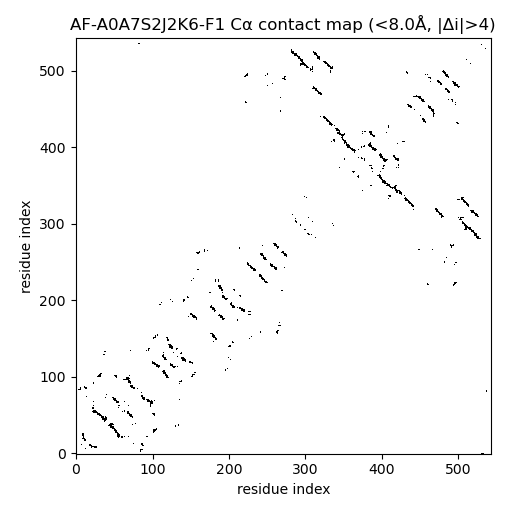? -1.643 -13.819 39.502 1.00 97.50 402 LEU A C 1
ATOM 3033 O O . LEU A 1 402 ? -1.216 -14.540 38.609 1.00 97.50 402 LEU A O 1
ATOM 3037 N N . LYS A 1 403 ? -1.341 -12.515 39.572 1.00 95.44 403 LYS A N 1
ATOM 3038 C CA . LYS A 1 403 ? -0.711 -11.782 38.456 1.00 95.44 403 LYS A CA 1
ATOM 3039 C C . LYS A 1 403 ? 0.478 -10.925 38.843 1.00 95.44 403 LYS A C 1
ATOM 3041 O O . LYS A 1 403 ? 0.466 -10.292 39.900 1.00 95.44 403 LYS A O 1
ATOM 3046 N N . SER A 1 404 ? 1.476 -10.872 37.963 1.00 94.31 404 SER A N 1
ATOM 3047 C CA . SER A 1 404 ? 2.750 -10.155 38.148 1.00 94.31 404 SER A CA 1
ATOM 3048 C C . SER A 1 404 ? 2.646 -8.668 37.820 1.00 94.31 404 SER A C 1
ATOM 3050 O O . SER A 1 404 ? 3.458 -7.870 38.293 1.00 94.31 404 SER A O 1
ATOM 3052 N N . ALA A 1 405 ? 1.618 -8.284 37.066 1.00 90.94 405 ALA A N 1
ATOM 3053 C CA . ALA A 1 405 ? 1.288 -6.912 36.715 1.00 90.94 405 ALA A CA 1
ATOM 3054 C C . ALA A 1 405 ? -0.204 -6.629 36.962 1.00 90.94 405 ALA A C 1
ATOM 3056 O O . ALA A 1 405 ? -0.941 -7.479 37.467 1.00 90.94 405 ALA A O 1
ATOM 3057 N N . VAL A 1 406 ? -0.634 -5.402 36.664 1.00 89.94 406 VAL A N 1
ATOM 3058 C CA . VAL A 1 406 ? -2.049 -5.007 36.642 1.00 89.94 406 VAL A CA 1
ATOM 3059 C C . VAL A 1 406 ? -2.469 -4.882 35.173 1.00 89.94 406 VAL A C 1
ATOM 3061 O O . VAL A 1 406 ? -2.180 -3.845 34.573 1.00 89.94 406 VAL A O 1
ATOM 3064 N N . PRO A 1 407 ? -3.115 -5.909 34.588 1.00 84.75 407 PRO A N 1
ATOM 3065 C CA . PRO A 1 407 ? -3.585 -5.852 33.209 1.00 84.75 407 PRO A CA 1
ATOM 3066 C C . PRO A 1 407 ? -4.673 -4.805 32.987 1.00 84.75 407 PRO A C 1
ATOM 3068 O O . PRO A 1 407 ? -5.282 -4.291 33.932 1.00 84.75 407 PRO A O 1
ATOM 3071 N N . CYS A 1 408 ? -4.974 -4.535 31.719 1.00 81.00 408 CYS A N 1
ATOM 3072 C CA . CYS A 1 408 ? -6.084 -3.664 31.381 1.00 81.00 408 CYS A CA 1
ATOM 3073 C C . CYS A 1 408 ? -7.438 -4.343 31.643 1.00 81.00 408 CYS A C 1
ATOM 3075 O O . CYS A 1 408 ? -7.657 -5.485 31.247 1.00 81.00 408 CYS A O 1
ATOM 3077 N N . PRO A 1 409 ? -8.367 -3.659 32.329 1.00 82.06 409 PRO A N 1
ATOM 3078 C CA . PRO A 1 409 ? -9.626 -4.240 32.777 1.00 82.06 409 PRO A CA 1
ATOM 3079 C C . PRO A 1 409 ? -10.614 -4.444 31.636 1.00 82.06 409 PRO A C 1
ATOM 3081 O O . PRO A 1 409 ? -10.883 -3.545 30.838 1.00 82.06 409 PRO A O 1
ATOM 3084 N N . ARG A 1 410 ? -11.267 -5.603 31.647 1.00 75.81 410 ARG A N 1
ATOM 3085 C CA . ARG A 1 410 ? -12.405 -5.919 30.787 1.00 75.81 410 ARG A CA 1
ATOM 3086 C C . ARG A 1 410 ? -13.674 -5.972 31.612 1.00 75.81 410 ARG A C 1
ATOM 3088 O O . ARG A 1 410 ? -13.858 -6.860 32.438 1.00 75.81 410 ARG A O 1
ATOM 3095 N N . MET A 1 411 ? -14.564 -5.019 31.377 1.00 75.06 411 MET A N 1
ATOM 3096 C CA . MET A 1 411 ? -15.847 -4.936 32.075 1.00 75.06 411 MET A CA 1
ATOM 3097 C C . MET A 1 411 ? -16.893 -5.872 31.448 1.00 75.06 411 MET A C 1
ATOM 3099 O O . MET A 1 411 ? -16.773 -6.275 30.291 1.00 75.06 411 MET A O 1
ATOM 3103 N N . HIS A 1 412 ? -17.950 -6.172 32.206 1.00 72.50 412 HIS A N 1
ATOM 3104 C CA . HIS A 1 412 ? -19.093 -7.006 31.802 1.00 72.50 412 HIS A CA 1
ATOM 3105 C C . HIS A 1 412 ? -18.770 -8.488 31.538 1.00 72.50 412 HIS A C 1
ATOM 3107 O O . HIS A 1 412 ? -19.486 -9.159 30.797 1.00 72.50 412 HIS A O 1
ATOM 3113 N N . GLN A 1 413 ? -17.730 -9.015 32.182 1.00 78.81 413 GLN A N 1
ATOM 3114 C CA . GLN A 1 413 ? -17.340 -10.424 32.116 1.00 78.81 413 GLN A CA 1
ATOM 3115 C C . GLN A 1 413 ? -18.005 -11.214 33.244 1.00 78.81 413 GLN A C 1
ATOM 3117 O O . GLN A 1 413 ? -17.419 -11.406 34.302 1.00 78.81 413 GLN A O 1
ATOM 3122 N N . GLY A 1 414 ? -19.253 -11.657 33.052 1.00 80.12 414 GLY A N 1
ATOM 3123 C CA . GLY A 1 414 ? -20.083 -12.241 34.123 1.00 80.12 414 GLY A CA 1
ATOM 3124 C C . GLY A 1 414 ? -19.510 -13.484 34.832 1.00 80.12 414 GLY A C 1
ATOM 3125 O O . GLY A 1 414 ? -19.961 -13.826 35.927 1.00 80.12 414 GLY A O 1
ATOM 3126 N N . THR A 1 415 ? -18.512 -14.141 34.238 1.00 88.62 415 THR A N 1
ATOM 3127 C CA . THR A 1 415 ? -17.795 -15.303 34.790 1.00 88.62 415 THR A CA 1
ATOM 3128 C C . THR A 1 415 ? -16.563 -14.938 35.616 1.00 88.62 415 THR A C 1
ATOM 3130 O O . THR A 1 415 ? -15.971 -15.831 36.220 1.00 88.62 415 THR A O 1
ATOM 3133 N N . CYS A 1 416 ? -16.170 -13.664 35.645 1.00 90.88 416 CYS A N 1
ATOM 3134 C CA . CYS A 1 416 ? -14.930 -13.212 36.263 1.00 90.88 416 CYS A CA 1
ATOM 3135 C C . CYS A 1 416 ? -15.192 -12.240 37.419 1.00 90.88 416 CYS A C 1
ATOM 3137 O O . CYS A 1 416 ? -16.048 -11.351 37.347 1.00 90.88 416 CYS A O 1
ATOM 3139 N N . THR A 1 417 ? -14.408 -12.405 38.480 1.00 94.56 417 THR A N 1
ATOM 3140 C CA . THR A 1 417 ? -14.228 -11.407 39.534 1.00 94.56 417 THR A CA 1
ATOM 3141 C C . THR A 1 417 ? -12.733 -11.173 39.682 1.00 94.56 417 THR A C 1
ATOM 3143 O O . THR A 1 417 ? -11.988 -12.119 39.929 1.00 94.56 417 THR A O 1
ATOM 3146 N N . SER A 1 418 ? -12.291 -9.927 39.567 1.00 95.25 418 SER A N 1
ATOM 3147 C CA . SER A 1 418 ? -10.870 -9.570 39.612 1.00 95.25 418 SER A CA 1
ATOM 3148 C C . SER A 1 418 ? -10.598 -8.506 40.660 1.00 95.25 418 SER A C 1
ATOM 3150 O O . SER A 1 418 ? -11.507 -7.826 41.125 1.00 95.25 418 SER A O 1
ATOM 3152 N N . GLY A 1 419 ? -9.334 -8.298 41.004 1.00 95.44 419 GLY A N 1
ATOM 3153 C CA . GLY A 1 419 ? -8.950 -7.217 41.898 1.00 95.44 419 GLY A CA 1
ATOM 3154 C C . GLY A 1 419 ? -7.474 -6.880 41.815 1.00 95.44 419 GLY A C 1
ATOM 3155 O O . GLY A 1 419 ? -6.659 -7.683 41.365 1.00 95.44 419 GLY A O 1
ATOM 3156 N N . VAL A 1 420 ? -7.124 -5.674 42.255 1.00 95.94 420 VAL A N 1
ATOM 3157 C CA . VAL A 1 420 ? -5.730 -5.220 42.346 1.00 95.94 420 VAL A CA 1
ATOM 3158 C C . VAL A 1 420 ? -5.277 -5.157 43.795 1.00 95.94 420 VAL A C 1
ATOM 3160 O O . VAL A 1 420 ? -6.049 -4.791 44.679 1.00 95.94 420 VAL A O 1
ATOM 3163 N N . LYS A 1 421 ? -4.007 -5.469 44.058 1.00 94.56 421 LYS A N 1
ATOM 3164 C CA . LYS A 1 421 ? -3.425 -5.389 45.404 1.00 94.56 421 LYS A CA 1
ATOM 3165 C C . LYS A 1 421 ? -3.380 -3.946 45.912 1.00 94.56 421 LYS A C 1
ATOM 3167 O O . LYS A 1 421 ? -3.626 -3.695 47.091 1.00 94.56 421 LYS A O 1
ATOM 3172 N N . SER A 1 422 ? -3.147 -2.985 45.024 1.00 92.75 422 SER A N 1
ATOM 3173 C CA . SER A 1 422 ? -3.150 -1.556 45.338 1.00 92.75 422 SER A CA 1
ATOM 3174 C C . SER A 1 422 ? -4.079 -0.822 44.370 1.00 92.75 422 SER A C 1
ATOM 3176 O O . SER A 1 422 ? -3.783 -0.810 43.179 1.00 92.75 422 SER A O 1
ATOM 3178 N N . PRO A 1 423 ? -5.196 -0.237 44.844 1.00 92.31 423 PRO A N 1
ATOM 3179 C CA . PRO A 1 423 ? -6.096 0.535 43.996 1.00 92.31 423 PRO A CA 1
ATOM 3180 C C . PRO A 1 423 ? -5.388 1.690 43.298 1.00 92.31 423 PRO A C 1
ATOM 3182 O O . PRO A 1 423 ? -4.746 2.518 43.944 1.00 92.31 423 PRO A O 1
ATOM 3185 N N . SER A 1 424 ? -5.526 1.755 41.981 1.00 84.25 424 SER A N 1
ATOM 3186 C CA . SER A 1 424 ? -4.947 2.807 41.152 1.00 84.25 424 SER A CA 1
ATOM 3187 C C . SER A 1 424 ? -5.744 2.960 39.864 1.00 84.25 424 SER A C 1
ATOM 3189 O O . SER A 1 424 ? -6.508 2.070 39.482 1.00 84.25 424 SER A O 1
ATOM 3191 N N . ALA A 1 425 ? -5.555 4.082 39.174 1.00 77.94 425 ALA A N 1
ATOM 3192 C CA . ALA A 1 425 ? -5.993 4.176 37.790 1.00 77.94 425 ALA A CA 1
ATOM 3193 C C . ALA A 1 425 ? -5.233 3.127 36.953 1.00 77.94 425 ALA A C 1
ATOM 3195 O O . ALA A 1 425 ? -4.036 2.919 37.189 1.00 77.94 425 ALA A O 1
ATOM 3196 N N . PRO A 1 426 ? -5.899 2.454 36.005 1.00 74.38 426 PRO A N 1
ATOM 3197 C CA . PRO A 1 426 ? -5.213 1.612 35.041 1.00 74.38 426 PRO A CA 1
ATOM 3198 C C . PRO A 1 426 ? -4.272 2.478 34.194 1.00 74.38 426 PRO A C 1
ATOM 3200 O O . PRO A 1 426 ? -4.683 3.462 33.581 1.00 74.38 426 PRO A O 1
ATOM 3203 N N . THR A 1 427 ? -2.988 2.133 34.190 1.00 69.56 427 THR A N 1
ATOM 3204 C CA . THR A 1 427 ? -1.941 2.820 33.423 1.00 69.56 427 THR A CA 1
ATOM 3205 C C . THR A 1 427 ? -1.569 2.010 32.192 1.00 69.56 427 THR A C 1
ATOM 3207 O O . THR A 1 427 ? -1.394 0.802 32.295 1.00 69.56 427 THR A O 1
ATOM 3210 N N . GLY A 1 428 ? -1.402 2.669 31.042 1.00 69.06 428 GLY A N 1
ATOM 3211 C CA . GLY A 1 428 ? -1.113 1.978 29.778 1.00 69.06 428 GLY A CA 1
ATOM 3212 C C . GLY A 1 428 ? -2.342 1.320 29.141 1.00 69.06 428 GLY A C 1
ATOM 3213 O O . GLY A 1 428 ? -2.194 0.588 28.164 1.00 69.06 428 GLY A O 1
ATOM 3214 N N . CYS A 1 429 ? -3.530 1.614 29.678 1.00 69.94 429 CYS A N 1
ATOM 3215 C CA . CYS A 1 429 ? -4.807 1.140 29.171 1.00 69.94 429 CYS A CA 1
ATOM 3216 C C . CYS A 1 429 ? -5.452 2.200 28.295 1.00 69.94 429 CYS A C 1
ATOM 3218 O O . CYS A 1 429 ? -5.668 3.340 28.705 1.00 69.94 429 CYS A O 1
ATOM 3220 N N . GLY A 1 430 ? -5.701 1.802 27.061 1.00 72.50 430 GLY A N 1
ATOM 3221 C CA . GLY A 1 430 ? -6.198 2.638 25.994 1.00 72.50 430 GLY A CA 1
ATOM 3222 C C . GLY A 1 430 ? -5.932 1.956 24.658 1.00 72.50 430 GLY A C 1
ATOM 3223 O O . GLY A 1 430 ? -5.140 1.008 24.580 1.00 72.50 430 GLY A O 1
ATOM 3224 N N . PRO A 1 431 ? -6.584 2.429 23.594 1.00 78.25 431 PRO A N 1
ATOM 3225 C CA . PRO A 1 431 ? -6.384 1.850 22.284 1.00 78.25 431 PRO A CA 1
ATOM 3226 C C . PRO A 1 431 ? -4.905 1.897 21.896 1.00 78.25 431 PRO A C 1
ATOM 3228 O O . PRO A 1 431 ? -4.220 2.904 22.079 1.00 78.25 431 PRO A O 1
ATOM 3231 N N . LYS A 1 432 ? -4.412 0.775 21.372 1.00 87.88 432 LYS A N 1
ATOM 3232 C CA . LYS A 1 432 ? -3.049 0.643 20.848 1.00 87.88 432 LYS A CA 1
ATOM 3233 C C . LYS A 1 432 ? -2.901 1.372 19.515 1.00 87.88 432 LYS A C 1
ATOM 3235 O O . LYS A 1 432 ? -1.811 1.826 19.190 1.00 87.88 432 LYS A O 1
ATOM 3240 N N . LEU A 1 433 ? -4.000 1.504 18.772 1.00 95.88 433 LEU A N 1
ATOM 3241 C CA . LEU A 1 433 ? -4.094 2.302 17.559 1.00 95.88 433 LEU A CA 1
ATOM 3242 C C . LEU A 1 433 ? -5.467 2.974 17.507 1.00 95.88 433 LEU A C 1
ATOM 3244 O O . LEU A 1 433 ? -6.486 2.302 17.653 1.00 95.88 433 LEU A O 1
ATOM 3248 N N . THR A 1 434 ? -5.482 4.280 17.257 1.00 97.56 434 THR A N 1
ATOM 3249 C CA . THR A 1 434 ? -6.701 5.052 16.994 1.00 97.56 434 THR A CA 1
ATOM 3250 C C . THR A 1 434 ? -6.568 5.734 15.647 1.00 97.56 434 THR A C 1
ATOM 3252 O O . THR A 1 434 ? -5.571 6.412 15.389 1.00 97.56 434 THR A O 1
ATOM 3255 N N . CYS A 1 435 ? -7.590 5.573 14.818 1.00 98.62 435 CYS A N 1
ATOM 3256 C CA . CYS A 1 435 ? -7.738 6.218 13.529 1.00 98.62 435 CYS A CA 1
ATOM 3257 C C . CYS A 1 435 ? -8.905 7.193 13.562 1.00 98.62 435 CYS A C 1
ATOM 3259 O O . CYS A 1 435 ? -10.001 6.819 13.970 1.00 98.62 435 CYS A O 1
ATOM 3261 N N . THR A 1 436 ? -8.686 8.432 13.134 1.00 98.75 436 THR A N 1
ATOM 3262 C CA . THR A 1 436 ? -9.668 9.510 13.234 1.00 98.75 436 THR A CA 1
ATOM 3263 C C . THR A 1 436 ? -9.922 10.192 11.904 1.00 98.75 436 THR A C 1
ATOM 3265 O O . THR A 1 436 ? -9.002 10.366 11.106 1.00 98.75 436 THR A O 1
ATOM 3268 N N . VAL A 1 437 ? -11.149 10.672 11.721 1.00 98.75 437 VAL A N 1
ATOM 3269 C CA . VAL A 1 437 ? -11.522 11.641 10.688 1.00 98.75 437 VAL A CA 1
ATOM 3270 C C . VAL A 1 437 ? -12.126 12.860 11.371 1.00 98.75 437 VAL A C 1
ATOM 3272 O O . VAL A 1 437 ? -13.163 12.755 12.027 1.00 98.75 437 VAL A O 1
ATOM 3275 N N . ASP A 1 438 ? -11.487 14.016 11.212 1.00 98.50 438 ASP A N 1
ATOM 3276 C CA . ASP A 1 438 ? -12.019 15.299 11.675 1.00 98.50 438 ASP A CA 1
ATOM 3277 C C . ASP A 1 438 ? -13.005 15.821 10.621 1.00 98.50 438 ASP A C 1
ATOM 3279 O O . ASP A 1 438 ? -12.658 16.630 9.758 1.00 98.50 438 ASP A O 1
ATOM 3283 N N . TYR A 1 439 ? -14.233 15.302 10.650 1.00 98.31 439 TYR A N 1
ATOM 3284 C CA . TYR A 1 439 ? -15.269 15.640 9.683 1.00 98.31 439 TYR A CA 1
ATOM 3285 C C . TYR A 1 439 ? -15.842 17.039 9.939 1.00 98.31 439 TYR A C 1
ATOM 3287 O O . TYR A 1 439 ? -16.160 17.430 11.066 1.00 98.31 439 TYR A O 1
ATOM 3295 N N . ALA A 1 440 ? -16.029 17.781 8.852 1.00 96.50 440 ALA A N 1
ATOM 3296 C CA . ALA A 1 440 ? -16.832 18.989 8.805 1.00 96.50 440 ALA A CA 1
ATOM 3297 C C . ALA A 1 440 ? -17.638 18.992 7.496 1.00 96.50 440 ALA A C 1
ATOM 3299 O O . ALA A 1 440 ? -17.069 18.664 6.452 1.00 96.50 440 ALA A O 1
ATOM 3300 N N . PRO A 1 441 ? -18.928 19.375 7.520 1.00 95.19 441 PRO A N 1
ATOM 3301 C CA . PRO A 1 441 ? -19.719 19.473 6.300 1.00 95.19 441 PRO A CA 1
ATOM 3302 C C . PRO A 1 441 ? -19.126 20.519 5.340 1.00 95.19 441 PRO A C 1
ATOM 3304 O O . PRO A 1 441 ? -18.539 21.512 5.796 1.00 95.19 441 PRO A O 1
ATOM 3307 N N . PRO A 1 442 ? -19.279 20.328 4.017 1.00 94.38 442 PRO A N 1
ATOM 3308 C CA . PRO A 1 442 ? -18.738 21.254 3.032 1.00 94.38 442 PRO A CA 1
ATOM 3309 C C . PRO A 1 442 ? -19.358 22.645 3.202 1.00 94.38 442 PRO A C 1
ATOM 3311 O O . PRO A 1 442 ? -20.574 22.805 3.269 1.00 94.38 442 PRO A O 1
ATOM 3314 N N . THR A 1 443 ? -18.520 23.681 3.226 1.00 92.88 443 THR A N 1
ATOM 3315 C CA . THR A 1 443 ? -18.982 25.080 3.267 1.00 92.88 443 THR A CA 1
ATOM 3316 C C . THR A 1 443 ? -19.439 25.586 1.899 1.00 92.88 443 THR A C 1
ATOM 3318 O O . THR A 1 443 ? -20.171 26.570 1.820 1.00 92.88 443 THR A O 1
ATOM 3321 N N . ASN A 1 444 ? -19.021 24.914 0.821 1.00 92.81 444 ASN A N 1
ATOM 3322 C CA . ASN A 1 444 ? -19.395 25.212 -0.555 1.00 92.81 444 ASN A CA 1
ATOM 3323 C C . ASN A 1 444 ? -19.857 23.929 -1.260 1.00 92.81 444 ASN A C 1
ATOM 3325 O O . ASN A 1 444 ? -19.035 23.112 -1.670 1.00 92.81 444 ASN A O 1
ATOM 3329 N N . ALA A 1 445 ? -21.172 23.781 -1.434 1.00 89.94 445 ALA A N 1
ATOM 3330 C CA . ALA A 1 445 ? -21.775 22.619 -2.089 1.00 89.94 445 ALA A CA 1
ATOM 3331 C C . ALA A 1 445 ? -21.431 22.496 -3.587 1.00 89.94 445 ALA A C 1
ATOM 3333 O O . ALA A 1 445 ? -21.621 21.434 -4.169 1.00 89.94 445 ALA A O 1
ATOM 3334 N N . SER A 1 446 ? -20.915 23.563 -4.205 1.00 91.88 446 SER A N 1
ATOM 3335 C CA . SER A 1 446 ? -20.520 23.585 -5.618 1.00 91.88 446 SER A CA 1
ATOM 3336 C C . SER A 1 446 ? -19.026 23.318 -5.837 1.00 91.88 446 SER A C 1
ATOM 3338 O O . SER A 1 446 ? -18.570 23.344 -6.979 1.00 91.88 446 SER A O 1
ATOM 3340 N N . ALA A 1 447 ? -18.235 23.126 -4.775 1.00 92.06 447 ALA A N 1
ATOM 3341 C CA . ALA A 1 447 ? -16.826 22.761 -4.912 1.00 92.06 447 ALA A CA 1
ATOM 3342 C C . ALA A 1 447 ? -16.691 21.336 -5.478 1.00 92.06 447 ALA A C 1
ATOM 3344 O O . ALA A 1 447 ? -17.492 20.468 -5.147 1.00 92.06 447 ALA A O 1
ATOM 3345 N N . GLY A 1 448 ? -15.665 21.074 -6.297 1.00 91.44 448 GLY A N 1
ATOM 3346 C CA . GLY A 1 448 ? -15.417 19.716 -6.810 1.00 91.44 448 GLY A CA 1
ATOM 3347 C C . GLY A 1 448 ? -15.115 18.718 -5.687 1.00 91.44 448 GLY A C 1
ATOM 3348 O O . GLY A 1 448 ? -15.605 17.594 -5.692 1.00 91.44 448 GLY A O 1
ATOM 3349 N N . PHE A 1 449 ? -14.365 19.166 -4.681 1.00 96.25 449 PHE A N 1
ATOM 3350 C CA . PHE A 1 449 ? -14.081 18.423 -3.460 1.00 96.25 449 PHE A CA 1
ATOM 3351 C C . PHE A 1 449 ? -13.761 19.382 -2.307 1.00 96.25 449 PHE A C 1
ATOM 3353 O O . PHE A 1 449 ? -13.529 20.576 -2.511 1.00 96.25 449 PHE A O 1
ATOM 3360 N N . TYR A 1 450 ? -13.723 18.846 -1.095 1.00 96.88 450 TYR A N 1
ATOM 3361 C CA . TYR A 1 450 ? -13.230 19.501 0.109 1.00 96.88 450 TYR A CA 1
ATOM 3362 C C . TYR A 1 450 ? -12.335 18.540 0.894 1.00 96.88 450 TYR A C 1
ATOM 3364 O O . TYR A 1 450 ? -12.352 17.327 0.678 1.00 96.88 450 TYR A O 1
ATOM 3372 N N . GLU A 1 451 ? -11.512 19.102 1.770 1.00 97.31 451 GLU A N 1
ATOM 3373 C CA . GLU A 1 451 ? -10.441 18.389 2.458 1.00 97.31 451 GLU A CA 1
ATOM 3374 C C . GLU A 1 451 ? -10.756 18.204 3.944 1.00 97.31 451 GLU A C 1
ATOM 3376 O O . GLU A 1 451 ? -11.213 19.126 4.621 1.00 97.31 451 GLU A O 1
ATOM 3381 N N . LEU A 1 452 ? -10.490 17.000 4.445 1.00 98.12 452 LEU A N 1
ATOM 3382 C CA . LEU A 1 452 ? -10.657 16.587 5.832 1.00 98.12 452 LEU A CA 1
ATOM 3383 C C . LEU A 1 452 ? -9.332 16.059 6.368 1.00 98.12 452 LEU A C 1
ATOM 3385 O O . LEU A 1 452 ? -8.607 15.357 5.663 1.00 98.12 452 LEU A O 1
ATOM 3389 N N . GLN A 1 453 ? -9.026 16.364 7.626 1.00 98.44 453 GLN A N 1
ATOM 3390 C CA . GLN A 1 453 ? -7.860 15.782 8.283 1.00 98.44 453 GLN A CA 1
ATOM 3391 C C . GLN A 1 453 ? -8.187 14.359 8.726 1.00 98.44 453 GLN A C 1
ATOM 3393 O O . GLN A 1 453 ? -9.216 14.117 9.363 1.00 98.44 453 GLN A O 1
ATOM 3398 N N . VAL A 1 454 ? -7.295 13.429 8.402 1.00 98.62 454 VAL A N 1
ATOM 3399 C CA . VAL A 1 454 ? -7.342 12.060 8.909 1.00 98.62 454 VAL A CA 1
ATOM 3400 C C . VAL A 1 454 ? -6.046 11.725 9.623 1.00 98.62 454 VAL A C 1
ATOM 3402 O O . VAL A 1 454 ? -4.985 12.264 9.304 1.00 98.62 454 VAL A O 1
ATOM 3405 N N . ALA A 1 455 ? -6.130 10.837 10.603 1.00 98.50 455 ALA A N 1
ATOM 3406 C CA . ALA A 1 455 ? -4.968 10.341 11.320 1.00 98.50 455 ALA A CA 1
ATOM 3407 C C . ALA A 1 455 ? -5.140 8.864 11.661 1.00 98.50 455 ALA A C 1
ATOM 3409 O O . ALA A 1 455 ? -6.262 8.395 11.808 1.00 98.50 455 ALA A O 1
ATOM 3410 N N . CYS A 1 456 ? -4.032 8.154 11.819 1.00 97.81 456 CYS A N 1
ATOM 3411 C CA . CYS A 1 456 ? -3.960 6.825 12.415 1.00 97.81 456 CYS A CA 1
ATOM 3412 C C . CYS A 1 456 ? -2.663 6.756 13.211 1.00 97.81 456 CYS A C 1
ATOM 3414 O O . CYS A 1 456 ? -1.583 6.881 12.637 1.00 97.81 456 CYS A O 1
ATOM 3416 N N . GLY A 1 457 ? -2.764 6.607 14.531 1.00 94.81 457 GLY A N 1
ATOM 3417 C CA . GLY A 1 457 ? -1.591 6.670 15.400 1.00 94.81 457 GLY A CA 1
ATOM 3418 C C . GLY A 1 457 ? -0.849 8.003 15.238 1.00 94.81 457 GLY A C 1
ATOM 3419 O O . GLY A 1 457 ? -1.422 9.072 15.451 1.00 94.81 457 GLY A O 1
ATOM 3420 N N . GLY A 1 458 ? 0.433 7.940 14.869 1.00 93.69 458 GLY A N 1
ATOM 3421 C CA . GLY A 1 458 ? 1.259 9.127 14.618 1.00 93.69 458 GLY A CA 1
ATOM 3422 C C . GLY A 1 458 ? 1.108 9.723 13.214 1.00 93.69 458 GLY A C 1
ATOM 3423 O O . GLY A 1 458 ? 1.455 10.890 13.010 1.00 93.69 458 GLY A O 1
ATOM 3424 N N . SER A 1 459 ? 0.587 8.953 12.259 1.00 97.75 459 SER A N 1
ATOM 3425 C CA . SER A 1 459 ? 0.474 9.356 10.858 1.00 97.75 459 SER A CA 1
ATOM 3426 C C . SER A 1 459 ? -0.769 10.197 10.603 1.00 97.75 459 SER A C 1
ATOM 3428 O O . SER A 1 459 ? -1.835 9.950 11.164 1.00 97.75 459 SER A O 1
ATOM 3430 N N . LYS A 1 460 ? -0.634 11.197 9.728 1.00 98.00 460 LYS A N 1
ATOM 3431 C CA . LYS A 1 460 ? -1.703 12.125 9.337 1.00 98.00 460 LYS A CA 1
ATOM 3432 C C . LYS A 1 460 ? -1.715 12.300 7.831 1.00 98.00 460 LYS A C 1
ATOM 3434 O O . LYS A 1 460 ? -0.645 12.348 7.235 1.00 98.00 460 LYS A O 1
ATOM 3439 N N . ASP A 1 461 ? -2.894 12.450 7.247 1.00 97.81 461 ASP A N 1
ATOM 3440 C CA . ASP A 1 461 ? -3.067 12.796 5.836 1.00 97.81 461 ASP A CA 1
ATOM 3441 C C . ASP A 1 461 ? -4.316 13.667 5.641 1.00 97.81 461 ASP A C 1
ATOM 3443 O O . ASP A 1 461 ? -5.065 13.955 6.580 1.00 97.81 461 ASP A O 1
ATOM 3447 N N . VAL A 1 462 ? -4.550 14.061 4.395 1.00 97.56 462 VAL A N 1
ATOM 3448 C CA . VAL A 1 462 ? -5.720 14.800 3.952 1.00 97.56 462 VAL A CA 1
ATOM 3449 C C . VAL A 1 462 ? -6.592 13.920 3.061 1.00 97.56 462 VAL A C 1
ATOM 3451 O O . VAL A 1 462 ? -6.229 13.542 1.941 1.00 97.56 462 VAL A O 1
ATOM 3454 N N . LEU A 1 463 ? -7.792 13.630 3.554 1.00 98.12 463 LEU A N 1
ATOM 3455 C CA . LEU A 1 463 ? -8.840 12.959 2.802 1.00 98.12 463 LEU A CA 1
ATOM 3456 C C . LEU A 1 463 ? -9.633 13.985 1.989 1.00 98.12 463 LEU A C 1
ATOM 3458 O O . LEU A 1 463 ? -10.082 14.992 2.528 1.00 98.12 463 LEU A O 1
ATOM 3462 N N . ARG A 1 464 ? -9.857 13.702 0.705 1.00 97.38 464 ARG A N 1
ATOM 3463 C CA . ARG A 1 464 ? -10.761 14.487 -0.144 1.00 97.38 464 ARG A CA 1
ATOM 3464 C C . ARG A 1 464 ? -12.108 13.793 -0.274 1.00 97.38 464 ARG A C 1
ATOM 3466 O O . ARG A 1 464 ? -12.147 12.605 -0.603 1.00 97.38 464 ARG A O 1
ATOM 3473 N N . LEU A 1 465 ? -13.186 14.540 -0.062 1.00 97.19 465 LEU A N 1
ATOM 3474 C CA . LEU A 1 465 ? -14.568 14.127 -0.322 1.00 97.19 465 LEU A CA 1
ATOM 3475 C C . LEU A 1 465 ? -15.231 15.103 -1.294 1.00 97.19 465 LEU A C 1
ATOM 3477 O O . LEU A 1 465 ? -14.880 16.280 -1.336 1.00 97.19 465 LEU A O 1
ATOM 3481 N N . THR A 1 466 ? -16.199 14.628 -2.064 1.00 96.00 466 THR A N 1
ATOM 3482 C CA . THR A 1 466 ? -17.090 15.478 -2.858 1.00 96.00 466 THR A CA 1
ATOM 3483 C C . THR A 1 466 ? -18.265 15.939 -1.988 1.00 96.00 466 THR A C 1
ATOM 3485 O O . THR A 1 466 ? -18.686 15.202 -1.093 1.00 96.00 466 THR A O 1
ATOM 3488 N N . PRO A 1 467 ? -18.848 17.130 -2.222 1.00 95.19 467 PRO A N 1
ATOM 3489 C CA . PRO A 1 467 ? -20.005 17.585 -1.446 1.00 95.19 467 PRO A CA 1
ATOM 3490 C C . PRO A 1 467 ? -21.264 16.711 -1.562 1.00 95.19 467 PRO A C 1
ATOM 3492 O O . PRO A 1 467 ? -22.198 16.896 -0.787 1.00 95.19 467 PRO A O 1
ATOM 3495 N N . THR A 1 468 ? -21.320 15.799 -2.537 1.00 93.25 468 THR A N 1
ATOM 3496 C CA . THR A 1 468 ? -22.451 14.890 -2.769 1.00 93.25 468 THR A CA 1
ATOM 3497 C C . THR A 1 468 ? -22.304 13.549 -2.051 1.00 93.25 468 THR A C 1
ATOM 3499 O O . THR A 1 468 ? -23.269 12.788 -1.992 1.00 93.25 468 THR A O 1
ATOM 3502 N N . GLU A 1 469 ? -21.129 13.239 -1.498 1.00 94.69 469 GLU A N 1
ATOM 3503 C CA . GLU A 1 469 ? -20.922 12.018 -0.725 1.00 94.69 469 GLU A CA 1
ATOM 3504 C C . GLU A 1 469 ? -21.635 12.096 0.627 1.00 94.69 469 GLU A C 1
ATOM 3506 O O . GLU A 1 469 ? -21.353 12.949 1.464 1.00 94.69 469 GLU A O 1
ATOM 3511 N N . THR A 1 470 ? -22.550 11.157 0.861 1.00 95.62 470 THR A N 1
ATOM 3512 C CA . THR A 1 470 ? -23.325 11.065 2.108 1.00 95.62 470 THR A CA 1
ATOM 3513 C C . THR A 1 470 ? -22.776 10.028 3.082 1.00 95.62 470 THR A C 1
ATOM 3515 O O . THR A 1 470 ? -23.334 9.847 4.164 1.00 95.62 470 THR A O 1
ATOM 3518 N N . GLU A 1 471 ? -21.713 9.319 2.703 1.00 97.31 471 GLU A N 1
ATOM 3519 C CA . GLU A 1 471 ? -21.142 8.202 3.452 1.00 97.31 471 GLU A CA 1
ATOM 3520 C C . GLU A 1 471 ? -19.620 8.297 3.499 1.00 97.31 471 GLU A C 1
ATOM 3522 O O . GLU A 1 471 ? -18.968 8.551 2.484 1.00 97.31 471 GLU A O 1
ATOM 3527 N N . LEU A 1 472 ? -19.068 8.028 4.681 1.00 98.25 472 LEU A N 1
ATOM 3528 C CA . LEU A 1 472 ? -17.635 7.904 4.911 1.00 98.25 472 LEU A CA 1
ATOM 3529 C C . LEU A 1 472 ? -17.316 6.484 5.361 1.00 98.25 472 LEU A C 1
ATOM 3531 O O . LEU A 1 472 ? -17.780 6.043 6.411 1.00 98.25 472 LEU A O 1
ATOM 3535 N N . ARG A 1 473 ? -16.486 5.786 4.591 1.00 98.44 473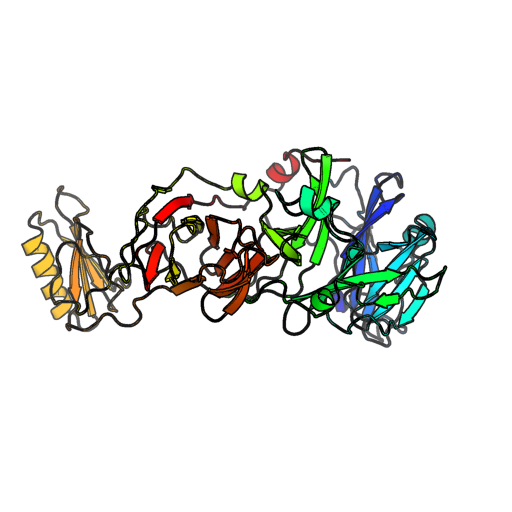 ARG A N 1
ATOM 3536 C CA . ARG A 1 473 ? -16.027 4.433 4.899 1.00 98.44 473 ARG A CA 1
ATOM 3537 C C . ARG A 1 473 ? -14.606 4.448 5.446 1.00 98.44 473 ARG A C 1
ATOM 3539 O O . ARG A 1 473 ? -13.712 5.025 4.830 1.00 98.44 473 ARG A O 1
ATOM 3546 N N . VAL A 1 474 ? -14.388 3.739 6.546 1.00 98.75 474 VAL A N 1
ATOM 3547 C CA . VAL A 1 474 ? -13.060 3.390 7.061 1.00 98.75 474 VAL A CA 1
ATOM 3548 C C . VAL A 1 474 ? -12.970 1.870 7.106 1.00 98.75 474 VAL A C 1
ATOM 3550 O O . VAL A 1 474 ? -13.808 1.222 7.731 1.00 98.75 474 VAL A O 1
ATOM 3553 N N . ARG A 1 475 ? -11.983 1.299 6.412 1.00 98.62 475 ARG A N 1
ATOM 3554 C CA . ARG A 1 475 ? -11.739 -0.149 6.364 1.00 98.62 475 ARG A CA 1
ATOM 3555 C C . ARG A 1 475 ? -10.331 -0.427 6.871 1.00 98.62 475 ARG A C 1
ATOM 3557 O O . ARG A 1 475 ? -9.384 0.160 6.360 1.00 98.62 475 ARG A O 1
ATOM 3564 N N . ALA A 1 476 ? -10.195 -1.286 7.868 1.00 98.62 476 ALA A N 1
ATOM 3565 C CA . ALA A 1 476 ? -8.923 -1.650 8.476 1.00 98.62 476 ALA A CA 1
ATOM 3566 C C . ALA A 1 476 ? -8.700 -3.157 8.369 1.00 98.62 476 ALA A C 1
ATOM 3568 O O . ALA A 1 476 ? -9.599 -3.936 8.675 1.00 98.62 476 ALA A O 1
ATOM 3569 N N . TYR A 1 477 ? -7.499 -3.555 7.971 1.00 98.56 477 TYR A N 1
ATOM 3570 C CA . TYR A 1 477 ? -7.041 -4.938 8.018 1.00 98.56 477 TYR A CA 1
ATOM 3571 C C . TYR A 1 477 ? -6.021 -5.053 9.138 1.00 98.56 477 TYR A C 1
ATOM 3573 O O . TYR A 1 477 ? -5.015 -4.350 9.122 1.00 98.56 477 TYR A O 1
ATOM 3581 N N . LEU A 1 478 ? -6.318 -5.891 10.121 1.00 97.88 478 LEU A N 1
ATOM 3582 C CA . LEU A 1 478 ? -5.519 -6.113 11.316 1.00 97.88 478 LEU A CA 1
ATOM 3583 C C . LEU A 1 478 ? -4.805 -7.455 11.178 1.00 97.88 478 LEU A C 1
ATOM 3585 O O . LEU A 1 478 ? -5.468 -8.464 10.939 1.00 97.88 478 LEU A O 1
ATOM 3589 N N . ASP A 1 479 ? -3.486 -7.469 11.362 1.00 94.38 479 ASP A N 1
ATOM 3590 C CA . ASP A 1 479 ? -2.678 -8.691 11.325 1.00 94.38 479 ASP A CA 1
ATOM 3591 C C . ASP A 1 479 ? -1.581 -8.644 12.393 1.00 94.38 479 ASP A C 1
ATOM 3593 O O . ASP A 1 479 ? -0.428 -8.315 12.128 1.00 94.38 479 ASP A O 1
ATOM 3597 N N . VAL A 1 480 ? -1.996 -8.946 13.625 1.00 91.69 480 VAL A N 1
ATOM 3598 C CA . VAL A 1 480 ? -1.245 -9.152 14.874 1.00 91.69 480 VAL A CA 1
ATOM 3599 C C . VAL A 1 480 ? -0.324 -8.001 15.287 1.00 91.69 480 VAL A C 1
ATOM 3601 O O . VAL A 1 480 ? -0.468 -7.482 16.391 1.00 91.69 480 VAL A O 1
ATOM 3604 N N . THR A 1 481 ? 0.629 -7.617 14.442 1.00 92.88 481 THR A N 1
ATOM 3605 C CA . THR A 1 481 ? 1.695 -6.646 14.711 1.00 92.88 481 THR A CA 1
ATOM 3606 C C . THR A 1 481 ? 1.547 -5.329 13.945 1.00 92.88 481 THR A C 1
ATOM 3608 O O . THR A 1 481 ? 2.273 -4.369 14.237 1.00 92.88 481 THR A O 1
ATOM 3611 N N . PHE A 1 482 ? 0.615 -5.246 12.992 1.00 96.06 482 PHE A N 1
ATOM 3612 C CA . PHE A 1 482 ? 0.327 -4.025 12.243 1.00 96.06 482 PHE A CA 1
ATOM 3613 C C . PHE A 1 482 ? -1.103 -3.998 11.684 1.00 96.06 482 PHE A C 1
ATOM 3615 O O . PHE A 1 482 ? -1.836 -4.989 11.722 1.00 96.06 482 PHE A O 1
ATOM 3622 N N . ALA A 1 483 ? -1.504 -2.821 11.209 1.00 97.62 483 ALA A N 1
ATOM 3623 C CA . ALA A 1 483 ? -2.784 -2.566 10.575 1.00 97.62 483 ALA A CA 1
ATOM 3624 C C . ALA A 1 483 ? -2.597 -1.789 9.270 1.00 97.62 483 ALA A C 1
ATOM 3626 O O . ALA A 1 483 ? -1.791 -0.862 9.200 1.00 97.62 483 ALA A O 1
ATOM 3627 N N . GLU A 1 484 ? -3.395 -2.115 8.259 1.00 98.50 484 GLU A N 1
ATOM 3628 C CA . GLU A 1 484 ? -3.535 -1.316 7.042 1.00 98.50 484 GLU A CA 1
ATOM 3629 C C . GLU A 1 484 ? -4.922 -0.675 7.025 1.00 98.50 484 GLU A C 1
ATOM 3631 O O . GLU A 1 484 ? -5.935 -1.373 6.939 1.00 98.50 484 GLU A O 1
ATOM 3636 N N . VAL A 1 485 ? -4.974 0.654 7.129 1.00 98.75 485 VAL A N 1
ATOM 3637 C CA . VAL A 1 485 ? -6.221 1.415 7.259 1.00 98.75 485 VAL A CA 1
ATOM 3638 C C . VAL A 1 485 ? -6.456 2.270 6.025 1.00 98.75 485 VAL A C 1
ATOM 3640 O O . VAL A 1 485 ? -5.612 3.069 5.623 1.00 98.75 485 VAL A O 1
ATOM 3643 N N . TYR A 1 486 ? -7.637 2.113 5.441 1.00 98.69 486 TYR A N 1
ATOM 3644 C CA . TYR A 1 486 ? -8.052 2.732 4.195 1.00 98.69 486 TYR A CA 1
ATOM 3645 C C . TYR A 1 486 ? -9.273 3.616 4.434 1.00 98.69 486 TYR A C 1
ATOM 3647 O O . TYR A 1 486 ? -10.34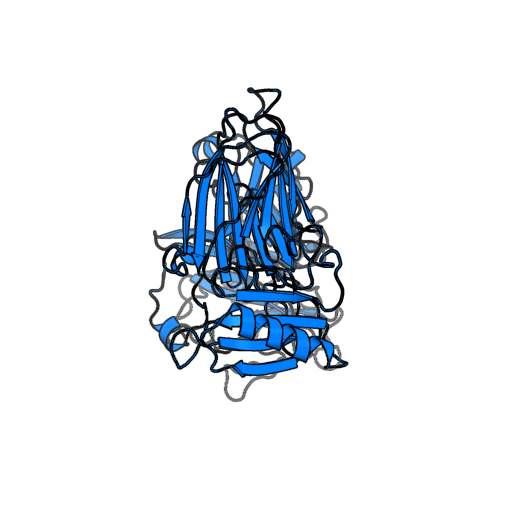0 3.143 4.835 1.00 98.69 486 TYR A O 1
ATOM 3655 N N . PHE A 1 487 ? -9.132 4.903 4.133 1.00 98.69 487 PHE A N 1
ATOM 3656 C CA . PHE A 1 487 ? -10.211 5.880 4.210 1.00 98.69 487 PHE A CA 1
ATOM 3657 C C . PHE A 1 487 ? -10.802 6.104 2.820 1.00 98.69 487 PHE A C 1
ATOM 3659 O O . PHE A 1 487 ? -10.075 6.383 1.863 1.00 98.69 487 PHE A O 1
ATOM 3666 N N . GLN A 1 488 ? -12.125 5.980 2.725 1.00 97.25 488 GLN A N 1
ATOM 3667 C CA . GLN A 1 488 ? -12.936 6.187 1.528 1.00 97.25 488 GLN A CA 1
ATOM 3668 C C . GLN A 1 488 ? -12.354 5.520 0.275 1.00 97.25 488 GLN A C 1
ATOM 3670 O O . GLN A 1 488 ? -11.908 6.193 -0.650 1.00 97.25 488 GLN A O 1
ATOM 3675 N N . GLN A 1 489 ? -12.357 4.182 0.256 1.00 91.88 489 GLN A N 1
ATOM 3676 C CA . GLN A 1 489 ? -11.838 3.374 -0.860 1.00 91.88 489 GLN A CA 1
ATOM 3677 C C . GLN A 1 489 ? -10.353 3.638 -1.163 1.00 91.88 489 GLN A C 1
ATOM 3679 O O . GLN A 1 489 ? -9.925 3.648 -2.312 1.00 91.88 489 GLN A O 1
ATOM 3684 N N . GLY A 1 490 ? -9.548 3.882 -0.124 1.00 96.06 490 GLY A N 1
ATOM 3685 C CA . GLY A 1 490 ? -8.104 4.024 -0.295 1.00 96.06 490 GLY A CA 1
ATOM 3686 C C . GLY A 1 490 ? -7.682 5.343 -0.938 1.00 96.06 490 GLY A C 1
ATOM 3687 O O . GLY A 1 490 ? -6.589 5.433 -1.497 1.00 96.06 490 GLY A O 1
ATOM 3688 N N . ARG A 1 491 ? -8.527 6.382 -0.834 1.00 97.19 491 ARG A N 1
ATOM 3689 C CA . ARG A 1 491 ? -8.095 7.768 -1.065 1.00 97.19 491 ARG A CA 1
ATOM 3690 C C . ARG A 1 491 ? -6.950 8.128 -0.125 1.00 97.19 491 ARG A C 1
ATOM 3692 O O . ARG A 1 491 ? -5.976 8.745 -0.530 1.00 97.19 491 ARG A O 1
ATOM 3699 N N . VAL A 1 492 ? -7.057 7.701 1.126 1.00 98.31 492 VAL A N 1
ATOM 3700 C CA . VAL A 1 492 ? -5.926 7.688 2.051 1.00 98.31 492 VAL A CA 1
ATOM 3701 C C . VAL A 1 492 ? -5.704 6.251 2.493 1.00 98.31 492 VAL A C 1
ATOM 3703 O O . VAL A 1 492 ? -6.660 5.563 2.855 1.00 98.31 492 VAL A O 1
ATOM 3706 N N . ALA A 1 493 ? -4.447 5.820 2.474 1.00 97.94 493 ALA A N 1
ATOM 3707 C CA . ALA A 1 493 ? -3.996 4.557 3.037 1.00 97.94 493 ALA A CA 1
ATOM 3708 C C . ALA A 1 493 ? -2.916 4.840 4.087 1.00 97.94 493 ALA A C 1
ATOM 3710 O O . ALA A 1 493 ? -2.039 5.682 3.871 1.00 97.94 493 ALA A O 1
ATOM 3711 N N . ILE A 1 494 ? -3.002 4.165 5.229 1.00 98.56 494 ILE A N 1
ATOM 3712 C CA . ILE A 1 494 ? -2.039 4.291 6.319 1.00 98.56 494 ILE A CA 1
ATOM 3713 C C . ILE A 1 494 ? -1.704 2.897 6.857 1.00 98.56 494 ILE A C 1
ATOM 3715 O O . ILE A 1 494 ? -2.581 2.196 7.361 1.00 98.56 494 ILE A O 1
ATOM 3719 N N . THR A 1 495 ? -0.431 2.517 6.767 1.00 98.06 495 THR A N 1
ATOM 3720 C CA . THR A 1 495 ? 0.112 1.275 7.340 1.00 98.06 495 THR A CA 1
ATOM 3721 C C . THR A 1 495 ? 0.760 1.570 8.693 1.00 98.06 495 THR A C 1
ATOM 3723 O O . THR A 1 495 ? 1.764 2.271 8.746 1.00 98.06 495 THR A O 1
ATOM 3726 N N . GLU A 1 496 ? 0.224 1.059 9.798 1.00 97.31 496 GLU A N 1
ATOM 3727 C CA . GLU A 1 496 ? 0.671 1.420 11.153 1.00 97.31 496 GLU A CA 1
ATOM 3728 C C . GLU A 1 496 ? 0.974 0.218 12.031 1.00 97.31 496 GLU A C 1
ATOM 3730 O O . GLU A 1 496 ? 0.342 -0.830 11.924 1.00 97.31 496 GLU A O 1
ATOM 3735 N N . VAL A 1 497 ? 1.934 0.388 12.939 1.00 95.56 497 VAL A N 1
ATOM 3736 C CA . VAL A 1 497 ? 2.273 -0.645 13.920 1.00 95.56 497 VAL A CA 1
ATOM 3737 C C . VAL A 1 497 ? 1.179 -0.708 14.979 1.00 95.56 497 VAL A C 1
ATOM 3739 O O . VAL A 1 497 ? 0.802 0.304 15.567 1.00 95.56 497 VAL A O 1
ATOM 3742 N N . VAL A 1 498 ? 0.708 -1.914 15.282 1.00 93.62 498 VAL A N 1
ATOM 3743 C CA . VAL A 1 498 ? -0.216 -2.162 16.389 1.00 93.62 498 VAL A CA 1
ATOM 3744 C C . VAL A 1 498 ? 0.070 -3.535 16.971 1.00 93.62 498 VAL A C 1
ATOM 3746 O O . VAL A 1 498 ? 0.202 -4.498 16.239 1.00 93.62 498 VAL A O 1
ATOM 3749 N N . GLN A 1 499 ? 0.193 -3.647 18.289 1.00 90.44 499 GLN A N 1
ATOM 3750 C CA . GLN A 1 499 ? 0.395 -4.944 18.937 1.00 90.44 499 GLN A CA 1
ATOM 3751 C C . GLN A 1 499 ? -0.941 -5.423 19.485 1.00 90.44 499 GLN A C 1
ATOM 3753 O O . GLN A 1 499 ? -1.437 -4.883 20.475 1.00 90.44 499 GLN A O 1
ATOM 3758 N N . LEU A 1 500 ? -1.532 -6.396 18.798 1.00 90.69 500 LEU A N 1
ATOM 3759 C CA . LEU A 1 500 ? -2.821 -6.977 19.136 1.00 90.69 500 LEU A CA 1
ATOM 3760 C C . LEU A 1 500 ? -2.626 -8.344 19.785 1.00 90.69 500 LEU A C 1
ATOM 3762 O O . LEU A 1 500 ? -1.850 -9.182 19.328 1.00 90.69 500 LEU A O 1
ATOM 3766 N N . ALA A 1 501 ? -3.384 -8.571 20.843 1.00 86.38 501 ALA A N 1
ATOM 3767 C CA . ALA A 1 501 ? -3.438 -9.819 21.582 1.00 86.38 501 ALA A CA 1
ATOM 3768 C C . ALA A 1 501 ? -4.818 -10.476 21.413 1.00 86.38 501 ALA A C 1
ATOM 3770 O O . ALA A 1 501 ? -5.734 -9.903 20.815 1.00 86.38 501 ALA A O 1
ATOM 3771 N N . ASP A 1 502 ? -4.982 -11.695 21.936 1.00 83.56 502 ASP A N 1
ATOM 3772 C CA . ASP A 1 502 ? -6.274 -12.405 21.909 1.00 83.56 502 ASP A CA 1
ATOM 3773 C C . ASP A 1 502 ? -7.397 -11.605 22.565 1.00 83.56 502 ASP A C 1
ATOM 3775 O O . ASP A 1 502 ? -8.580 -11.781 22.276 1.00 83.56 502 ASP A O 1
ATOM 3779 N N . ASP A 1 503 ? -7.024 -10.700 23.449 1.00 77.38 503 ASP A N 1
ATOM 3780 C CA . ASP A 1 503 ? -7.911 -9.882 24.227 1.00 77.38 503 ASP A CA 1
ATOM 3781 C C . ASP A 1 503 ? -8.041 -8.436 23.687 1.00 77.38 503 ASP A C 1
ATOM 3783 O O . ASP A 1 503 ? -8.675 -7.578 24.310 1.00 77.38 503 ASP A O 1
ATOM 3787 N N . SER A 1 504 ? -7.523 -8.152 22.495 1.00 87.62 504 SER A N 1
ATOM 3788 C CA . SER A 1 504 ? -7.751 -6.861 21.848 1.00 87.62 504 SER A CA 1
ATOM 3789 C C . SER A 1 504 ? -9.210 -6.690 21.419 1.00 87.62 504 SER A C 1
ATOM 3791 O O . SER A 1 504 ? -9.863 -7.632 20.969 1.00 87.62 504 SER A O 1
ATOM 3793 N N . GLY A 1 505 ? -9.725 -5.476 21.585 1.00 90.38 505 GLY A N 1
ATOM 3794 C CA . GLY A 1 505 ? -11.064 -5.054 21.200 1.00 90.38 505 GLY A CA 1
ATOM 3795 C C . GLY A 1 505 ? -11.056 -4.045 20.055 1.00 90.38 505 GLY A C 1
ATOM 3796 O O . GLY A 1 505 ? -10.004 -3.576 19.610 1.00 90.38 505 GLY A O 1
ATOM 3797 N N . VAL A 1 506 ? -12.263 -3.720 19.593 1.00 95.19 506 VAL A N 1
ATOM 3798 C CA . VAL A 1 506 ? -12.532 -2.666 18.613 1.00 95.19 506 VAL A CA 1
ATOM 3799 C C . VAL A 1 506 ? -13.593 -1.742 19.188 1.00 95.19 506 VAL A C 1
ATOM 3801 O O . VAL A 1 506 ? -14.613 -2.206 19.707 1.00 95.19 506 VAL A O 1
ATOM 3804 N N . SER A 1 507 ? -13.388 -0.436 19.064 1.00 95.38 507 SER A N 1
ATOM 3805 C CA . SER A 1 507 ? -14.411 0.548 19.400 1.00 95.38 507 SER A CA 1
ATOM 3806 C C . SER A 1 507 ? -14.526 1.632 18.352 1.00 95.38 507 SER A C 1
ATOM 3808 O O . SER A 1 507 ? -13.546 1.989 17.702 1.00 95.38 507 SER A O 1
ATOM 3810 N N . ILE A 1 508 ? -15.720 2.199 18.258 1.00 97.94 508 ILE A N 1
ATOM 3811 C CA . ILE A 1 508 ? -16.004 3.380 17.452 1.00 97.94 508 ILE A CA 1
ATOM 3812 C C . ILE A 1 508 ? -16.523 4.501 18.342 1.00 97.94 508 ILE A C 1
ATOM 3814 O O . ILE A 1 508 ? -17.216 4.252 19.327 1.00 97.94 508 ILE A O 1
ATOM 3818 N N . GLU A 1 509 ? -16.181 5.735 18.010 1.00 97.00 509 GLU A N 1
ATOM 3819 C CA . GLU A 1 509 ? -16.563 6.906 18.794 1.00 97.00 509 GLU A CA 1
ATOM 3820 C C . GLU A 1 509 ? -16.857 8.095 17.881 1.00 97.00 509 GLU A C 1
ATOM 3822 O O . GLU A 1 509 ? -16.264 8.239 16.810 1.00 97.00 509 GLU A O 1
ATOM 3827 N N . SER A 1 510 ? -17.776 8.952 18.323 1.00 98.00 510 SER A N 1
ATOM 3828 C CA . SER A 1 510 ? -17.926 10.306 17.806 1.00 98.00 510 SER A CA 1
ATOM 3829 C C . SER A 1 510 ? -17.652 11.312 18.921 1.00 98.00 510 SER A C 1
ATOM 3831 O O . SER A 1 510 ? -18.079 11.121 20.055 1.00 98.00 510 SER A O 1
ATOM 3833 N N . GLU A 1 511 ? -16.952 12.397 18.612 1.00 97.44 511 GLU A N 1
ATOM 3834 C CA . GLU A 1 511 ? -16.705 13.509 19.531 1.00 97.44 511 GLU A CA 1
ATOM 3835 C C . GLU A 1 511 ? -17.157 14.819 18.870 1.00 97.44 511 GLU A C 1
ATOM 3837 O O . GLU A 1 511 ? -16.769 15.144 17.746 1.00 97.44 511 GLU A O 1
ATOM 3842 N N . GLY A 1 512 ? -18.009 15.571 19.568 1.00 96.25 512 GLY A N 1
ATOM 3843 C CA . GLY A 1 512 ? -18.568 16.849 19.116 1.00 96.25 512 GLY A CA 1
ATOM 3844 C C . GLY A 1 512 ? -20.056 16.782 18.762 1.00 96.25 512 GLY A C 1
ATOM 3845 O O . GLY A 1 512 ? -20.789 17.710 19.096 1.00 96.25 512 GLY A O 1
ATOM 3846 N N . ALA A 1 513 ? -20.525 15.674 18.182 1.00 96.50 513 ALA A N 1
ATOM 3847 C CA . ALA A 1 513 ? -21.944 15.403 17.951 1.00 96.50 513 ALA A CA 1
ATOM 3848 C C . ALA A 1 513 ? -22.242 13.895 17.971 1.00 96.50 513 ALA A C 1
ATOM 3850 O O . ALA A 1 513 ? -21.340 13.063 17.826 1.00 96.50 513 ALA A O 1
ATOM 3851 N N . ASP A 1 514 ? -23.516 13.555 18.157 1.00 97.12 514 ASP A N 1
ATOM 3852 C CA . ASP A 1 514 ? -24.003 12.194 17.938 1.00 97.12 514 ASP A CA 1
ATOM 3853 C C . ASP A 1 514 ? -23.869 11.850 16.447 1.00 97.12 514 ASP A C 1
ATOM 3855 O O . ASP A 1 514 ? -24.048 12.714 15.585 1.00 97.12 514 ASP A O 1
ATOM 3859 N N . ALA A 1 515 ? -23.534 10.598 16.138 1.00 97.69 515 ALA A N 1
ATOM 3860 C CA . ALA A 1 515 ? -23.292 10.158 14.766 1.00 97.69 515 ALA A CA 1
ATOM 3861 C C . ALA A 1 515 ? -24.026 8.853 14.461 1.00 97.69 515 ALA A C 1
ATOM 3863 O O . ALA A 1 515 ? -24.062 7.942 15.286 1.00 97.69 515 ALA A O 1
ATOM 3864 N N . THR A 1 516 ? -24.571 8.736 13.251 1.00 97.88 516 THR A N 1
ATOM 3865 C CA . THR A 1 516 ? -25.212 7.497 12.792 1.00 97.88 516 THR A CA 1
ATOM 3866 C C . THR A 1 516 ? -24.223 6.664 11.991 1.00 97.88 516 THR A C 1
ATOM 3868 O O . THR A 1 516 ? -23.602 7.148 11.041 1.00 97.88 516 THR A O 1
ATOM 3871 N N . VAL A 1 517 ? -24.092 5.392 12.353 1.00 98.25 517 VAL A N 1
ATOM 3872 C CA . VAL A 1 517 ? -23.298 4.412 11.614 1.00 98.25 517 VAL A CA 1
ATOM 3873 C C . VAL A 1 517 ? -24.250 3.615 10.734 1.00 98.25 517 VAL A C 1
ATOM 3875 O O . VAL A 1 517 ? -25.155 2.949 11.227 1.00 98.25 517 VAL A O 1
ATOM 3878 N N . LYS A 1 518 ? -24.053 3.679 9.415 1.00 98.19 518 LYS A N 1
ATOM 3879 C CA . LYS A 1 518 ? -24.834 2.897 8.449 1.00 98.19 518 LYS A CA 1
ATOM 3880 C C . LYS A 1 518 ? -24.569 1.402 8.607 1.00 98.19 518 LYS A C 1
ATOM 3882 O O . LYS A 1 518 ? -25.490 0.603 8.484 1.00 98.19 518 LYS A O 1
ATOM 3887 N N . SER A 1 519 ? -23.312 1.040 8.842 1.00 98.56 519 SER A N 1
ATOM 3888 C CA . SER A 1 519 ? -22.899 -0.336 9.105 1.00 98.56 519 SER A CA 1
ATOM 3889 C C . SER A 1 519 ? -21.527 -0.370 9.766 1.00 98.56 519 SER A C 1
ATOM 3891 O O . SER A 1 519 ? -20.616 0.333 9.329 1.00 98.56 519 SER A O 1
ATOM 3893 N N . ALA A 1 520 ? -21.365 -1.225 10.768 1.00 98.75 520 ALA A N 1
ATOM 3894 C CA . ALA A 1 520 ? -20.080 -1.654 11.300 1.00 98.75 520 ALA A CA 1
ATOM 3895 C C . ALA A 1 520 ? -20.017 -3.181 11.213 1.00 98.75 520 ALA A C 1
ATOM 3897 O O . ALA A 1 520 ? -20.891 -3.857 11.753 1.00 98.75 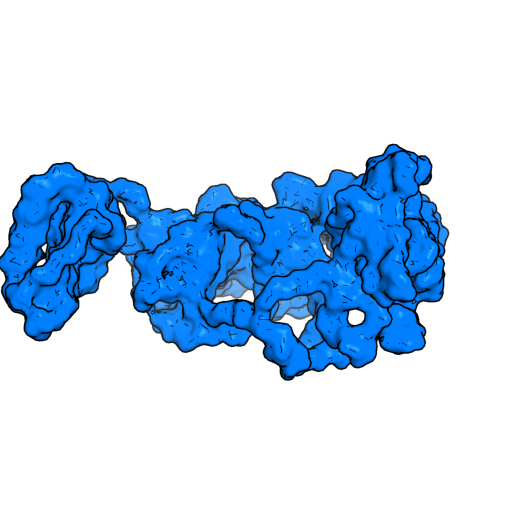520 ALA A O 1
ATOM 3898 N N . THR A 1 521 ? -19.008 -3.718 10.529 1.00 98.75 521 THR A N 1
ATOM 3899 C CA . THR A 1 521 ? -18.866 -5.159 10.285 1.00 98.75 521 THR A CA 1
ATOM 3900 C C . THR A 1 521 ? -17.443 -5.616 10.578 1.00 98.75 521 THR A C 1
ATOM 3902 O O . THR A 1 521 ? -16.487 -4.917 10.243 1.00 98.75 521 THR A O 1
ATOM 3905 N N . ILE A 1 522 ? -17.302 -6.788 11.203 1.00 98.81 522 ILE A N 1
ATOM 3906 C CA . ILE A 1 522 ? -16.008 -7.418 11.485 1.00 98.81 522 ILE A CA 1
ATOM 3907 C C . ILE A 1 522 ? -16.002 -8.829 10.903 1.00 98.81 522 ILE A C 1
ATOM 3909 O O . ILE A 1 522 ? -16.849 -9.656 11.256 1.00 98.81 522 ILE A O 1
ATOM 3913 N N . PHE A 1 523 ? -15.016 -9.106 10.056 1.00 98.62 523 PHE A N 1
ATOM 3914 C CA . PHE A 1 523 ? -14.746 -10.426 9.499 1.00 98.62 523 PHE A CA 1
ATOM 3915 C C . PHE A 1 523 ? -13.422 -10.948 10.065 1.00 98.62 523 PHE A C 1
ATOM 3917 O O . PHE A 1 523 ? -12.393 -10.300 9.871 1.00 98.62 523 PHE A O 1
ATOM 3924 N N . PRO A 1 524 ? -13.392 -12.109 10.740 1.00 98.06 524 PRO A N 1
ATOM 3925 C CA . PRO A 1 524 ? -12.143 -12.828 10.960 1.00 98.06 524 PRO A CA 1
ATOM 3926 C C . PRO A 1 524 ? -11.494 -13.136 9.606 1.00 98.06 524 PRO A C 1
ATOM 3928 O O . PRO A 1 524 ? -12.199 -13.491 8.662 1.00 98.06 524 PRO A O 1
ATOM 3931 N N . MET A 1 525 ? -10.173 -13.021 9.503 1.00 97.62 525 MET A N 1
ATOM 3932 C CA . MET A 1 525 ? -9.446 -13.299 8.262 1.00 97.62 525 MET A CA 1
ATOM 3933 C C . MET A 1 525 ? -8.718 -14.638 8.359 1.00 97.62 525 MET A C 1
ATOM 3935 O O . MET A 1 525 ? -7.968 -14.902 9.299 1.00 97.62 525 MET A O 1
ATOM 3939 N N . ASN A 1 526 ? -8.952 -15.500 7.374 1.00 94.94 526 ASN A N 1
ATOM 3940 C CA . ASN A 1 526 ? -8.307 -16.796 7.247 1.00 94.94 526 ASN A CA 1
ATOM 3941 C C . ASN A 1 526 ? -6.834 -16.645 6.858 1.00 94.94 526 ASN A C 1
ATOM 3943 O O . ASN A 1 526 ? -6.414 -15.673 6.231 1.00 94.94 526 ASN A O 1
ATOM 3947 N N . SER A 1 527 ? -6.043 -17.658 7.206 1.00 91.56 527 SER A N 1
ATOM 3948 C CA . SER A 1 527 ? -4.617 -17.676 6.900 1.00 91.56 527 SER A CA 1
ATOM 3949 C C . SER A 1 527 ? -4.346 -17.733 5.395 1.00 91.56 527 SER A C 1
ATOM 3951 O O . SER A 1 527 ? -4.935 -18.539 4.679 1.00 91.56 527 SER A O 1
ATOM 3953 N N . ILE A 1 528 ? -3.371 -16.943 4.941 1.00 88.38 528 ILE A N 1
ATOM 3954 C CA . ILE A 1 528 ? -2.848 -16.988 3.567 1.00 88.38 528 ILE A CA 1
ATOM 3955 C C . ILE A 1 528 ? -1.853 -18.136 3.336 1.00 88.38 528 ILE A C 1
ATOM 3957 O O . ILE A 1 528 ? -1.416 -18.370 2.206 1.00 88.38 528 ILE A O 1
ATOM 3961 N N . TRP A 1 529 ? -1.444 -18.848 4.393 1.00 86.75 529 TRP A N 1
ATOM 3962 C CA . TRP A 1 529 ? -0.462 -19.920 4.269 1.00 86.75 529 TRP A CA 1
ATOM 3963 C C . TRP A 1 529 ? -1.044 -21.094 3.489 1.00 86.75 529 TRP A C 1
ATOM 3965 O O . TRP A 1 529 ? -2.000 -21.740 3.907 1.00 86.75 529 TRP A O 1
ATOM 3975 N N . THR A 1 530 ? -0.406 -21.400 2.362 1.00 82.25 530 THR A N 1
ATOM 3976 C CA . THR A 1 530 ? -0.836 -22.463 1.456 1.00 82.25 530 THR A CA 1
ATOM 3977 C C . THR A 1 530 ? 0.318 -23.395 1.071 1.00 82.25 530 THR A C 1
ATOM 3979 O O . THR A 1 530 ? 1.501 -23.130 1.343 1.00 82.25 530 THR A O 1
ATOM 3982 N N . THR A 1 531 ? -0.031 -24.530 0.466 1.00 81.44 531 THR A N 1
ATOM 3983 C CA . THR A 1 531 ? 0.920 -25.529 -0.044 1.00 81.44 531 THR A CA 1
ATOM 3984 C C . THR A 1 531 ? 1.247 -25.257 -1.517 1.00 81.44 531 THR A C 1
ATOM 3986 O O . THR A 1 531 ? 0.385 -24.754 -2.242 1.00 81.44 531 THR A O 1
ATOM 3989 N N . PRO A 1 532 ? 2.453 -25.598 -2.008 1.00 78.19 532 PRO A N 1
ATOM 3990 C CA . PRO A 1 532 ? 2.768 -25.506 -3.434 1.00 78.19 532 PRO A CA 1
ATOM 3991 C C . PRO A 1 532 ? 1.759 -26.261 -4.312 1.00 78.19 532 PRO A C 1
ATOM 3993 O O . PRO A 1 532 ? 1.402 -25.791 -5.389 1.00 78.19 532 PRO A O 1
ATOM 3996 N N . GLU A 1 533 ? 1.249 -27.402 -3.845 1.00 82.00 533 GLU A N 1
ATOM 3997 C CA . GLU A 1 533 ? 0.239 -28.202 -4.540 1.00 82.00 533 GLU A CA 1
ATOM 3998 C C . GLU A 1 533 ? -1.091 -27.457 -4.665 1.00 82.00 533 GLU A C 1
ATOM 4000 O O . GLU A 1 533 ? -1.737 -27.532 -5.709 1.00 82.00 533 GLU A O 1
ATOM 4005 N N . ALA A 1 534 ? -1.505 -26.731 -3.624 1.00 81.75 534 ALA A N 1
ATOM 4006 C CA . ALA A 1 534 ? -2.697 -25.894 -3.678 1.00 81.75 534 ALA A CA 1
ATOM 4007 C C . ALA A 1 534 ? -2.519 -24.724 -4.657 1.00 81.75 534 ALA A C 1
ATOM 4009 O O . ALA A 1 534 ? -3.429 -24.466 -5.439 1.00 81.75 534 ALA A O 1
ATOM 4010 N N . VAL A 1 535 ? -1.339 -24.085 -4.693 1.00 78.06 535 VAL A N 1
ATOM 4011 C CA . VAL A 1 535 ? -1.031 -23.038 -5.689 1.00 78.06 535 VAL A CA 1
ATOM 4012 C C . VAL A 1 535 ? -1.085 -23.600 -7.112 1.00 78.06 535 VAL A C 1
ATOM 4014 O O . VAL A 1 535 ? -1.697 -22.993 -7.983 1.00 78.06 535 VAL A O 1
ATOM 4017 N N . ARG A 1 536 ? -0.512 -24.787 -7.356 1.00 76.69 536 ARG A N 1
ATOM 4018 C CA . ARG A 1 536 ? -0.559 -25.442 -8.678 1.00 76.69 536 ARG A CA 1
ATOM 4019 C C . ARG A 1 536 ? -1.982 -25.800 -9.118 1.00 76.69 536 ARG A C 1
ATOM 4021 O O . ARG A 1 536 ? -2.274 -25.753 -10.305 1.00 76.69 536 ARG A O 1
ATOM 4028 N N . LYS A 1 537 ? -2.862 -26.152 -8.175 1.00 80.12 537 LYS A N 1
ATOM 4029 C CA . LYS A 1 537 ? -4.276 -26.474 -8.442 1.00 80.12 537 LYS A CA 1
ATOM 4030 C C . LYS A 1 537 ? -5.178 -25.246 -8.579 1.00 80.12 537 LYS A C 1
ATOM 4032 O O . LYS A 1 537 ? -6.324 -25.407 -8.995 1.00 80.12 537 LYS A O 1
ATOM 4037 N N . ALA A 1 538 ? -4.713 -24.060 -8.189 1.00 74.31 538 ALA A N 1
ATOM 4038 C CA . ALA A 1 538 ? -5.509 -22.846 -8.283 1.00 74.31 538 ALA A CA 1
ATOM 4039 C C . ALA A 1 538 ? -5.844 -22.543 -9.751 1.00 74.31 538 ALA A C 1
ATOM 4041 O O . ALA A 1 538 ? -5.014 -22.742 -10.640 1.00 74.31 538 ALA A O 1
ATOM 4042 N N . ALA A 1 539 ? -7.064 -22.065 -10.007 1.00 69.56 539 ALA A N 1
ATOM 4043 C CA . ALA A 1 539 ? -7.452 -21.621 -11.338 1.00 69.56 539 ALA A CA 1
ATOM 4044 C C . ALA A 1 539 ? -6.531 -20.475 -11.777 1.00 69.56 539 ALA A C 1
ATOM 4046 O O . ALA A 1 539 ? -6.322 -19.514 -11.038 1.00 69.56 539 ALA A O 1
ATOM 4047 N N . ARG A 1 540 ? -5.963 -20.594 -12.975 1.00 65.75 540 ARG A N 1
ATOM 4048 C CA . ARG A 1 540 ? -5.010 -19.624 -13.507 1.00 65.75 540 ARG A CA 1
ATOM 4049 C C . ARG A 1 540 ? -5.677 -18.801 -14.590 1.00 65.75 540 ARG A C 1
ATOM 4051 O O . ARG A 1 540 ? -6.318 -19.353 -15.482 1.00 65.75 540 ARG A O 1
ATOM 4058 N N . VAL A 1 541 ? -5.496 -17.490 -14.516 1.00 57.44 541 VAL A N 1
ATOM 4059 C CA . VAL A 1 541 ? -5.909 -16.573 -15.575 1.00 57.44 541 VAL A CA 1
ATOM 4060 C C . VAL A 1 541 ? -4.748 -16.465 -16.553 1.00 57.44 541 VAL A C 1
ATOM 4062 O O . VAL A 1 541 ? -3.794 -15.724 -16.322 1.00 57.44 541 VAL A O 1
ATOM 4065 N N . TYR A 1 542 ? -4.796 -17.270 -17.609 1.00 52.44 542 TYR A N 1
ATOM 4066 C CA . TYR A 1 542 ? -3.908 -17.124 -18.756 1.00 52.44 542 TYR A CA 1
ATOM 4067 C C . TYR A 1 542 ? -4.641 -16.316 -19.826 1.00 52.44 542 TYR A C 1
ATOM 4069 O O . TYR A 1 542 ? -5.767 -16.666 -20.180 1.00 52.44 542 TYR A O 1
ATOM 4077 N N . HIS A 1 543 ? -4.007 -15.253 -20.316 1.00 43.47 543 HIS A N 1
ATOM 4078 C CA . HIS A 1 543 ? -4.451 -14.521 -21.502 1.00 43.47 543 HIS A CA 1
ATOM 4079 C C . HIS A 1 543 ? -3.614 -14.890 -22.712 1.00 43.47 543 HIS A C 1
ATOM 4081 O O . HIS A 1 543 ? -2.370 -14.919 -22.562 1.00 43.47 543 HIS A O 1
#

Radius of gyration: 28.37 Å; Cα contacts (8 Å, |Δi|>4): 1439; chains: 1; bounding box: 65×54×83 Å

Mean predicted aligned error: 7.47 Å

InterPro domains:
  IPR000177 Apple domain [SM00223] (345-423)
  IPR001362 Glycoside hydrolase, family 32 [SM00640] (4-490)
  IPR003609 PAN/Apple domain [PF14295] (349-403)
  IPR013148 Glycosyl hydrolase family 32, N-terminal [PF00251] (18-264)
  IPR013189 Glycosyl hydrolase family 32, C-terminal [PF08244] (464-523)
  IPR013320 Concanavalin A-like lectin/glucanase domain superfamily [SSF49899] (469-529)
  IPR023296 Glycosyl hydrolase, five-bladed beta-propeller domain superfamily [G3DSA:2.115.10.20] (4-289)
  IPR023296 Glycosyl hydrolase, five-bladed beta-propeller domain superfamily [SSF75005] (16-275)
  IPR050551 Plant Fructan Metabolism Enzymes [PTHR31953] (8-498)

Secondary structure (DSSP, 8-state):
-PPP--S-TTEETTSSSPEE-GGGSSEE---EEEEEET-SGGG-SEEEEEEEEEE--TTT-TT-SSSEEEEEEEES-TTT-TT---EE--TT--SEEEE-S-PPPPEE-TTT--EEEE-TTSEEEEESSHHHHHTT--EEEEE-SSS---EEEEEEEPPPBPTT-HHHHHH-SS---EEEEEESSSEEEEEEEEE---TTS--EEEPPTT-GGGGS-EES-SSSEEEEEEEEEE-TTS-EEEEEEEEE--SSS-EEPPPEEEEEETTTTEEEEEE-GGGGGGB-S-SEEE-PEEPTT-PEE----TTSTTEEEEEEEEE-TT--SEEEEEEEES-S---SSB-S-EETEE--S-EEEEEEE--S-HHHHHHHHHHHHHH-TT--EEEEEE-SSSTT-EEEEEESS-PPPEE--TTEEEEESS-BPPSS-SEEEEEEEEE---S-TTSS-EEEEEEETTEEEEEEE-TT--EEEEEEEEETTEEEEEETTTTEEEEEE----TT-EEEEEEESS-EEEEEEEEEEB------HHHHHHS-----